Protein 5HHA (pdb70)

Radius of gyration: 26.22 Å; Cα contacts (8 Å, |Δi|>4): 1297; chains: 2; bounding box: 70×68×80 Å

Structure (mmCIF, N/CA/C/O backbone):
data_5HHA
#
_entry.id   5HHA
#
_cell.length_a   56.978
_cell.length_b   78.924
_cell.length_c   58.205
_cell.angle_alpha   90.00
_cell.angle_beta   93.89
_cell.angle_gamma   90.00
#
_symmetry.space_group_name_H-M   'P 1 21 1'
#
loop_
_entity.id
_entity.type
_entity.pdbx_description
1 polymer PvdO
2 non-polymer 'CALCIUM ION'
3 water water
#
loop_
_atom_site.group_PDB
_atom_site.id
_atom_site.type_symbol
_atom_site.label_atom_id
_atom_site.label_alt_id
_atom_site.label_comp_id
_atom_site.label_asym_id
_atom_site.label_entity_id
_atom_site.label_seq_id
_atom_site.pdbx_PDB_ins_code
_atom_site.Cartn_x
_atom_site.Cartn_y
_atom_site.Cartn_z
_atom_site.occupancy
_atom_site.B_iso_or_equiv
_atom_site.auth_seq_id
_atom_site.auth_comp_id
_atom_site.auth_asym_id
_atom_site.auth_atom_id
_atom_site.pdbx_PDB_model_num
ATOM 1 N N . ALA A 1 26 ? -18.202 1.351 13.060 1.00 54.17 24 ALA A N 1
ATOM 2 C CA . ALA A 1 26 ? -16.908 1.630 12.445 1.00 52.19 24 ALA A CA 1
ATOM 3 C C . ALA A 1 26 ? -17.009 2.809 11.475 1.00 50.95 24 ALA A C 1
ATOM 4 O O . ALA A 1 26 ? -18.066 3.058 10.887 1.00 51.09 24 ALA A O 1
ATOM 10 N N . LYS A 1 27 ? -15.902 3.529 11.311 1.00 41.58 25 LYS A N 1
ATOM 11 C CA . LYS A 1 27 ? -15.869 4.706 10.447 1.00 39.14 25 LYS A CA 1
ATOM 12 C C . LYS A 1 27 ? -15.777 4.282 8.994 1.00 34.56 25 LYS A C 1
ATOM 13 O O . LYS A 1 27 ? -14.984 3.408 8.648 1.00 37.73 25 LYS A O 1
ATOM 32 N N . LYS A 1 28 ? -16.567 4.920 8.140 1.00 25.03 26 LYS A N 1
ATOM 33 C CA . LYS A 1 28 ? -16.587 4.559 6.724 1.00 23.39 26 LYS A CA 1
ATOM 34 C C . LYS A 1 28 ? -15.374 5.104 5.989 1.00 19.80 26 LYS A C 1
ATOM 35 O O . LYS A 1 28 ? -14.837 6.132 6.356 1.00 18.30 26 LYS A O 1
ATOM 54 N N . PRO A 1 29 ? -14.937 4.405 4.939 1.00 16.88 27 PRO A N 1
ATOM 55 C CA . PRO A 1 29 ? -13.793 4.939 4.180 1.00 16.28 27 PRO A CA 1
ATOM 56 C C . PRO A 1 29 ? -14.038 6.379 3.704 1.00 19.24 27 PRO A C 1
ATOM 57 O O . PRO A 1 29 ? -15.148 6.734 3.292 1.00 18.31 27 PRO A O 1
ATOM 68 N N . GLY A 1 30 ? -13.004 7.213 3.766 1.00 14.80 28 GLY A N 1
ATOM 69 C CA . GLY A 1 30 ? -13.118 8.609 3.412 1.00 14.25 28 GLY A CA 1
ATOM 70 C C . GLY A 1 30 ? -13.439 9.494 4.610 1.00 13.14 28 GLY A C 1
ATOM 71 O O . GLY A 1 30 ? -13.257 10.702 4.543 1.00 14.97 28 GLY A O 1
ATOM 75 N N . THR A 1 31 ? -13.855 8.885 5.718 1.00 13.92 29 THR A N 1
ATOM 76 C CA . THR A 1 31 ? -14.124 9.678 6.923 1.00 14.79 29 THR A CA 1
ATOM 77 C C . THR A 1 31 ? -12.846 10.345 7.416 1.00 13.79 29 THR A C 1
ATOM 78 O O . THR A 1 31 ? -11.815 9.682 7.535 1.00 14.21 29 THR A O 1
ATOM 89 N N . VAL A 1 32 ? -12.942 11.629 7.743 1.00 13.68 30 VAL A N 1
ATOM 90 C CA . VAL A 1 32 ? -11.831 12.393 8.271 1.00 13.63 30 VAL A CA 1
ATOM 91 C C . VAL A 1 32 ? -12.110 12.670 9.737 1.00 15.62 30 VAL A C 1
ATOM 92 O O . VAL A 1 32 ? -13.227 13.059 10.105 1.00 16.67 30 VAL A O 1
ATOM 105 N N . PHE A 1 33 ? -11.130 12.427 10.585 1.00 14.09 31 PHE A N 1
ATOM 106 C CA . PHE A 1 33 ? -11.299 12.647 12.016 1.00 16.30 31 PHE A CA 1
ATOM 107 C C . PHE A 1 33 ? -9.986 13.043 12.659 1.00 16.61 31 PHE A C 1
ATOM 108 O O . PHE A 1 33 ? -8.909 12.816 12.093 1.00 14.52 31 PHE A O 1
ATOM 125 N N . LYS A 1 34 ? -10.057 13.630 13.851 1.00 15.66 32 LYS A N 1
ATOM 126 C CA . LYS A 1 34 ? -8.869 13.931 14.645 1.00 16.91 32 LYS A CA 1
ATOM 127 C C . LYS A 1 34 ? -9.113 13.408 16.049 1.00 15.74 32 LYS A C 1
ATOM 128 O O . LYS A 1 34 ? -10.216 13.561 16.580 1.00 19.49 32 LYS A O 1
ATOM 147 N N . ASP A 1 35 ? -8.099 12.839 16.679 1.00 14.07 33 ASP A N 1
ATOM 148 C CA . ASP A 1 35 ? -8.235 12.381 18.055 1.00 15.83 33 ASP A CA 1
ATOM 149 C C . ASP A 1 35 ? -7.975 13.468 19.089 1.00 20.62 33 ASP A C 1
ATOM 150 O O . ASP A 1 35 ? -8.242 13.263 20.276 1.00 22.78 33 ASP A O 1
ATOM 159 N N . CYS A 1 36 ? -7.480 14.620 18.659 1.00 17.25 34 CYS A N 1
ATOM 160 C CA . CYS A 1 36 ? -7.248 15.721 19.580 1.00 17.60 34 CYS A CA 1
ATOM 161 C C . CYS A 1 36 ? -6.976 16.969 18.760 1.00 19.29 34 CYS A C 1
ATOM 162 O O . CYS A 1 36 ? -6.757 16.888 17.544 1.00 18.61 34 CYS A O 1
ATOM 169 N N . LYS A 1 37 ? -6.984 18.141 19.391 1.00 18.60 35 LYS A N 1
ATOM 170 C CA . LYS A 1 37 ? -6.921 19.390 18.634 1.00 17.66 35 LYS A CA 1
ATOM 171 C C . LYS A 1 37 ? -5.594 19.533 17.878 1.00 17.08 35 LYS A C 1
ATOM 172 O O . LYS A 1 37 ? -5.566 20.062 16.774 1.00 22.09 35 LYS A O 1
ATOM 191 N N . ASP A 1 38 ? -4.526 19.073 18.515 1.00 20.37 36 ASP A N 1
ATOM 192 C CA . ASP A 1 38 ? -3.151 19.160 18.020 1.00 23.16 36 ASP A CA 1
ATOM 193 C C . ASP A 1 38 ? -2.772 17.962 17.183 1.00 18.78 36 ASP A C 1
ATOM 194 O O . ASP A 1 38 ? -1.659 17.898 16.672 1.00 18.04 36 ASP A O 1
ATOM 203 N N . CYS A 1 39 ? -3.674 16.989 17.084 1.00 15.71 37 CYS A N 1
ATOM 204 C CA . CYS A 1 39 ? -3.381 15.719 16.429 1.00 13.90 37 CYS A CA 1
ATOM 205 C C . CYS A 1 39 ? -3.591 15.824 14.928 1.00 12.66 37 CYS A C 1
ATOM 206 O O . CYS A 1 39 ? -4.425 16.626 14.475 1.00 13.18 37 CYS A O 1
ATOM 213 N N . PRO A 1 40 ? -2.855 15.002 14.154 1.00 11.63 38 PRO A N 1
ATOM 214 C CA . PRO A 1 40 ? -3.033 15.076 12.699 1.00 12.34 38 PRO A CA 1
ATOM 215 C C . PRO A 1 40 ? -4.425 14.663 12.248 1.00 10.68 38 PRO A C 1
ATOM 216 O O . PRO A 1 40 ? -5.021 13.778 12.846 1.00 12.44 38 PRO A O 1
ATOM 227 N N . GLU A 1 41 ? -4.926 15.292 11.204 1.00 10.63 39 GLU A N 1
ATOM 228 C CA . GLU A 1 41 ? -6.185 14.872 10.599 1.00 11.30 39 GLU A CA 1
ATOM 229 C C . GLU A 1 41 ? -6.007 13.541 9.882 1.00 11.74 39 GLU A C 1
ATOM 230 O O . GLU A 1 41 ? -5.141 13.411 9.000 1.00 10.97 39 GLU A O 1
ATOM 242 N N . MET A 1 42 ? -6.803 12.559 10.276 1.00 11.36 40 MET A N 1
ATOM 243 C CA . MET A 1 42 ? -6.707 11.206 9.760 1.00 10.83 40 MET A CA 1
ATOM 244 C C . MET A 1 42 ? -7.849 10.931 8.792 1.00 11.60 40 MET A C 1
ATOM 245 O O . MET A 1 42 ? -8.972 11.451 8.955 1.00 13.63 40 MET A O 1
ATOM 259 N N . VAL A 1 43 ? -7.585 10.115 7.775 1.00 11.06 41 VAL A N 1
ATOM 260 C CA . VAL A 1 43 ? -8.621 9.685 6.846 1.00 11.51 41 VAL A CA 1
ATOM 261 C C . VAL A 1 43 ? -8.617 8.160 6.796 1.00 11.96 41 VAL A C 1
ATOM 262 O O . VAL A 1 43 ? -7.568 7.513 6.773 1.00 10.58 41 VAL A O 1
ATOM 275 N N . VAL A 1 44 ? -9.815 7.584 6.816 1.00 11.43 42 VAL A N 1
ATOM 276 C CA . VAL A 1 44 ? -9.959 6.142 6.746 1.00 12.17 42 VAL A CA 1
ATOM 277 C C . VAL A 1 44 ? -9.777 5.652 5.316 1.00 10.21 42 VAL A C 1
ATOM 278 O O . VAL A 1 44 ? -10.459 6.112 4.409 1.00 11.85 42 VAL A O 1
ATOM 291 N N . LEU A 1 45 ? -8.839 4.732 5.144 1.00 11.22 43 LEU A N 1
ATOM 292 C CA . LEU A 1 45 ? -8.648 4.026 3.877 1.00 13.90 43 LEU A CA 1
ATOM 293 C C . LEU A 1 45 ? -9.393 2.699 3.910 1.00 11.80 43 LEU A C 1
ATOM 294 O O . LEU A 1 45 ? -9.422 2.021 4.913 1.00 12.50 43 LEU A O 1
ATOM 310 N N . PRO A 1 46 ? -9.964 2.297 2.772 1.00 12.12 44 PRO A N 1
ATOM 311 C CA . PRO A 1 46 ? -10.736 1.059 2.711 1.00 12.15 44 PRO A CA 1
ATOM 312 C C . PRO A 1 46 ? -9.856 -0.164 2.736 1.00 11.99 44 PRO A C 1
ATOM 313 O O . PRO A 1 46 ? -8.685 -0.141 2.341 1.00 12.55 44 PRO A O 1
ATOM 324 N N . ALA A 1 47 ? -10.398 -1.2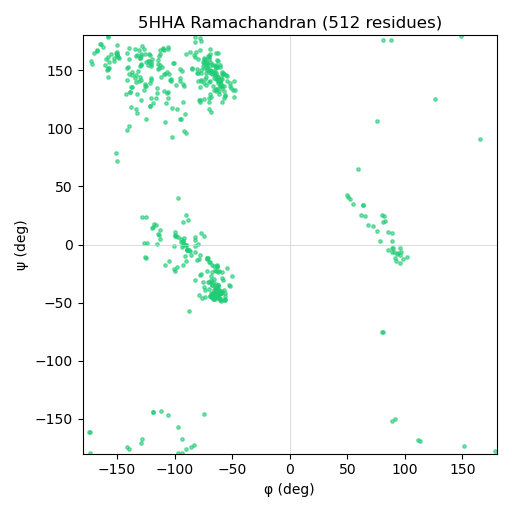56 3.252 1.00 13.25 45 ALA A N 1
ATOM 325 C CA . ALA A 1 47 ? -9.829 -2.564 3.016 1.00 13.20 45 ALA A CA 1
ATOM 326 C C . ALA A 1 47 ? -9.887 -2.860 1.526 1.00 13.11 45 ALA A C 1
ATOM 327 O O . ALA A 1 47 ? -10.689 -2.283 0.811 1.00 15.80 45 ALA A O 1
ATOM 334 N N . GLY A 1 48 ? -9.034 -3.762 1.058 1.00 12.43 46 GLY A N 1
ATOM 335 C CA . GLY A 1 48 ? -8.996 -4.138 -0.344 1.00 13.74 46 GLY A CA 1
ATOM 336 C C . GLY A 1 48 ? -7.601 -4.520 -0.758 1.00 11.84 46 GLY A C 1
ATOM 337 O O . GLY A 1 48 ? -6.678 -4.473 0.046 1.00 12.87 46 GLY A O 1
ATOM 341 N N . SER A 1 49 ? -7.455 -4.894 -2.022 1.00 13.07 47 SER A N 1
ATOM 342 C CA . SER A 1 49 ? -6.166 -5.227 -2.603 1.00 11.59 47 SER A CA 1
ATOM 343 C C . SER A 1 49 ? -5.817 -4.226 -3.672 1.00 11.84 47 SER A C 1
ATOM 344 O O . SER A 1 49 ? -6.675 -3.548 -4.237 1.00 13.20 47 SER A O 1
ATOM 352 N N . PHE A 1 50 ? -4.532 -4.143 -3.958 1.00 10.62 48 PHE A N 1
ATOM 353 C CA . PHE A 1 50 ? -4.077 -3.337 -5.083 1.00 11.16 48 PHE A CA 1
ATOM 354 C C . PHE A 1 50 ? -2.814 -3.925 -5.668 1.00 10.59 48 PHE A C 1
ATOM 355 O O . PHE A 1 50 ? -2.152 -4.711 -5.036 1.00 10.92 48 PHE A O 1
ATOM 372 N N . THR A 1 51 ? -2.470 -3.511 -6.877 1.00 11.12 49 THR A N 1
ATOM 373 C CA . THR A 1 51 ? -1.232 -3.931 -7.485 1.00 11.35 49 THR A CA 1
ATOM 374 C C . THR A 1 51 ? -0.144 -2.901 -7.183 1.00 9.27 49 THR A C 1
ATOM 375 O O . THR A 1 51 ? -0.282 -1.711 -7.508 1.00 10.21 49 THR A O 1
ATOM 386 N N . MET A 1 52 ? 0.924 -3.372 -6.570 1.00 9.44 50 MET A N 1
ATOM 387 C CA . MET A 1 52 ? 2.044 -2.537 -6.172 1.00 9.14 50 MET A CA 1
ATOM 388 C C . MET A 1 52 ? 3.198 -2.721 -7.131 1.00 8.37 50 MET A C 1
ATOM 389 O O . MET A 1 52 ? 3.483 -3.851 -7.580 1.00 9.13 50 MET A O 1
ATOM 403 N N . GLY A 1 53 ? 3.868 -1.617 -7.447 1.00 8.65 51 GLY A N 1
ATOM 404 C CA . GLY A 1 53 ? 4.969 -1.607 -8.386 1.00 8.81 51 GLY A CA 1
ATOM 405 C C . GLY A 1 53 ? 4.580 -0.871 -9.644 1.00 9.77 51 GLY A C 1
ATOM 406 O O . GLY A 1 53 ? 3.523 -0.213 -9.704 1.00 10.62 51 GLY A O 1
ATOM 410 N N . THR A 1 54 ? 5.405 -0.998 -10.673 1.00 8.96 52 THR A N 1
ATOM 411 C CA A THR A 1 54 ? 5.268 -0.207 -11.886 0.60 9.11 52 THR A CA 1
ATOM 412 C CA B THR A 1 54 ? 5.134 -0.275 -11.905 0.40 9.21 52 THR A CA 1
ATOM 413 C C . THR A 1 54 ? 5.407 -1.087 -13.138 1.00 9.56 52 THR A C 1
ATOM 414 O O . THR A 1 54 ? 6.347 -1.859 -13.215 1.00 9.98 52 THR A O 1
ATOM 435 N N . PRO A 1 55 ? 4.533 -0.932 -14.118 1.00 9.88 53 PRO A N 1
ATOM 436 C CA . PRO A 1 55 ? 4.708 -1.654 -15.383 1.00 11.81 53 PRO A CA 1
ATOM 437 C C . PRO A 1 55 ? 6.034 -1.323 -16.069 1.00 11.45 53 PRO A C 1
ATOM 438 O O . PRO A 1 55 ? 6.486 -0.191 -15.996 1.00 10.41 53 PRO A O 1
ATOM 449 N N . ASP A 1 56 ? 6.628 -2.295 -16.768 1.00 11.29 54 ASP A N 1
ATOM 450 C CA . ASP A 1 56 ? 7.937 -2.141 -17.403 1.00 10.95 54 ASP A CA 1
ATOM 451 C C . ASP A 1 56 ? 8.073 -0.918 -18.284 1.00 9.11 54 ASP A C 1
ATOM 452 O O . ASP A 1 56 ? 9.135 -0.334 -18.348 1.00 10.41 54 ASP A O 1
ATOM 461 N N . ASP A 1 57 ? 6.993 -0.563 -18.964 1.00 8.90 55 ASP A N 1
ATOM 462 C CA . ASP A 1 57 ? 7.057 0.497 -19.965 1.00 10.49 55 ASP A CA 1
ATOM 463 C C . ASP A 1 57 ? 6.581 1.862 -19.489 1.00 10.33 55 ASP A C 1
ATOM 464 O O . ASP A 1 57 ? 6.476 2.799 -20.278 1.00 9.91 55 ASP A O 1
ATOM 473 N N . GLU A 1 58 ? 6.305 2.019 -18.199 1.00 8.60 56 GLU A N 1
ATOM 474 C CA . GLU A 1 58 ? 5.913 3.322 -17.666 1.00 9.85 56 GLU A CA 1
ATOM 475 C C . GLU A 1 58 ? 7.072 4.287 -17.781 1.00 7.15 56 GLU A C 1
ATOM 476 O O . GLU A 1 58 ? 8.185 3.985 -17.417 1.00 8.21 56 GLU A O 1
ATOM 488 N N . VAL A 1 59 ? 6.781 5.476 -18.284 1.00 8.52 57 VAL A N 1
ATOM 489 C CA . VAL A 1 59 ? 7.808 6.511 -18.416 1.00 9.11 57 VAL A CA 1
ATOM 490 C C . VAL A 1 59 ? 8.455 6.795 -17.054 1.00 8.29 57 VAL A C 1
ATOM 491 O O . VAL A 1 59 ? 7.770 7.056 -16.085 1.00 8.14 57 VAL A O 1
ATOM 504 N N . GLY A 1 60 ? 9.773 6.744 -16.988 1.00 9.25 58 GLY A N 1
ATOM 505 C CA . GLY A 1 60 ? 10.472 7.019 -15.749 1.00 9.81 58 GLY A CA 1
ATOM 506 C C . GLY A 1 60 ? 10.696 5.846 -14.829 1.00 8.73 58 GLY A C 1
ATOM 507 O O . GLY A 1 60 ? 11.386 6.017 -13.831 1.00 10.06 58 GLY A O 1
ATOM 511 N N . ARG A 1 61 ? 10.147 4.665 -15.124 1.00 8.25 59 ARG A N 1
ATOM 512 C CA . ARG A 1 61 ? 10.220 3.572 -14.184 1.00 9.58 59 ARG A CA 1
ATOM 513 C C . ARG A 1 61 ? 11.650 3.172 -13.881 1.00 9.38 59 ARG A C 1
ATOM 514 O O . ARG A 1 61 ? 12.465 2.988 -14.798 1.00 9.50 59 ARG A O 1
ATOM 535 N N . GLN A 1 62 ? 11.940 2.943 -12.606 1.00 9.21 60 GLN A N 1
ATOM 536 C CA A GLN A 1 62 ? 13.254 2.502 -12.178 0.68 9.71 60 GLN A CA 1
ATOM 537 C CA B GLN A 1 62 ? 13.260 2.522 -12.148 0.32 9.78 60 GLN A CA 1
ATOM 538 C C . GLN A 1 62 ? 13.253 1.014 -11.872 1.00 9.76 60 GLN A C 1
ATOM 539 O O . GLN A 1 62 ? 12.217 0.424 -11.600 1.00 9.80 60 GLN A O 1
ATOM 566 N N . PRO A 1 63 ? 14.431 0.378 -11.929 1.00 10.97 61 PRO A N 1
ATOM 567 C CA . PRO A 1 63 ? 14.476 -1.090 -11.885 1.00 11.85 61 PRO A CA 1
ATOM 568 C C . PRO A 1 63 ? 13.997 -1.750 -10.605 1.00 11.20 61 PRO A C 1
ATOM 569 O O . PRO A 1 63 ? 13.611 -2.922 -10.659 1.00 12.85 61 PRO A O 1
ATOM 580 N N . ASP A 1 64 ? 14.000 -1.033 -9.485 1.00 9.52 62 ASP A N 1
ATOM 581 C CA . ASP A 1 64 ? 13.548 -1.627 -8.238 1.00 9.08 62 ASP A CA 1
ATOM 582 C C . ASP A 1 64 ? 12.039 -1.630 -8.057 1.00 9.57 62 ASP A C 1
ATOM 583 O O . ASP A 1 64 ? 11.558 -2.046 -6.992 1.00 9.59 62 ASP A O 1
ATOM 592 N N . GLU A 1 65 ? 11.278 -1.219 -9.074 1.00 8.88 63 GLU A N 1
ATOM 593 C CA . GLU A 1 65 ? 9.823 -1.096 -8.966 1.00 9.22 63 GLU A CA 1
ATOM 594 C C . GLU A 1 65 ? 9.086 -2.354 -9.420 1.00 9.40 63 GLU A C 1
ATOM 595 O O . GLU A 1 65 ? 7.900 -2.327 -9.692 1.00 10.71 63 GLU A O 1
ATOM 607 N N . GLY A 1 66 ? 9.787 -3.473 -9.462 1.00 9.92 64 GLY A N 1
ATOM 608 C CA . GLY A 1 66 ? 9.169 -4.738 -9.808 1.00 10.72 64 GLY A CA 1
ATOM 609 C C . GLY A 1 66 ? 9.697 -5.852 -8.951 1.00 10.82 64 GLY A C 1
ATOM 610 O O . GLY A 1 66 ? 10.720 -5.714 -8.281 1.00 10.98 64 GLY A O 1
ATOM 614 N N . PRO A 1 67 ? 9.026 -7.004 -9.033 1.00 11.34 65 PRO A N 1
ATOM 615 C CA . PRO A 1 67 ? 7.859 -7.237 -9.898 1.00 11.06 65 PRO A CA 1
ATOM 616 C C . PRO A 1 67 ? 6.581 -6.594 -9.388 1.00 10.41 65 PRO A C 1
ATOM 617 O O . PRO A 1 67 ? 6.384 -6.404 -8.172 1.00 10.92 65 PRO A O 1
ATOM 628 N N . LEU A 1 68 ? 5.691 -6.292 -10.304 1.00 9.35 66 LEU A N 1
ATOM 629 C CA . LEU A 1 68 ? 4.322 -5.981 -9.963 1.00 10.31 66 LEU A CA 1
ATOM 630 C C . LEU A 1 68 ? 3.810 -7.108 -9.101 1.00 10.86 66 LEU A C 1
ATOM 631 O O . LEU A 1 68 ? 4.040 -8.293 -9.411 1.00 11.71 66 LEU A O 1
ATOM 647 N N . HIS A 1 69 ? 3.105 -6.788 -8.028 1.00 9.79 67 HIS A N 1
ATOM 648 C CA . HIS A 1 69 ? 2.622 -7.843 -7.125 1.00 9.65 67 HIS A CA 1
ATOM 649 C C . HIS A 1 69 ? 1.448 -7.272 -6.363 1.00 11.14 67 HIS A C 1
ATOM 650 O O . HIS A 1 69 ? 1.423 -6.078 -6.008 1.00 10.23 67 HIS A O 1
ATOM 665 N N . ASP A 1 70 ? 0.439 -8.096 -6.085 1.00 10.59 68 ASP A N 1
ATOM 666 C CA . ASP A 1 70 ? -0.771 -7.605 -5.464 1.00 10.71 68 ASP A CA 1
ATOM 667 C C . ASP A 1 70 ? -0.656 -7.728 -3.946 1.00 10.48 68 ASP A C 1
ATOM 668 O O . ASP A 1 70 ? -0.145 -8.705 -3.418 1.00 11.67 68 ASP A O 1
ATOM 677 N N . VAL A 1 71 ? -1.081 -6.679 -3.266 1.00 10.23 69 VAL A N 1
ATOM 678 C CA . VAL A 1 71 ? -1.011 -6.578 -1.812 1.00 10.88 69 VAL A CA 1
ATOM 679 C C . VAL A 1 71 ? -2.417 -6.377 -1.278 1.00 11.04 69 VAL A C 1
ATOM 680 O O . VAL A 1 71 ? -3.214 -5.638 -1.845 1.00 10.99 69 VAL A O 1
ATOM 693 N N . THR A 1 72 ? -2.694 -7.064 -0.172 1.00 9.93 70 THR A N 1
ATOM 694 C CA . THR A 1 72 ? -4.018 -7.079 0.438 1.00 11.12 70 THR A CA 1
ATOM 695 C C . THR A 1 72 ? -4.041 -6.454 1.816 1.00 9.40 70 THR A C 1
ATOM 696 O O . THR A 1 72 ? -3.203 -6.765 2.649 1.00 12.07 70 THR A O 1
ATOM 707 N N . PHE A 1 73 ? -4.986 -5.546 2.023 1.00 10.85 71 PHE A N 1
ATOM 708 C CA . PHE A 1 73 ? -5.270 -4.943 3.324 1.00 10.70 71 PHE A CA 1
ATOM 709 C C . PHE A 1 73 ? -6.596 -5.523 3.786 1.00 11.56 71 PHE A C 1
ATOM 710 O O . PHE A 1 73 ? -7.644 -5.199 3.253 1.00 13.32 71 PHE A O 1
ATOM 727 N N . ALA A 1 74 ? -6.534 -6.430 4.755 1.00 11.04 72 ALA A N 1
ATOM 728 C CA . ALA A 1 74 ? -7.746 -7.138 5.211 1.00 12.93 72 ALA A CA 1
ATOM 729 C C . ALA A 1 74 ? -8.716 -6.202 5.946 1.00 13.09 72 ALA A C 1
ATOM 730 O O . ALA A 1 74 ? -9.937 -6.408 5.937 1.00 13.39 72 ALA A O 1
ATOM 737 N N . LYS A 1 75 ? -8.187 -5.146 6.558 1.00 13.18 73 LYS A N 1
ATOM 738 C CA . LYS A 1 75 ? -8.978 -4.267 7.402 1.00 14.79 73 LYS A CA 1
ATOM 739 C C . LYS A 1 75 ? -8.764 -2.813 7.009 1.00 14.09 73 LYS A C 1
ATOM 740 O O . LYS A 1 75 ? -7.642 -2.412 6.639 1.00 12.80 73 LYS A O 1
ATOM 759 N N . PRO A 1 76 ? -9.814 -2.007 7.090 1.00 12.68 74 PRO A N 1
ATOM 760 C CA . PRO A 1 76 ? -9.589 -0.570 6.925 1.00 13.49 74 PRO A CA 1
ATOM 761 C C . PRO A 1 76 ? -8.642 -0.027 8.003 1.00 13.27 74 PRO A C 1
ATOM 762 O O . PRO A 1 76 ? -8.510 -0.589 9.085 1.00 13.85 74 PRO A O 1
ATOM 773 N N . PHE A 1 77 ? -7.938 1.053 7.673 1.00 13.24 75 PHE A N 1
ATOM 774 C CA . PHE A 1 77 ? -6.978 1.665 8.586 1.00 12.08 75 PHE A CA 1
ATOM 775 C C . PHE A 1 77 ? -6.903 3.129 8.206 1.00 12.10 75 PHE A C 1
ATOM 776 O O . PHE A 1 77 ? -7.319 3.522 7.116 1.00 11.50 75 PHE A O 1
ATOM 793 N N . ALA A 1 78 ? -6.418 3.970 9.112 1.00 11.10 76 ALA A N 1
ATOM 794 C CA . ALA A 1 78 ? -6.332 5.402 8.842 1.00 11.04 76 ALA A CA 1
ATOM 795 C C . ALA A 1 78 ? -4.887 5.829 8.601 1.00 7.83 76 ALA A C 1
ATOM 796 O O . ALA A 1 78 ? -3.963 5.284 9.196 1.00 9.15 76 ALA A O 1
ATOM 803 N N . ILE A 1 79 ? -4.731 6.841 7.760 1.00 9.53 77 ILE A N 1
ATOM 804 C CA . ILE A 1 79 ? -3.448 7.537 7.618 1.00 8.77 77 ILE A CA 1
ATOM 805 C C . ILE A 1 79 ? -3.700 9.013 7.734 1.00 9.21 77 ILE A C 1
ATOM 806 O O . ILE A 1 79 ? -4.811 9.473 7.540 1.00 9.48 77 ILE A O 1
ATOM 822 N N . SER A 1 80 ? -2.656 9.770 8.023 1.00 8.13 78 SER A N 1
ATOM 823 C CA . SER A 1 80 ? -2.809 11.216 8.041 1.00 9.22 78 SER A CA 1
ATOM 824 C C . SER A 1 80 ? -3.040 11.701 6.608 1.00 8.68 78 SER A C 1
ATOM 825 O O . SER A 1 80 ? -2.311 11.317 5.676 1.00 8.88 78 SER A O 1
ATOM 833 N N . ARG A 1 81 ? -4.109 12.465 6.410 1.00 8.90 79 ARG A N 1
ATOM 834 C CA . ARG A 1 81 ? -4.439 12.882 5.051 1.00 9.83 79 ARG A CA 1
ATOM 835 C C . ARG A 1 81 ? -3.409 13.842 4.483 1.00 10.20 79 ARG A C 1
ATOM 836 O O . ARG A 1 81 ? -3.272 13.982 3.250 1.00 9.03 79 ARG A O 1
ATOM 857 N N . TYR A 1 82 ? -2.712 14.520 5.386 1.00 9.29 80 TYR A N 1
ATOM 858 C CA . TYR A 1 82 ? -1.562 15.351 5.059 1.00 8.87 80 TYR A CA 1
ATOM 859 C C . TYR A 1 82 ? -0.307 14.729 5.663 1.00 8.66 80 TYR A C 1
ATOM 860 O O . TYR A 1 82 ? -0.391 13.900 6.577 1.00 9.18 80 TYR A O 1
ATOM 878 N N . GLN A 1 83 ? 0.849 15.133 5.173 1.00 8.48 81 GLN A N 1
ATOM 879 C CA . GLN A 1 83 ? 2.064 14.997 5.929 1.00 8.33 81 GLN A CA 1
ATOM 880 C C . GLN A 1 83 ? 1.871 15.688 7.290 1.00 8.52 81 GLN A C 1
ATOM 881 O O . GLN A 1 83 ? 1.146 16.690 7.401 1.00 8.91 81 GLN A O 1
ATOM 895 N N . VAL A 1 84 ? 2.491 15.132 8.322 1.00 7.90 82 VAL A N 1
ATOM 896 C CA . VAL A 1 84 ? 2.416 15.763 9.634 1.00 9.06 82 VAL A CA 1
ATOM 897 C C . VAL A 1 84 ? 3.031 17.146 9.526 1.00 8.42 82 VAL A C 1
ATOM 898 O O . VAL A 1 84 ? 4.056 17.327 8.881 1.00 8.84 82 VAL A O 1
ATOM 911 N N . THR A 1 85 ? 2.386 18.145 10.121 1.00 8.50 83 THR A N 1
ATOM 912 C CA . THR A 1 85 ? 2.814 19.521 9.901 1.00 8.42 83 THR A CA 1
ATOM 913 C C . THR A 1 85 ? 3.839 19.990 10.909 1.00 8.76 83 THR A C 1
ATOM 914 O O . THR A 1 85 ? 4.021 19.386 11.965 1.00 9.37 83 THR A O 1
ATOM 925 N N . ALA A 1 86 ? 4.498 21.081 10.569 1.00 9.32 84 ALA A N 1
ATOM 926 C CA . ALA A 1 86 ? 5.442 21.714 11.483 1.00 9.86 84 ALA A CA 1
ATOM 927 C C . ALA A 1 86 ? 4.779 22.072 12.810 1.00 11.30 84 ALA A C 1
ATOM 928 O O . ALA A 1 86 ? 5.381 21.887 13.869 1.00 12.25 84 ALA A O 1
ATOM 935 N N . GLY A 1 87 ? 3.556 22.589 12.774 1.00 10.67 85 GLY A N 1
ATOM 936 C CA . GLY A 1 87 ? 2.869 22.939 14.002 1.00 11.04 85 GLY A CA 1
ATOM 937 C C . GLY A 1 87 ? 2.522 21.718 14.810 1.00 11.38 85 GLY A C 1
ATOM 938 O O . GLY A 1 87 ? 2.549 21.738 16.047 1.00 12.63 85 GLY A O 1
ATOM 942 N N . GLU A 1 88 ? 2.189 20.630 14.131 1.00 10.52 86 GLU A N 1
ATOM 943 C CA . GLU A 1 88 ? 1.870 19.395 14.837 1.00 11.14 86 GLU A CA 1
ATOM 944 C C . GLU A 1 88 ? 3.112 18.840 15.516 1.00 11.57 86 GLU A C 1
ATOM 945 O O . GLU A 1 88 ? 3.060 18.385 16.671 1.00 12.74 86 GLU A O 1
ATOM 957 N N . LEU A 1 89 ? 4.235 18.879 14.816 1.00 11.30 87 LEU A N 1
ATOM 958 C CA . LEU A 1 89 ? 5.481 18.442 15.433 1.00 11.94 87 LEU A CA 1
ATOM 959 C C . LEU A 1 89 ? 5.857 19.357 16.601 1.00 12.31 87 LEU A C 1
ATOM 960 O O . LEU A 1 89 ? 6.320 18.873 17.648 1.00 13.65 87 LEU A O 1
ATOM 976 N N . ASP A 1 90 ? 5.642 20.651 16.437 1.00 12.24 88 ASP A N 1
ATOM 977 C CA . ASP A 1 90 ? 5.987 21.595 17.494 1.00 12.67 88 ASP A CA 1
ATOM 978 C C . ASP A 1 90 ? 5.179 21.308 18.750 1.00 15.22 88 ASP A C 1
ATOM 979 O O . ASP A 1 90 ? 5.676 21.464 19.860 1.00 15.54 88 ASP A O 1
ATOM 988 N N . ALA A 1 91 ? 3.936 20.873 18.605 1.00 13.93 89 ALA A N 1
ATOM 989 C CA . ALA A 1 91 ? 3.124 20.534 19.767 1.00 14.89 89 ALA A CA 1
ATOM 990 C C . ALA A 1 91 ? 3.736 19.369 20.559 1.00 16.83 89 ALA A C 1
ATOM 991 O O . ALA A 1 91 ? 3.754 19.346 21.805 1.00 17.51 89 ALA A O 1
ATOM 998 N N . TYR A 1 92 ? 4.239 18.377 19.847 1.00 14.30 90 TYR A N 1
ATOM 999 C CA . TYR A 1 92 ? 4.954 17.285 20.478 1.00 15.41 90 TYR A CA 1
ATOM 1000 C C . TYR A 1 92 ? 6.241 17.759 21.174 1.00 14.44 90 TYR A C 1
ATOM 1001 O O . TYR A 1 92 ? 6.524 17.336 22.297 1.00 14.64 90 TYR A O 1
ATOM 1019 N N . LEU A 1 93 ? 7.004 18.622 20.516 1.00 12.57 91 LEU A N 1
ATOM 1020 C CA . LEU A 1 93 ? 8.248 19.094 21.102 1.00 12.52 91 LEU A CA 1
ATOM 1021 C C . LEU A 1 93 ? 7.961 19.848 22.393 1.00 15.00 91 LEU A C 1
ATOM 1022 O O . LEU A 1 93 ? 8.675 19.695 23.376 1.00 14.38 91 LEU A O 1
ATOM 1038 N N . LYS A 1 94 ? 6.899 20.631 22.402 1.00 13.64 92 LYS A N 1
ATOM 1039 C CA A LYS A 1 94 ? 6.567 21.414 23.578 0.41 13.86 92 LYS A CA 1
ATOM 1040 C CA B LYS A 1 94 ? 6.545 21.411 23.577 0.59 13.79 92 LYS A CA 1
ATOM 1041 C C . LYS A 1 94 ? 6.070 20.508 24.703 1.00 15.90 92 LYS A C 1
ATOM 1042 O O . LYS A 1 94 ? 6.433 20.688 25.870 1.00 18.89 92 LYS A O 1
ATOM 1079 N N . ALA A 1 95 ? 5.251 19.523 24.376 1.00 15.01 93 ALA A N 1
ATOM 1080 C CA . ALA A 1 95 ? 4.689 18.674 25.414 1.00 15.68 93 ALA A CA 1
ATOM 1081 C C . ALA A 1 95 ? 5.738 17.810 26.090 1.00 20.76 93 ALA A C 1
ATOM 1082 O O . ALA A 1 95 ? 5.655 17.533 27.283 1.00 19.90 93 ALA A O 1
ATOM 1089 N N . THR A 1 96 ? 6.722 17.371 25.322 1.00 16.14 94 THR A N 1
ATOM 1090 C CA . THR A 1 96 ? 7.697 16.405 25.820 1.00 17.48 94 THR A CA 1
ATOM 1091 C C . THR A 1 96 ? 9.019 17.035 26.225 1.00 16.13 94 THR A C 1
ATOM 1092 O O . THR A 1 96 ? 9.782 16.452 26.996 1.00 16.99 94 THR A O 1
ATOM 1103 N N . GLY A 1 97 ? 9.300 18.215 25.701 1.00 14.40 95 GLY A N 1
ATOM 1104 C CA . GLY A 1 97 ? 10.608 18.829 25.911 1.00 12.95 95 GLY A CA 1
ATOM 1105 C C . GLY A 1 97 ? 11.742 18.292 25.051 1.00 13.77 95 GLY A C 1
ATOM 1106 O O . GLY A 1 97 ? 12.890 18.694 25.196 1.00 14.06 95 GLY A O 1
ATOM 1110 N N . VAL A 1 98 ? 11.439 17.377 24.154 1.00 14.72 96 VAL A N 1
ATOM 1111 C CA . VAL A 1 98 ? 12.439 16.812 23.272 1.00 16.54 96 VAL A CA 1
ATOM 1112 C C . VAL A 1 98 ? 13.103 17.849 22.377 1.00 18.62 96 VAL A C 1
ATOM 1113 O O . VAL A 1 98 ? 12.469 18.794 21.916 1.00 18.47 96 VAL A O 1
ATOM 1126 N N . LYS A 1 99 ? 14.413 17.678 22.169 1.00 17.63 97 LYS A N 1
ATOM 1127 C CA . LYS A 1 99 ? 15.147 18.458 21.182 1.00 17.46 97 LYS A CA 1
ATOM 1128 C C . LYS A 1 99 ? 15.653 17.493 20.112 1.00 17.30 97 LYS A C 1
ATOM 1129 O O . LYS A 1 99 ? 16.284 16.461 20.409 1.00 20.52 97 LYS A O 1
ATOM 1148 N N . LEU A 1 100 ? 15.311 17.823 18.869 1.00 15.24 98 LEU A N 1
ATOM 1149 C CA . LEU A 1 100 ? 15.722 17.046 17.719 1.00 14.99 98 LEU A CA 1
ATOM 1150 C C . LEU A 1 100 ? 17.169 17.354 17.407 1.00 12.39 98 LEU A C 1
ATOM 1151 O O . LEU A 1 100 ? 17.596 18.512 17.479 1.00 14.13 98 LEU A O 1
ATOM 1167 N N . ALA A 1 101 ? 17.907 16.323 17.038 1.00 13.48 99 ALA A N 1
ATOM 1168 C CA . ALA A 1 101 ? 19.302 16.473 16.657 1.00 13.56 99 ALA A CA 1
ATOM 1169 C C . ALA A 1 101 ? 19.437 17.276 15.374 1.00 13.27 99 ALA A C 1
ATOM 1170 O O . ALA A 1 101 ? 18.548 17.256 14.516 1.00 12.63 99 ALA A O 1
ATOM 1177 N N . ASP A 1 102 ? 20.545 18.011 15.243 1.00 13.23 100 ASP A N 1
ATOM 1178 C CA . ASP A 1 102 ? 20.853 18.718 14.012 1.00 12.41 100 ASP A CA 1
ATOM 1179 C C . ASP A 1 102 ? 21.300 17.745 12.951 1.00 14.12 100 ASP A C 1
ATOM 1180 O O . ASP A 1 102 ? 21.790 16.655 13.260 1.00 16.58 100 ASP A O 1
ATOM 1189 N N . GLY A 1 103 ? 21.168 18.134 11.689 1.00 15.38 101 GLY A N 1
ATOM 1190 C CA . GLY A 1 103 ? 21.437 17.228 10.598 1.00 18.20 101 GLY A CA 1
ATOM 1191 C C . GLY A 1 103 ? 22.783 17.277 9.923 1.00 42.18 101 GLY A C 1
ATOM 1192 O O . GLY A 1 103 ? 23.778 17.741 10.483 1.00 45.90 101 GLY A O 1
ATOM 1196 N N . ASP A 1 104 ? 22.774 16.788 8.686 1.00 57.39 102 ASP A N 1
ATOM 1197 C CA . ASP A 1 104 ? 23.975 16.501 7.916 1.00 61.63 102 ASP A CA 1
ATOM 1198 C C . ASP A 1 104 ? 24.562 17.744 7.269 1.00 64.42 102 ASP A C 1
ATOM 1199 O O . ASP A 1 104 ? 23.848 18.696 6.938 1.00 65.52 102 ASP A O 1
ATOM 1208 N N . THR A 1 105 ? 25.877 17.718 7.091 1.00 66.59 103 THR A N 1
ATOM 1209 C CA . THR A 1 105 ? 26.592 18.804 6.441 1.00 64.26 103 THR A CA 1
ATOM 1210 C C . THR A 1 105 ? 26.198 18.906 4.966 1.00 60.73 103 THR A C 1
ATOM 1211 O O . THR A 1 105 ? 26.110 17.901 4.259 1.00 60.55 103 THR A O 1
ATOM 1222 N N . ARG A 1 106 ? 25.979 20.136 4.517 1.00 63.25 104 ARG A N 1
ATOM 1223 C CA . ARG A 1 106 ? 25.499 20.421 3.168 1.00 52.21 104 ARG A CA 1
ATOM 1224 C C . ARG A 1 106 ? 25.038 21.864 3.216 1.00 49.74 104 ARG A C 1
ATOM 1225 O O . ARG A 1 106 ? 23.898 22.132 3.582 1.00 47.84 104 ARG A O 1
ATOM 1246 N N . PRO A 1 107 ? 25.945 22.800 2.898 1.00 40.57 105 PRO A N 1
ATOM 1247 C CA . PRO A 1 107 ? 25.718 24.241 3.033 1.00 33.10 105 PRO A CA 1
ATOM 1248 C C . PRO A 1 107 ? 24.398 24.699 2.440 1.00 27.94 105 PRO A C 1
ATOM 1249 O O . PRO A 1 107 ? 24.116 24.418 1.277 1.00 33.64 105 PRO A O 1
ATOM 1260 N N . GLY A 1 108 ? 23.604 25.400 3.241 1.00 27.43 106 GLY A N 1
ATOM 1261 C CA . GLY A 1 108 ? 22.348 25.945 2.776 1.00 25.08 106 GLY A CA 1
ATOM 1262 C C . GLY A 1 108 ? 21.174 25.003 2.982 1.00 20.52 106 GLY A C 1
ATOM 1263 O O . GLY A 1 108 ? 20.035 25.395 2.772 1.00 26.57 106 GLY A O 1
ATOM 1267 N N . ARG A 1 109 ? 21.441 23.774 3.425 1.00 19.30 107 ARG A N 1
ATOM 1268 C CA A ARG A 1 109 ? 20.391 22.763 3.579 0.46 18.69 107 ARG A CA 1
ATOM 1269 C CA B ARG A 1 109 ? 20.381 22.772 3.579 0.54 18.69 107 ARG A CA 1
ATOM 1270 C C . ARG A 1 109 ? 20.330 22.226 5.004 1.00 19.17 107 ARG A C 1
ATOM 1271 O O . ARG A 1 109 ? 19.740 21.182 5.261 1.00 18.19 107 ARG A O 1
ATOM 1312 N N . GLU A 1 110 ? 20.923 22.946 5.943 1.00 18.18 108 GLU A N 1
ATOM 1313 C CA . GLU A 1 110 ? 21.039 22.456 7.321 1.00 16.44 108 GLU A CA 1
ATOM 1314 C C . GLU A 1 110 ? 19.683 22.305 8.024 1.00 14.45 108 GLU A C 1
ATOM 1315 O O . GLU A 1 110 ? 18.758 23.067 7.800 1.00 16.26 108 GLU A O 1
ATOM 1327 N N . CYS A 1 111 ? 19.611 21.287 8.886 1.00 13.60 109 CYS A N 1
ATOM 1328 C CA . CYS A 1 111 ? 18.512 21.052 9.804 1.00 12.22 109 CYS A CA 1
ATOM 1329 C C . CYS A 1 111 ? 19.005 21.378 11.192 1.00 13.96 109 CYS A C 1
ATOM 1330 O O . CYS A 1 111 ? 19.978 20.781 11.645 1.00 15.02 109 CYS A O 1
ATOM 1337 N N . ILE A 1 112 ? 18.336 22.309 11.857 1.00 13.62 110 ILE A N 1
ATOM 1338 C CA . ILE A 1 112 ? 18.750 22.723 13.200 1.00 14.01 110 ILE A CA 1
ATOM 1339 C C . ILE A 1 112 ? 17.551 22.557 14.122 1.00 14.39 110 ILE A C 1
ATOM 1340 O O . ILE A 1 112 ? 16.548 23.280 14.020 1.00 13.85 110 ILE A O 1
ATOM 1356 N N . ALA A 1 113 ? 17.637 21.544 14.975 1.00 15.22 111 ALA A N 1
ATOM 1357 C CA . ALA A 1 113 ? 16.628 21.256 15.974 1.00 16.12 111 ALA A CA 1
ATOM 1358 C C . ALA A 1 113 ? 15.235 21.154 15.354 1.00 15.51 111 ALA A C 1
ATOM 1359 O O . ALA A 1 113 ? 14.253 21.584 15.938 1.00 17.28 111 ALA A O 1
ATOM 1366 N N . GLY A 1 114 ? 15.155 20.546 14.175 1.00 14.73 112 GLY A N 1
ATOM 1367 C CA . GLY A 1 114 ? 13.889 20.328 13.510 1.00 13.54 112 GLY A CA 1
ATOM 1368 C C . GLY A 1 114 ? 13.524 21.373 12.482 1.00 12.27 112 GLY A C 1
ATOM 1369 O O . GLY A 1 114 ? 12.546 21.194 11.748 1.00 13.27 112 GLY A O 1
ATOM 1373 N N . LYS A 1 115 ? 14.272 22.467 12.417 1.00 12.51 113 LYS A N 1
ATOM 1374 C CA A LYS A 1 115 ? 13.922 23.549 11.513 0.49 13.29 113 LYS A CA 1
ATOM 1375 C CA B LYS A 1 115 ? 13.925 23.551 11.512 0.51 13.29 113 LYS A CA 1
ATOM 1376 C C . LYS A 1 115 ? 14.817 23.575 10.289 1.00 12.18 113 LYS A C 1
ATOM 1377 O O . LYS A 1 115 ? 16.032 23.531 10.413 1.00 11.95 113 LYS A O 1
ATOM 1412 N N . PRO A 1 116 ? 14.198 23.677 9.106 1.00 10.34 114 PRO A N 1
ATOM 1413 C CA . PRO A 1 116 ? 14.973 23.848 7.879 1.00 10.32 114 PRO A CA 1
ATOM 1414 C C . PRO A 1 116 ? 15.441 25.298 7.740 1.00 11.81 114 PRO A C 1
ATOM 1415 O O . PRO A 1 116 ? 15.056 26.147 8.554 1.00 13.60 114 PRO A O 1
ATOM 1426 N N . ARG A 1 117 ? 16.198 25.606 6.701 1.00 9.97 115 ARG A N 1
ATOM 1427 C CA A ARG A 1 117 ? 16.684 26.969 6.504 0.36 11.56 115 ARG A CA 1
ATOM 1428 C CA B ARG A 1 117 ? 16.699 26.970 6.497 0.64 11.49 115 ARG A CA 1
ATOM 1429 C C . ARG A 1 117 ? 15.667 27.844 5.795 1.00 13.06 115 ARG A C 1
ATOM 1430 O O . ARG A 1 117 ? 15.699 29.069 5.926 1.00 13.85 115 ARG A O 1
ATOM 1469 N N . TYR A 1 118 ? 14.767 27.247 5.025 1.00 12.50 116 TYR A N 1
ATOM 1470 C CA . TYR A 1 118 ? 13.747 27.989 4.311 1.00 12.47 116 TYR A CA 1
ATOM 1471 C C . TYR A 1 118 ? 12.604 28.363 5.225 1.00 11.15 116 TYR A C 1
ATOM 1472 O O . TYR A 1 118 ? 12.393 27.782 6.280 1.00 11.91 116 TYR A O 1
ATOM 1490 N N . GLN A 1 119 ? 11.845 29.372 4.808 1.00 11.63 117 GLN A N 1
ATOM 1491 C CA . GLN A 1 119 ? 10.700 29.789 5.584 1.00 11.78 117 GLN A CA 1
ATOM 1492 C C . GLN A 1 119 ? 9.693 28.647 5.693 1.00 11.71 117 GLN A C 1
ATOM 1493 O O . GLN A 1 119 ? 9.308 28.046 4.691 1.00 11.34 117 GLN A O 1
ATOM 1507 N N . GLN A 1 120 ? 9.231 28.402 6.906 1.00 10.56 118 GLN A N 1
ATOM 1508 C CA . GLN A 1 120 ? 8.395 27.242 7.210 1.00 11.10 118 GLN A CA 1
ATOM 1509 C C . GLN A 1 120 ? 7.318 27.624 8.211 1.00 12.66 118 GLN A C 1
ATOM 1510 O O . GLN A 1 120 ? 7.558 27.670 9.436 1.00 16.94 118 GLN A O 1
ATOM 1524 N N . GLY A 1 121 ? 6.126 27.887 7.711 1.00 10.73 119 GLY A N 1
ATOM 1525 C CA . GLY A 1 121 ? 4.992 28.152 8.566 1.00 12.28 119 GLY A CA 1
ATOM 1526 C C . GLY A 1 121 ? 4.418 26.876 9.167 1.00 10.95 119 GLY A C 1
ATOM 1527 O O . GLY A 1 121 ? 4.836 25.758 8.834 1.00 10.87 119 GLY A O 1
ATOM 1531 N N . PRO A 1 122 ? 3.440 27.002 10.050 1.00 10.72 120 PRO A N 1
ATOM 1532 C CA A PRO A 1 122 ? 2.884 25.914 10.861 0.23 11.13 120 PRO A CA 1
ATOM 1533 C CA B PRO A 1 122 ? 2.979 25.864 10.841 0.77 11.09 120 PRO A CA 1
ATOM 1534 C C . PRO A 1 122 ? 2.191 24.818 10.057 1.00 10.90 120 PRO A C 1
ATOM 1535 O O . PRO A 1 122 ? 2.076 23.709 10.559 1.00 11.23 120 PRO A O 1
ATOM 1556 N N . ARG A 1 123 ? 1.710 25.148 8.861 1.00 10.70 121 ARG A N 1
ATOM 1557 C CA . ARG A 1 123 ? 1.033 24.155 8.042 1.00 10.89 121 ARG A CA 1
ATOM 1558 C C . ARG A 1 123 ? 1.920 23.585 6.950 1.00 10.02 121 ARG A C 1
ATOM 1559 O O . ARG A 1 123 ? 1.473 22.707 6.225 1.00 10.05 121 ARG A O 1
ATOM 1580 N N . GLN A 1 124 ? 3.159 24.030 6.833 1.00 9.68 122 GLN A N 1
ATOM 1581 C CA . GLN A 1 124 ? 4.073 23.318 5.944 1.00 8.88 122 GLN A CA 1
ATOM 1582 C C . GLN A 1 124 ? 4.454 22.001 6.627 1.00 8.84 122 GLN A C 1
ATOM 1583 O O . GLN A 1 124 ? 4.329 21.843 7.834 1.00 9.05 122 GLN A O 1
ATOM 1597 N N . PRO A 1 125 ? 4.929 21.009 5.850 1.00 8.36 123 PRO A N 1
ATOM 1598 C CA . PRO A 1 125 ? 5.274 19.722 6.466 1.00 8.45 123 PRO A CA 1
ATOM 1599 C C . PRO A 1 125 ? 6.410 19.829 7.472 1.00 8.11 123 PRO A C 1
ATOM 1600 O O . PRO A 1 125 ? 7.399 20.544 7.264 1.00 8.68 123 PRO A O 1
ATOM 1611 N N . ALA A 1 126 ? 6.293 19.063 8.547 1.00 8.38 124 ALA A N 1
ATOM 1612 C CA . ALA A 1 126 ? 7.426 18.814 9.429 1.00 9.00 124 ALA A CA 1
ATOM 1613 C C . ALA A 1 126 ? 8.538 18.140 8.635 1.00 8.22 124 ALA A C 1
ATOM 1614 O O . ALA A 1 126 ? 8.293 17.226 7.818 1.00 8.25 124 ALA A O 1
ATOM 1621 N N . VAL A 1 127 ? 9.766 18.559 8.868 1.00 8.75 125 VAL A N 1
ATOM 1622 C CA . VAL A 1 127 ? 10.937 17.968 8.243 1.00 7.83 125 VAL A CA 1
ATOM 1623 C C . VAL A 1 127 ? 12.060 17.916 9.295 1.00 9.22 125 VAL A C 1
ATOM 1624 O O . VAL A 1 127 ? 11.833 18.226 10.477 1.00 10.35 125 VAL A O 1
ATOM 1637 N N . CYS A 1 128 ? 13.258 17.520 8.876 1.00 8.40 126 CYS A N 1
ATOM 1638 C CA . CYS A 1 128 ? 14.429 17.567 9.749 1.00 8.41 126 CYS A CA 1
ATOM 1639 C C . CYS A 1 128 ? 14.266 16.638 10.928 1.00 10.13 126 CYS A C 1
ATOM 1640 O O . CYS A 1 128 ? 14.791 16.906 12.022 1.00 10.50 126 CYS A O 1
ATOM 1647 N N . VAL A 1 129 ? 13.583 15.521 10.665 1.00 9.04 127 VAL A N 1
ATOM 1648 C CA . VAL A 1 129 ? 13.371 14.421 11.597 1.00 9.40 127 VAL A CA 1
ATOM 1649 C C . VAL A 1 129 ? 13.952 13.124 11.024 1.00 9.82 127 VAL A C 1
ATOM 1650 O O . VAL A 1 129 ? 13.881 12.869 9.807 1.00 9.07 127 VAL A O 1
ATOM 1663 N N . ASP A 1 130 ? 14.549 12.303 11.882 1.00 9.42 128 ASP A N 1
ATOM 1664 C CA . ASP A 1 130 ? 15.011 10.996 11.433 1.00 10.17 128 ASP A CA 1
ATOM 1665 C C . ASP A 1 130 ? 13.941 9.938 11.693 1.00 8.89 128 ASP A C 1
ATOM 1666 O O . ASP A 1 130 ? 12.853 10.193 12.160 1.00 10.04 128 ASP A O 1
ATOM 1675 N N . TYR A 1 131 ? 14.280 8.715 11.333 1.00 8.84 129 TYR A N 1
ATOM 1676 C CA . TYR A 1 131 ? 13.332 7.603 11.410 1.00 9.47 129 TYR A CA 1
ATOM 1677 C C . TYR A 1 131 ? 12.850 7.372 12.846 1.00 9.35 129 TYR A C 1
ATOM 1678 O O . TYR A 1 131 ? 11.667 7.232 13.103 1.00 10.62 129 TYR A O 1
ATOM 1696 N N . ASN A 1 132 ? 13.794 7.343 13.780 1.00 10.47 130 ASN A N 1
ATOM 1697 C CA A ASN A 1 132 ? 13.448 7.164 15.186 0.61 12.63 130 ASN A CA 1
ATOM 1698 C CA B ASN A 1 132 ? 13.443 7.161 15.187 0.39 12.64 130 ASN A CA 1
ATOM 1699 C C . ASN A 1 132 ? 12.613 8.308 15.750 1.00 11.62 130 ASN A C 1
ATOM 1700 O O . ASN A 1 132 ? 11.735 8.093 16.583 1.00 12.63 130 ASN A O 1
ATOM 1719 N N . ASP A 1 133 ? 12.873 9.524 15.277 1.00 12.10 131 ASP A N 1
ATOM 1720 C CA . ASP A 1 133 ? 12.081 10.654 15.717 1.00 12.34 131 ASP A CA 1
ATOM 1721 C C . ASP A 1 133 ? 10.609 10.431 15.376 1.00 10.68 131 ASP A C 1
ATOM 1722 O O . ASP A 1 133 ? 9.720 10.779 16.151 1.00 12.26 131 ASP A O 1
ATOM 1731 N N . VAL A 1 134 ? 10.351 9.899 14.179 1.00 11.54 132 VAL A N 1
ATOM 1732 C CA . VAL A 1 134 ? 8.989 9.593 13.758 1.00 11.18 132 VAL A CA 1
ATOM 1733 C C . VAL A 1 134 ? 8.380 8.537 14.669 1.00 10.57 132 VAL A C 1
ATOM 1734 O O . VAL A 1 134 ? 7.236 8.666 15.102 1.00 11.55 132 VAL A O 1
ATOM 1747 N N . LYS A 1 135 ? 9.137 7.494 14.968 1.00 11.07 133 LYS A N 1
ATOM 1748 C CA . LYS A 1 135 ? 8.637 6.479 15.886 1.00 11.25 133 LYS A CA 1
ATOM 1749 C C . LYS A 1 135 ? 8.316 7.101 17.241 1.00 12.24 133 LYS A C 1
ATOM 1750 O O . LYS A 1 135 ? 7.289 6.764 17.855 1.00 12.99 133 LYS A O 1
ATOM 1769 N N . ASN A 1 136 ? 9.175 7.996 17.724 1.00 12.03 134 ASN A N 1
ATOM 1770 C CA . ASN A 1 136 ? 8.924 8.656 19.010 1.00 11.55 134 ASN A CA 1
ATOM 1771 C C . ASN A 1 136 ? 7.679 9.510 18.995 1.00 12.60 134 ASN A C 1
ATOM 1772 O O . ASN A 1 136 ? 6.907 9.496 19.966 1.00 13.48 134 ASN A O 1
ATOM 1783 N N . TYR A 1 137 ? 7.451 10.243 17.909 1.00 12.83 135 TYR A N 1
ATOM 1784 C CA . TYR A 1 137 ? 6.258 11.053 17.763 1.00 13.29 135 TYR A CA 1
ATOM 1785 C C . TYR A 1 137 ? 5.028 10.145 17.813 1.00 12.90 135 TYR A C 1
ATOM 1786 O O . TYR A 1 137 ? 4.053 10.447 18.484 1.00 13.89 135 TYR A O 1
ATOM 1804 N N . ALA A 1 138 ? 5.065 9.033 17.082 1.00 12.77 136 ALA A N 1
ATOM 1805 C CA . ALA A 1 138 ? 3.916 8.119 17.050 1.00 12.90 136 ALA A CA 1
ATOM 1806 C C . ALA A 1 138 ? 3.672 7.491 18.434 1.00 12.91 136 ALA A C 1
ATOM 1807 O O . ALA A 1 138 ? 2.509 7.291 18.809 1.00 14.15 136 ALA A O 1
ATOM 1814 N N . ALA A 1 139 ? 4.726 7.212 19.183 1.00 11.97 137 ALA A N 1
ATOM 1815 C CA . ALA A 1 139 ? 4.575 6.701 20.554 1.00 13.68 137 ALA A CA 1
ATOM 1816 C C . ALA A 1 139 ? 3.931 7.736 21.466 1.00 14.41 137 ALA A C 1
ATOM 1817 O O . ALA A 1 139 ? 3.030 7.414 22.262 1.00 15.16 137 ALA A O 1
ATOM 1824 N N . TRP A 1 140 ? 4.348 8.987 21.341 1.00 14.59 138 TRP A N 1
ATOM 1825 C CA . TRP A 1 140 ? 3.742 10.049 22.109 1.00 15.40 138 TRP A CA 1
ATOM 1826 C C . TRP A 1 140 ? 2.253 10.205 21.758 1.00 15.52 138 TRP A C 1
ATOM 1827 O O . TRP A 1 140 ? 1.402 10.328 22.642 1.00 16.08 138 TRP A O 1
ATOM 1848 N N . LEU A 1 141 ? 1.917 10.217 20.467 1.00 15.01 139 LEU A N 1
ATOM 1849 C CA . LEU A 1 141 ? 0.522 10.306 20.039 1.00 15.37 139 LEU A CA 1
ATOM 1850 C C . LEU A 1 141 ? -0.304 9.154 20.574 1.00 15.54 139 LEU A C 1
ATOM 1851 O O . LEU A 1 141 ? -1.453 9.333 20.983 1.00 15.28 139 LEU A O 1
ATOM 1867 N N . SER A 1 142 ? 0.280 7.980 20.549 1.00 11.97 140 SER A N 1
ATOM 1868 C CA . SER A 1 142 ? -0.426 6.794 21.019 1.00 13.05 140 SER A CA 1
ATOM 1869 C C . SER A 1 142 ? -0.734 6.932 22.507 1.00 14.00 140 SER A C 1
ATOM 1870 O O . SER A 1 142 ? -1.848 6.652 22.957 1.00 16.19 140 SER A O 1
ATOM 1878 N N . LYS A 1 143 ? 0.248 7.369 23.285 1.00 13.26 141 LYS A N 1
ATOM 1879 C CA . LYS A 1 143 ? 0.052 7.456 24.733 1.00 15.03 141 LYS A CA 1
ATOM 1880 C C . LYS A 1 143 ? -0.983 8.521 25.058 1.00 16.55 141 LYS A C 1
ATOM 1881 O O . LYS A 1 143 ? -1.855 8.322 25.905 1.00 16.12 141 LYS A O 1
ATOM 1900 N N . LYS A 1 144 ? -0.923 9.652 24.372 1.00 14.43 142 LYS A N 1
ATOM 1901 C CA A LYS A 1 144 ? -1.821 10.757 24.639 0.60 18.34 142 LYS A CA 1
ATOM 1902 C CA B LYS A 1 144 ? -1.826 10.749 24.680 0.40 18.34 142 LYS A CA 1
ATOM 1903 C C . LYS A 1 144 ? -3.268 10.396 24.330 1.00 17.99 142 LYS A C 1
ATOM 1904 O O . LYS A 1 144 ? -4.181 10.722 25.083 1.00 19.31 142 LYS A O 1
ATOM 1941 N N . THR A 1 145 ? -3.470 9.733 23.193 1.00 17.41 143 THR A N 1
ATOM 1942 C CA . THR A 1 145 ? -4.816 9.443 22.696 1.00 18.20 143 THR A CA 1
ATOM 1943 C C . THR A 1 145 ? -5.394 8.077 23.116 1.00 18.80 143 THR A C 1
ATOM 1944 O O . THR A 1 145 ? -6.609 7.847 23.002 1.00 19.13 143 THR A O 1
ATOM 1955 N N . GLY A 1 146 ? -4.541 7.162 23.551 1.00 15.94 144 GLY A N 1
ATOM 1956 C CA . GLY A 1 146 ? -4.960 5.806 23.843 1.00 16.49 144 GLY A CA 1
ATOM 1957 C C . GLY A 1 146 ? -5.264 5.009 22.595 1.00 19.38 144 GLY A C 1
ATOM 1958 O O . GLY A 1 146 ? -5.897 3.957 22.663 1.00 20.25 144 GLY A O 1
ATOM 1962 N N . LYS A 1 147 ? -4.807 5.517 21.450 1.00 16.99 145 LYS A N 1
ATOM 1963 C CA . LYS A 1 147 ? -4.979 4.827 20.181 1.00 17.74 145 LYS A CA 1
ATOM 1964 C C . LYS A 1 147 ? -3.630 4.316 19.707 1.00 15.33 145 LYS A C 1
ATOM 1965 O O . LYS A 1 147 ? -2.584 4.648 20.267 1.00 16.28 145 LYS A O 1
ATOM 1984 N N . ARG A 1 148 ? -3.646 3.481 18.678 1.00 14.76 146 ARG A N 1
ATOM 1985 C CA A ARG A 1 148 ? -2.425 2.862 18.173 0.43 14.61 146 ARG A CA 1
ATOM 1986 C CA B ARG A 1 148 ? -2.426 2.860 18.175 0.57 14.58 146 ARG A CA 1
ATOM 1987 C C . ARG A 1 148 ? -1.922 3.569 16.919 1.00 14.53 146 ARG A C 1
ATOM 1988 O O . ARG A 1 148 ? -2.346 3.257 15.814 1.00 15.99 146 ARG A O 1
ATOM 2029 N N . TYR A 1 149 ? -1.028 4.537 17.116 1.00 12.25 147 TYR A N 1
ATOM 2030 C CA . TYR A 1 149 ? -0.374 5.238 16.013 1.00 12.87 147 TYR A CA 1
ATOM 2031 C C . TYR A 1 149 ? 0.977 4.603 15.715 1.00 11.07 147 TYR A C 1
ATOM 2032 O O . TYR A 1 149 ? 1.638 4.039 16.577 1.00 12.25 147 TYR A O 1
ATOM 2050 N N . ARG A 1 150 ? 1.407 4.698 14.456 1.00 11.36 148 ARG A N 1
ATOM 2051 C CA . ARG A 1 150 ? 2.627 4.060 14.005 1.00 10.29 148 ARG A CA 1
ATOM 2052 C C . ARG A 1 150 ? 3.046 4.654 12.659 1.00 9.62 148 ARG A C 1
ATOM 2053 O O . ARG A 1 150 ? 2.286 5.378 12.048 1.00 9.54 148 ARG A O 1
ATOM 2074 N N . MET A 1 151 ? 4.231 4.276 12.191 1.00 10.74 149 MET A N 1
ATOM 2075 C CA . MET A 1 151 ? 4.629 4.572 10.810 1.00 9.50 149 MET A CA 1
ATOM 2076 C C . MET A 1 151 ? 3.741 3.841 9.814 1.00 8.89 149 MET A C 1
ATOM 2077 O O . MET A 1 151 ? 3.262 2.730 10.108 1.00 9.94 149 MET A O 1
ATOM 2091 N N . LEU A 1 152 ? 3.610 4.398 8.608 1.00 8.71 150 LEU A N 1
ATOM 2092 C CA . LEU A 1 152 ? 3.082 3.656 7.472 1.00 8.41 150 LEU A CA 1
ATOM 2093 C C . LEU A 1 152 ? 4.094 2.619 7.009 1.00 7.92 150 LEU A C 1
ATOM 2094 O O . LEU A 1 152 ? 5.297 2.807 7.107 1.00 8.81 150 LEU A O 1
ATOM 2110 N N . SER A 1 153 ? 3.587 1.518 6.460 1.00 9.03 151 SER A N 1
ATOM 2111 C CA . SER A 1 153 ? 4.402 0.636 5.661 1.00 7.86 151 SER A CA 1
ATOM 2112 C C . SER A 1 153 ? 4.499 1.188 4.234 1.00 7.20 151 SER A C 1
ATOM 2113 O O . SER A 1 153 ? 3.679 1.999 3.797 1.00 7.78 151 SER A O 1
ATOM 2121 N N . GLU A 1 154 ? 5.494 0.713 3.504 1.00 7.86 152 GLU A N 1
ATOM 2122 C CA . GLU A 1 154 ? 5.679 1.142 2.117 1.00 8.38 152 GLU A CA 1
ATOM 2123 C C . GLU A 1 154 ? 4.445 0.805 1.292 1.00 7.76 152 GLU A C 1
ATOM 2124 O O . GLU A 1 154 ? 3.995 1.588 0.455 1.00 8.15 152 GLU A O 1
ATOM 2136 N N . ALA A 1 155 ? 3.898 -0.386 1.517 1.00 7.89 153 ALA A N 1
ATOM 2137 C CA . ALA A 1 155 ? 2.701 -0.793 0.788 1.00 7.91 153 ALA A CA 1
ATOM 2138 C C . ALA A 1 155 ? 1.511 0.115 1.089 1.00 7.88 153 ALA A C 1
ATOM 2139 O O . ALA A 1 155 ? 0.751 0.507 0.196 1.00 7.84 153 ALA A O 1
ATOM 2146 N N . GLU A 1 156 ? 1.316 0.466 2.364 1.00 7.51 154 GLU A N 1
ATOM 2147 C CA . GLU A 1 156 ? 0.238 1.386 2.737 1.00 8.07 154 GLU A CA 1
ATOM 2148 C C . GLU A 1 156 ? 0.409 2.729 2.047 1.00 7.79 154 GLU A C 1
ATOM 2149 O O . GLU A 1 156 ? -0.546 3.342 1.602 1.00 7.75 154 GLU A O 1
ATOM 2161 N N . ARG A 1 157 ? 1.656 3.184 1.965 1.00 7.63 155 ARG A N 1
ATOM 2162 C CA . ARG A 1 157 ? 1.930 4.475 1.363 1.00 7.61 155 ARG A CA 1
ATOM 2163 C C . ARG A 1 157 ? 1.593 4.448 -0.139 1.00 7.26 155 ARG A C 1
ATOM 2164 O O . ARG A 1 157 ? 0.917 5.354 -0.650 1.00 7.62 155 ARG A O 1
ATOM 2185 N N . GLU A 1 158 ? 2.039 3.423 -0.851 1.00 7.73 156 GLU A N 1
ATOM 2186 C CA . GLU A 1 158 ? 1.705 3.368 -2.284 1.00 8.21 156 GLU A CA 1
ATOM 2187 C C . GLU A 1 158 ? 0.195 3.206 -2.486 1.00 7.62 156 GLU A C 1
ATOM 2188 O O . GLU A 1 158 ? -0.378 3.805 -3.374 1.00 8.17 156 GLU A O 1
ATOM 2200 N N . TYR A 1 159 ? -0.447 2.406 -1.638 1.00 7.96 157 TYR A N 1
ATOM 2201 C CA . TYR A 1 159 ? -1.901 2.210 -1.709 1.00 8.42 157 TYR A CA 1
ATOM 2202 C C . TYR A 1 159 ? -2.611 3.550 -1.589 1.00 8.62 157 TYR A C 1
ATOM 2203 O O . TYR A 1 159 ? -3.522 3.879 -2.332 1.00 8.04 157 TYR A O 1
ATOM 2221 N N . GLY A 1 160 ? -2.192 4.326 -0.604 1.00 7.79 158 GLY A N 1
ATOM 2222 C CA . GLY A 1 160 ? -2.788 5.616 -0.307 1.00 8.56 158 GLY A CA 1
ATOM 2223 C C . GLY A 1 160 ? -2.502 6.666 -1.352 1.00 9.06 158 GLY A C 1
ATOM 2224 O O . GLY A 1 160 ? -3.331 7.550 -1.599 1.00 9.50 158 GLY A O 1
ATOM 2228 N N . ALA A 1 161 ? -1.336 6.587 -1.988 1.00 7.59 159 ALA A N 1
ATOM 2229 C CA . ALA A 1 161 ? -0.991 7.480 -3.076 1.00 7.63 159 ALA A CA 1
ATOM 2230 C C . ALA A 1 161 ? -1.843 7.186 -4.301 1.00 7.84 159 ALA A C 1
ATOM 2231 O O . ALA A 1 161 ? -2.307 8.108 -4.966 1.00 8.32 159 ALA A O 1
ATOM 2238 N N . ARG A 1 162 ? -2.014 5.909 -4.627 1.00 8.64 160 ARG A N 1
ATOM 2239 C CA . ARG A 1 162 ? -2.702 5.546 -5.857 1.00 8.12 160 ARG A CA 1
ATOM 2240 C C . ARG A 1 162 ? -4.204 5.766 -5.792 1.00 9.23 160 ARG A C 1
ATOM 2241 O O . ARG A 1 162 ? -4.829 6.159 -6.789 1.00 9.95 160 ARG A O 1
ATOM 2262 N N . ALA A 1 163 ? -4.810 5.469 -4.640 1.00 8.99 161 ALA A N 1
ATOM 2263 C CA . ALA A 1 163 ? -6.265 5.611 -4.484 1.00 10.62 161 ALA A CA 1
ATOM 2264 C C . ALA A 1 163 ? -7.026 4.929 -5.627 1.00 11.35 161 ALA A C 1
ATOM 2265 O O . ALA A 1 163 ? -8.002 5.479 -6.162 1.00 12.08 161 ALA A O 1
ATOM 2272 N N . GLY A 1 164 ? -6.580 3.734 -6.003 1.00 10.04 162 GLY A N 1
ATOM 2273 C CA . GLY A 1 164 ? -7.251 2.947 -7.025 1.00 12.18 162 GLY A CA 1
ATOM 2274 C C . GLY A 1 164 ? -6.660 3.084 -8.416 1.00 11.82 162 GLY A C 1
ATOM 2275 O O . GLY A 1 164 ? -7.020 2.306 -9.318 1.00 15.74 162 GLY A O 1
ATOM 2279 N N . SER A 1 165 ? -5.709 3.971 -8.619 1.00 10.58 163 SER A N 1
ATOM 2280 C CA A SER A 1 165 ? -5.180 4.233 -9.955 0.72 11.59 163 SER A CA 1
ATOM 2281 C CA B SER A 1 165 ? -5.185 4.235 -9.957 0.28 11.54 163 SER A CA 1
ATOM 2282 C C . SER A 1 165 ? -4.005 3.324 -10.274 1.00 13.34 163 SER A C 1
ATOM 2283 O O . SER A 1 165 ? -3.230 2.965 -9.396 1.00 17.21 163 SER A O 1
ATOM 2298 N N . ALA A 1 166 ? -3.887 2.924 -11.534 1.00 12.79 164 ALA A N 1
ATOM 2299 C CA . ALA A 1 166 ? -2.857 1.991 -11.982 1.00 12.24 164 ALA A CA 1
ATOM 2300 C C . ALA A 1 166 ? -1.659 2.650 -12.636 1.00 11.36 164 ALA A C 1
ATOM 2301 O O . ALA A 1 166 ? -0.603 2.041 -12.763 1.00 11.80 164 ALA A O 1
ATOM 2308 N N . GLY A 1 167 ? -1.863 3.848 -13.142 1.00 11.86 165 GLY A N 1
ATOM 2309 C CA . GLY A 1 167 ? -0.814 4.599 -13.818 1.00 11.98 165 GLY A CA 1
ATOM 2310 C C . GLY A 1 167 ? 0.064 5.346 -12.848 1.00 10.71 165 GLY A C 1
ATOM 2311 O O . GLY A 1 167 ? -0.039 5.173 -11.626 1.00 10.14 165 GLY A O 1
ATOM 2315 N N . PRO A 1 168 ? 0.946 6.186 -13.379 1.00 9.34 166 PRO A N 1
ATOM 2316 C CA . PRO A 1 168 ? 1.874 6.911 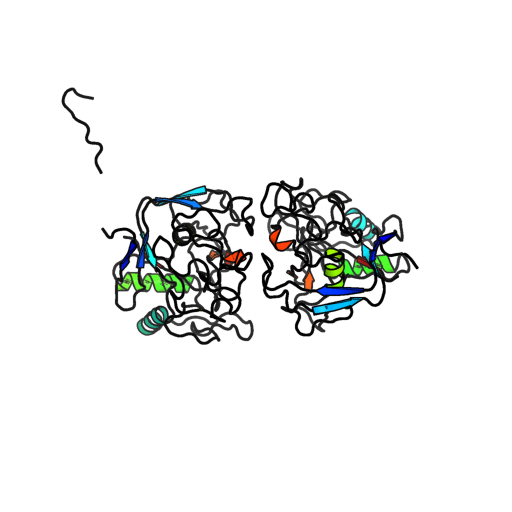-12.515 1.00 8.49 166 PRO A CA 1
ATOM 2317 C C . PRO A 1 168 ? 1.198 7.922 -11.581 1.00 8.62 166 PRO A C 1
ATOM 2318 O O . PRO A 1 168 ? 1.718 8.195 -10.484 1.00 9.27 166 PRO A O 1
ATOM 2329 N N . PHE A 1 169 ? 0.067 8.489 -11.999 1.00 7.79 167 PHE A N 1
ATOM 2330 C CA . PHE A 1 169 ? -0.603 9.509 -11.200 1.00 9.73 167 PHE A CA 1
ATOM 2331 C C . PHE A 1 169 ? -2.107 9.304 -11.158 1.00 10.06 167 PHE A C 1
ATOM 2332 O O . PHE A 1 169 ? -2.719 8.902 -12.148 1.00 10.60 167 PHE A O 1
ATOM 2349 N N . PRO A 1 170 ? -2.736 9.630 -10.024 1.00 9.32 168 PRO A N 1
ATOM 2350 C CA . PRO A 1 170 ? -4.199 9.521 -9.934 1.00 10.58 168 PRO A CA 1
ATOM 2351 C C . PRO A 1 170 ? -4.936 10.731 -10.513 1.00 13.54 168 PRO A C 1
ATOM 2352 O O . PRO A 1 170 ? -6.181 10.740 -10.483 1.00 19.60 168 PRO A O 1
ATOM 2363 N N . PHE A 1 171 ? -4.223 11.685 -11.084 1.00 10.66 169 PHE A N 1
ATOM 2364 C CA . PHE A 1 171 ? -4.768 12.913 -11.629 1.00 11.35 169 PHE A CA 1
ATOM 2365 C C . PHE A 1 171 ? -4.210 13.057 -13.027 1.00 11.31 169 PHE A C 1
ATOM 2366 O O . PHE A 1 171 ? -3.185 12.450 -13.358 1.00 11.01 169 PHE A O 1
ATOM 2383 N N . PRO A 1 172 ? -4.866 13.869 -13.857 1.00 11.77 170 PRO A N 1
ATOM 2384 C CA . PRO A 1 172 ? -4.360 14.117 -15.204 1.00 12.01 170 PRO A CA 1
ATOM 2385 C C . PRO A 1 172 ? -3.165 15.070 -15.199 1.00 11.43 170 PRO A C 1
ATOM 2386 O O . PRO A 1 172 ? -2.980 15.853 -14.276 1.00 10.72 170 PRO A O 1
ATOM 2397 N N . PHE A 1 173 ? -2.357 15.007 -16.247 1.00 12.38 171 PHE A N 1
ATOM 2398 C CA . PHE A 1 173 ? -1.324 16.004 -16.484 1.00 11.80 171 PHE A CA 1
ATOM 2399 C C . PHE A 1 173 ? -1.927 17.382 -16.707 1.00 11.53 171 PHE A C 1
ATOM 2400 O O . PHE A 1 173 ? -3.070 17.513 -17.185 1.00 12.78 171 PHE A O 1
ATOM 2417 N N . ASP A 1 174 ? -1.174 18.410 -16.380 1.00 10.34 172 ASP A N 1
ATOM 2418 C CA . ASP A 1 174 ? -1.622 19.763 -16.653 1.00 12.85 172 ASP A CA 1
ATOM 2419 C C . ASP A 1 174 ? -1.827 19.924 -18.145 1.00 12.54 172 ASP A C 1
ATOM 2420 O O . ASP A 1 174 ? -1.021 19.466 -18.958 1.00 12.71 172 ASP A O 1
ATOM 2429 N N . GLU A 1 175 ? -2.872 20.636 -18.535 1.00 14.31 173 GLU A N 1
ATOM 2430 C CA A GLU A 1 175 ? -3.042 20.966 -19.940 0.32 16.19 173 GLU A CA 1
ATOM 2431 C CA B GLU A 1 175 ? -3.060 21.003 -19.933 0.68 16.10 173 GLU A CA 1
ATOM 2432 C C . GLU A 1 175 ? -1.920 21.909 -20.377 1.00 14.87 173 GLU A C 1
ATOM 2433 O O . GLU A 1 175 ? -1.466 22.745 -19.611 1.00 17.85 173 GLU A O 1
ATOM 2456 N N . GLY A 1 176 ? -1.465 21.746 -21.614 1.00 16.48 174 GLY A N 1
ATOM 2457 C CA . GLY A 1 176 ? -0.568 22.720 -22.211 1.00 17.06 174 GLY A CA 1
ATOM 2458 C C . GLY A 1 176 ? 0.917 22.416 -22.118 1.00 16.18 174 GLY A C 1
ATOM 2459 O O . GLY A 1 176 ? 1.726 23.185 -22.641 1.00 18.03 174 GLY A O 1
ATOM 2463 N N . LYS A 1 177 ? 1.269 21.317 -21.445 1.00 13.88 175 LYS A N 1
ATOM 2464 C CA . LYS A 1 177 ? 2.660 20.851 -21.392 1.00 13.08 175 LYS A CA 1
ATOM 2465 C C . LYS A 1 177 ? 2.646 19.342 -21.480 1.00 12.82 175 LYS A C 1
ATOM 2466 O O . LYS A 1 177 ? 1.623 18.690 -21.273 1.00 13.27 175 LYS A O 1
ATOM 2485 N N . GLU A 1 178 ? 3.804 18.764 -21.764 1.00 13.46 176 GLU A N 1
ATOM 2486 C CA . GLU A 1 178 ? 3.888 17.333 -21.948 1.00 12.77 176 GLU A CA 1
ATOM 2487 C C . GLU A 1 178 ? 3.778 16.555 -20.629 1.00 10.27 176 GLU A C 1
ATOM 2488 O O . GLU A 1 178 ? 3.089 15.548 -20.570 1.00 11.57 176 GLU A O 1
ATOM 2500 N N . TYR A 1 179 ? 4.492 16.988 -19.593 1.00 10.35 177 TYR A N 1
ATOM 2501 C CA . TYR A 1 179 ? 4.597 16.208 -18.350 1.00 9.56 177 TYR A CA 1
ATOM 2502 C C . TYR A 1 179 ? 4.774 17.175 -17.189 1.00 9.85 177 TYR A C 1
ATOM 2503 O O . TYR A 1 179 ? 5.849 17.357 -16.662 1.00 10.74 177 TYR A O 1
ATOM 2521 N N . SER A 1 180 ? 3.694 17.882 -16.860 1.00 10.94 178 SER A N 1
ATOM 2522 C CA . SER A 1 180 ? 3.664 18.838 -15.766 1.00 10.23 178 SER A CA 1
ATOM 2523 C C . SER A 1 180 ? 2.537 18.444 -14.849 1.00 11.41 178 SER A C 1
ATOM 2524 O O . SER A 1 180 ? 1.440 18.089 -15.303 1.00 10.98 178 SER A O 1
ATOM 2532 N N . ILE A 1 181 ? 2.811 18.485 -13.549 1.00 9.84 179 ILE A N 1
ATOM 2533 C CA . ILE A 1 181 ? 1.813 18.130 -12.545 1.00 10.44 179 ILE A CA 1
ATOM 2534 C C . ILE A 1 181 ? 1.642 19.277 -11.548 1.00 10.07 179 ILE A C 1
ATOM 2535 O O . ILE A 1 181 ? 1.225 19.053 -10.411 1.00 10.35 179 ILE A O 1
ATOM 2551 N N . ALA A 1 182 ? 1.986 20.480 -11.983 1.00 10.33 180 ALA A N 1
ATOM 2552 C CA . ALA A 1 182 ? 1.949 21.659 -11.118 1.00 11.49 180 ALA A CA 1
ATOM 2553 C C . ALA A 1 182 ? 0.564 22.042 -10.605 1.00 11.68 180 ALA A C 1
ATOM 2554 O O . ALA A 1 182 ? 0.478 22.796 -9.624 1.00 13.28 180 ALA A O 1
ATOM 2561 N N . LYS A 1 183 ? -0.505 21.549 -11.219 1.00 10.48 181 LYS A N 1
ATOM 2562 C CA . LYS A 1 183 ? -1.853 21.730 -10.663 1.00 11.33 181 LYS A CA 1
ATOM 2563 C C . LYS A 1 183 ? -2.183 20.751 -9.545 1.00 12.08 181 LYS A C 1
ATOM 2564 O O . LYS A 1 183 ? -3.174 20.926 -8.837 1.00 13.10 181 LYS A O 1
ATOM 2583 N N . HIS A 1 184 ? -1.371 19.699 -9.384 1.00 11.45 182 HIS A N 1
ATOM 2584 C CA . HIS A 1 184 ? -1.628 18.664 -8.400 1.00 10.35 182 HIS A CA 1
ATOM 2585 C C . HIS A 1 184 ? -0.525 18.381 -7.401 1.00 8.93 182 HIS A C 1
ATOM 2586 O O . HIS A 1 184 ? -0.768 17.663 -6.456 1.00 10.44 182 HIS A O 1
ATOM 2601 N N . ALA A 1 185 ? 0.674 18.908 -7.602 1.00 9.54 183 ALA A N 1
ATOM 2602 C CA . ALA A 1 185 ? 1.761 18.583 -6.696 1.00 8.90 183 ALA A CA 1
ATOM 2603 C C . ALA A 1 185 ? 2.846 19.609 -6.723 1.00 8.85 183 ALA A C 1
ATOM 2604 O O . ALA A 1 185 ? 3.099 20.244 -7.725 1.00 8.91 183 ALA A O 1
ATOM 2611 N N . ASN A 1 186 ? 3.541 19.724 -5.600 1.00 8.83 184 ASN A N 1
ATOM 2612 C CA . ASN A 1 186 ? 4.671 20.623 -5.452 1.00 8.42 184 ASN A CA 1
ATOM 2613 C C . ASN A 1 186 ? 6.001 19.926 -5.699 1.00 7.96 184 ASN A C 1
ATOM 2614 O O . ASN A 1 186 ? 6.408 19.071 -4.911 1.00 8.37 184 ASN A O 1
ATOM 2625 N N . THR A 1 187 ? 6.623 20.235 -6.829 1.00 7.83 185 THR A N 1
ATOM 2626 C CA . THR A 1 187 ? 7.896 19.639 -7.212 1.00 7.55 185 THR A CA 1
ATOM 2627 C C . THR A 1 187 ? 8.840 20.760 -7.588 1.00 8.46 185 THR A C 1
ATOM 2628 O O . THR A 1 187 ? 8.536 21.924 -7.310 1.00 9.00 185 THR A O 1
ATOM 2639 N N . TYR A 1 188 ? 10.000 20.459 -8.153 1.00 7.84 186 TYR A N 1
ATOM 2640 C CA . TYR A 1 188 ? 11.032 21.465 -8.401 1.00 9.29 186 TYR A CA 1
ATOM 2641 C C . TYR A 1 188 ? 10.497 22.709 -9.088 1.00 7.70 186 TYR A C 1
ATOM 2642 O O . TYR A 1 188 ? 9.790 22.648 -10.075 1.00 8.65 186 TYR A O 1
ATOM 2660 N N . GLY A 1 189 ? 10.878 23.853 -8.556 1.00 8.51 187 GLY A N 1
ATOM 2661 C CA . GLY A 1 189 ? 10.629 25.119 -9.224 1.00 10.29 187 GLY A CA 1
ATOM 2662 C C . GLY A 1 189 ? 9.296 25.739 -8.892 1.00 9.20 187 GLY A C 1
ATOM 2663 O O . GLY A 1 189 ? 8.471 25.171 -8.235 1.00 10.22 187 GLY A O 1
ATOM 2667 N N . ALA A 1 190 ? 9.106 26.928 -9.435 1.00 9.94 188 ALA A N 1
ATOM 2668 C CA . ALA A 1 190 ? 8.025 27.814 -9.037 1.00 10.41 188 ALA A CA 1
ATOM 2669 C C . ALA A 1 190 ? 6.750 27.670 -9.849 1.00 10.52 188 ALA A C 1
ATOM 2670 O O . ALA A 1 190 ? 5.767 28.384 -9.552 1.00 11.97 188 ALA A O 1
ATOM 2677 N N . SER A 1 191 ? 6.688 26.771 -10.838 1.00 10.81 189 SER A N 1
ATOM 2678 C CA . SER A 1 191 ? 5.504 26.703 -11.675 1.00 11.47 189 SER A CA 1
ATOM 2679 C C . SER A 1 191 ? 4.258 26.296 -10.900 1.00 11.66 189 SER A C 1
ATOM 2680 O O . SER A 1 191 ? 3.147 26.555 -11.356 1.00 13.88 189 SER A O 1
ATOM 2688 N N . ASP A 1 192 ? 4.445 25.627 -9.759 1.00 10.23 190 ASP A N 1
ATOM 2689 C CA . ASP A 1 192 ? 3.364 25.230 -8.860 1.00 10.25 190 ASP A CA 1
ATOM 2690 C C . ASP A 1 192 ? 3.064 26.232 -7.737 1.00 9.17 190 ASP A C 1
ATOM 2691 O O . ASP A 1 192 ? 2.181 25.949 -6.932 1.00 10.08 190 ASP A O 1
ATOM 2700 N N . GLY A 1 193 ? 3.770 27.362 -7.732 1.00 9.75 191 GLY A N 1
ATOM 2701 C CA . GLY A 1 193 ? 3.574 28.384 -6.731 1.00 10.08 191 GLY A CA 1
ATOM 2702 C C . GLY A 1 193 ? 4.587 28.441 -5.609 1.00 9.66 191 GLY A C 1
ATOM 2703 O O . GLY A 1 193 ? 4.568 29.424 -4.830 1.00 10.19 191 GLY A O 1
ATOM 2707 N N . TYR A 1 194 ? 5.461 27.438 -5.474 1.00 9.48 192 TYR A N 1
ATOM 2708 C CA . TYR A 1 194 ? 6.306 27.328 -4.272 1.00 9.48 192 TYR A CA 1
ATOM 2709 C C . TYR A 1 194 ? 7.718 26.928 -4.633 1.00 9.62 192 TYR A C 1
ATOM 2710 O O . TYR A 1 194 ? 7.917 25.954 -5.365 1.00 9.49 192 TYR A O 1
ATOM 2728 N N . ASN A 1 195 ? 8.713 27.619 -4.112 1.00 8.64 193 ASN A N 1
ATOM 2729 C CA . ASN A 1 195 ? 10.091 27.200 -4.277 1.00 10.59 193 ASN A CA 1
ATOM 2730 C C . ASN A 1 195 ? 10.466 26.078 -3.335 1.00 10.18 193 ASN A C 1
ATOM 2731 O O . ASN A 1 195 ? 11.177 25.172 -3.737 1.00 11.60 193 ASN A O 1
ATOM 2742 N N . PHE A 1 196 ? 10.054 26.187 -2.081 1.00 9.70 194 PHE A N 1
ATOM 2743 C CA . PHE A 1 196 ? 10.276 25.150 -1.088 1.00 10.01 194 PHE A CA 1
ATOM 2744 C C . PHE A 1 196 ? 8.955 24.434 -0.837 1.00 9.56 194 PHE A C 1
ATOM 2745 O O . PHE A 1 196 ? 8.179 24.261 -1.767 1.00 9.62 194 PHE A O 1
ATOM 2762 N N . THR A 1 197 ? 8.694 23.962 0.383 1.00 9.10 195 THR A N 1
ATOM 2763 C CA . THR A 1 197 ? 7.433 23.252 0.636 1.00 8.76 195 THR A CA 1
ATOM 2764 C C . THR A 1 197 ? 6.246 24.217 0.621 1.00 8.57 195 THR A C 1
ATOM 2765 O O . THR A 1 197 ? 6.412 25.452 0.760 1.00 9.87 195 THR A O 1
ATOM 2776 N N . SER A 1 198 ? 5.062 23.657 0.468 1.00 8.34 196 SER A N 1
ATOM 2777 C CA . SER A 1 198 ? 3.803 24.362 0.470 1.00 8.49 196 SER A CA 1
ATOM 2778 C C . SER A 1 198 ? 3.007 23.923 1.687 1.00 9.32 196 SER A C 1
ATOM 2779 O O . SER A 1 198 ? 3.190 22.838 2.222 1.00 8.71 196 SER A O 1
ATOM 2787 N N . PRO A 1 199 ? 2.078 24.772 2.151 1.00 9.27 197 PRO A N 1
ATOM 2788 C CA . PRO A 1 199 ? 1.198 24.312 3.220 1.00 9.44 197 PRO A CA 1
ATOM 2789 C C . PRO A 1 199 ? 0.534 23.027 2.793 1.00 8.53 197 PRO A C 1
ATOM 2790 O O . PRO A 1 199 ? 0.181 22.856 1.631 1.00 8.82 197 PRO A O 1
ATOM 2801 N N . VAL A 1 200 ? 0.316 22.120 3.725 1.00 9.10 198 VAL A N 1
ATOM 2802 C CA . VAL A 1 200 ? -0.302 20.854 3.367 1.00 9.79 198 VAL A CA 1
ATOM 2803 C C . VAL A 1 200 ? -1.686 21.119 2.777 1.00 10.34 198 VAL A C 1
ATOM 2804 O O . VAL A 1 200 ? -2.417 22.018 3.238 1.00 10.41 198 VAL A O 1
ATOM 2817 N N . GLY A 1 201 ? -2.044 20.368 1.737 1.00 9.47 199 GLY A N 1
ATOM 2818 C CA . GLY A 1 201 ? -3.355 20.504 1.130 1.00 10.08 199 GLY A CA 1
ATOM 2819 C C . GLY A 1 201 ? -3.498 21.675 0.170 1.00 10.42 199 GLY A C 1
ATOM 2820 O O . GLY A 1 201 ? -4.619 22.174 -0.016 1.00 12.18 199 GLY A O 1
ATOM 2824 N N . SER A 1 202 ? -2.417 22.145 -0.444 1.00 9.90 200 SER A N 1
ATOM 2825 C CA . SER A 1 202 ? -2.470 23.269 -1.372 1.00 10.34 200 SER A CA 1
ATOM 2826 C C . SER A 1 202 ? -2.887 22.837 -2.779 1.00 10.84 200 SER A C 1
ATOM 2827 O O . SER A 1 202 ? -3.019 23.700 -3.670 1.00 11.25 200 SER A O 1
ATOM 2835 N N . PHE A 1 203 ? -3.105 21.539 -2.975 1.00 10.56 201 PHE A N 1
ATOM 2836 C CA . PHE A 1 203 ? -3.506 20.986 -4.275 1.00 9.88 201 PHE A CA 1
ATOM 2837 C C . PHE A 1 203 ? -4.655 20.015 -4.003 1.00 10.38 201 PHE A C 1
ATOM 2838 O O . PHE A 1 203 ? -4.904 19.647 -2.851 1.00 10.49 201 PHE A O 1
ATOM 2855 N N . PRO A 1 204 ? -5.356 19.553 -5.042 1.00 9.94 202 PRO A N 1
ATOM 2856 C CA . PRO A 1 204 ? -6.517 18.700 -4.792 1.00 11.18 202 PRO A CA 1
ATOM 2857 C C . PRO A 1 204 ? -6.149 17.354 -4.219 1.00 10.73 202 PRO A C 1
ATOM 2858 O O . PRO A 1 204 ? -5.014 16.869 -4.431 1.00 11.54 202 PRO A O 1
ATOM 2869 N N . PRO A 1 205 ? -7.074 16.728 -3.502 1.00 10.75 203 PRO A N 1
ATOM 2870 C CA . PRO A 1 205 ? -6.820 15.403 -2.959 1.00 11.49 203 PRO A CA 1
ATOM 2871 C C . PRO A 1 205 ? -7.048 14.337 -4.012 1.00 11.48 203 PRO A C 1
ATOM 2872 O O . PRO A 1 205 ? -7.660 14.620 -5.061 1.00 12.35 203 PRO A O 1
ATOM 2883 N N . ASN A 1 206 ? -6.575 13.128 -3.750 1.00 10.31 204 ASN A N 1
ATOM 2884 C CA . ASN A 1 206 ? -6.930 12.003 -4.593 1.00 10.48 204 ASN A CA 1
ATOM 2885 C C . ASN A 1 206 ? -8.258 11.394 -4.135 1.00 10.16 204 ASN A C 1
ATOM 2886 O O . ASN A 1 206 ? -8.929 11.933 -3.243 1.00 11.68 204 ASN A O 1
ATOM 2897 N N . ALA A 1 207 ? -8.651 10.285 -4.751 1.00 9.81 205 ALA A N 1
ATOM 2898 C CA . ALA A 1 207 ? -9.986 9.704 -4.536 1.00 10.70 205 ALA A CA 1
ATOM 2899 C C . ALA A 1 207 ? -10.162 9.118 -3.153 1.00 11.48 205 ALA A C 1
ATOM 2900 O O . ALA A 1 207 ? -11.287 8.817 -2.743 1.00 14.26 205 ALA A O 1
ATOM 2907 N N . PHE A 1 208 ? -9.068 8.913 -2.435 1.00 10.80 206 PHE A N 1
ATOM 2908 C CA . PHE A 1 208 ? -9.122 8.425 -1.056 1.00 9.74 206 PHE A CA 1
ATOM 2909 C C . PHE A 1 208 ? -9.196 9.597 -0.077 1.00 10.33 206 PHE A C 1
ATOM 2910 O O . PHE A 1 208 ? -9.254 9.377 1.128 1.00 11.99 206 PHE A O 1
ATOM 2927 N N . GLY A 1 209 ? -9.190 10.824 -0.562 1.00 10.22 207 GLY A N 1
ATOM 2928 C CA . GLY A 1 209 ? -9.181 11.955 0.342 1.00 10.38 207 GLY A CA 1
ATOM 2929 C C . GLY A 1 209 ? -7.802 12.298 0.887 1.00 10.13 207 GLY A C 1
ATOM 2930 O O . GLY A 1 209 ? -7.675 13.005 1.890 1.00 11.14 207 GLY A O 1
ATOM 2934 N N . VAL A 1 210 ? -6.751 11.841 0.211 1.00 10.11 208 VAL A N 1
ATOM 2935 C CA . VAL A 1 210 ? -5.381 12.051 0.690 1.00 8.61 208 VAL A CA 1
ATOM 2936 C C . VAL A 1 210 ? -4.718 13.146 -0.141 1.00 9.23 208 VAL A C 1
ATOM 2937 O O . VAL A 1 210 ? -4.900 13.209 -1.359 1.00 9.40 208 VAL A O 1
ATOM 2950 N N . TYR A 1 211 ? -3.915 14.001 0.502 1.00 8.77 209 TYR A N 1
ATOM 2951 C CA . TYR A 1 211 ? -3.247 15.136 -0.141 1.00 9.36 209 TYR A CA 1
ATOM 2952 C C . TYR A 1 211 ? -1.728 14.959 -0.141 1.00 8.08 209 TYR A C 1
ATOM 2953 O O . TYR A 1 211 ? -1.158 14.325 0.757 1.00 8.85 209 TYR A O 1
ATOM 2971 N N . ASP A 1 212 ? -1.090 15.545 -1.143 1.00 8.40 210 ASP A N 1
ATOM 2972 C CA . ASP A 1 212 ? 0.371 15.670 -1.239 1.00 7.61 210 ASP A CA 1
ATOM 2973 C C . ASP A 1 212 ? 1.107 14.341 -1.379 1.00 7.97 210 ASP A C 1
ATOM 2974 O O . ASP A 1 212 ? 2.295 14.278 -1.061 1.00 8.15 210 ASP A O 1
ATOM 2983 N N . MET A 1 213 ? 0.446 13.308 -1.883 1.00 8.18 211 MET A N 1
ATOM 2984 C CA . MET A 1 213 ? 1.139 12.047 -2.074 1.00 8.03 211 MET A CA 1
ATOM 2985 C C . MET A 1 213 ? 2.144 12.096 -3.228 1.00 7.18 211 MET A C 1
ATOM 2986 O O . MET A 1 213 ? 2.950 11.179 -3.377 1.00 8.13 211 MET A O 1
ATOM 3000 N N . HIS A 1 214 ? 2.113 13.137 -4.050 1.00 7.64 212 HIS A N 1
ATOM 3001 C CA . HIS A 1 214 ? 2.964 13.224 -5.241 1.00 8.07 212 HIS A CA 1
ATOM 3002 C C . HIS A 1 214 ? 3.912 14.387 -5.247 1.00 8.07 212 HIS A C 1
ATOM 3003 O O . HIS A 1 214 ? 4.510 14.705 -6.267 1.00 7.95 212 HIS A O 1
ATOM 3018 N N . GLY A 1 215 ? 4.103 15.015 -4.091 1.00 7.38 213 GLY A N 1
ATOM 3019 C CA . GLY A 1 215 ? 5.106 16.060 -3.986 1.00 9.23 213 GLY A CA 1
ATOM 3020 C C . GLY A 1 215 ? 5.265 16.550 -2.556 1.00 6.88 213 GLY A C 1
ATOM 3021 O O . GLY A 1 215 ? 4.866 15.887 -1.581 1.00 7.51 213 GLY A O 1
ATOM 3025 N N . ASN A 1 216 ? 5.853 17.731 -2.452 1.00 7.45 214 ASN A N 1
ATOM 3026 C CA . ASN A 1 216 ? 6.063 18.447 -1.198 1.00 8.17 214 ASN A CA 1
ATOM 3027 C C . ASN A 1 216 ? 7.298 17.919 -0.466 1.00 7.11 214 ASN A C 1
ATOM 3028 O O . ASN A 1 216 ? 8.342 18.569 -0.483 1.00 7.69 214 ASN A O 1
ATOM 3039 N N . VAL A 1 217 ? 7.204 16.743 0.168 1.00 7.13 215 VAL A N 1
ATOM 3040 C CA . VAL A 1 217 ? 8.345 16.109 0.803 1.00 7.33 215 VAL A CA 1
ATOM 3041 C C . VAL A 1 217 ? 8.304 14.610 0.589 1.00 6.90 215 VAL A C 1
ATOM 3042 O O . VAL A 1 217 ? 7.233 14.015 0.452 1.00 7.26 215 VAL A O 1
ATOM 3055 N N . TYR A 1 218 ? 9.484 14.005 0.583 1.00 7.47 216 TYR A N 1
ATOM 3056 C CA . TYR A 1 218 ? 9.556 12.554 0.830 1.00 7.56 216 TYR A CA 1
ATOM 3057 C C . TYR A 1 218 ? 9.036 12.252 2.228 1.00 7.58 216 TYR A C 1
ATOM 3058 O O . TYR A 1 218 ? 8.939 13.156 3.072 1.00 8.20 216 TYR A O 1
ATOM 3076 N N . GLU A 1 219 ? 8.754 10.985 2.485 1.00 7.29 217 GLU A N 1
ATOM 3077 C CA . GLU A 1 219 ? 8.203 10.545 3.752 1.00 7.34 217 GLU A CA 1
ATOM 3078 C C . GLU A 1 219 ? 8.881 9.280 4.212 1.00 7.18 217 GLU A C 1
ATOM 3079 O O . GLU A 1 219 ? 9.020 8.321 3.440 1.00 7.84 217 GLU A O 1
ATOM 3091 N N . TRP A 1 220 ? 9.231 9.222 5.494 1.00 6.53 218 TRP A N 1
ATOM 3092 C CA . TRP A 1 220 ? 9.642 7.967 6.080 1.00 8.56 218 TRP A CA 1
ATOM 3093 C C . TRP A 1 220 ? 8.503 6.943 6.044 1.00 7.42 218 TRP A C 1
ATOM 3094 O O . TRP A 1 220 ? 7.344 7.288 6.288 1.00 7.59 218 TRP A O 1
ATOM 3115 N N . VAL A 1 221 ? 8.863 5.691 5.761 1.00 7.48 219 VAL A N 1
ATOM 3116 C CA . VAL A 1 221 ? 7.996 4.539 6.026 1.00 8.26 219 VAL A CA 1
ATOM 3117 C C . VAL A 1 221 ? 8.832 3.525 6.811 1.00 7.68 219 VAL A C 1
ATOM 3118 O O . VAL A 1 221 ? 10.036 3.660 6.933 1.00 8.71 219 VAL A O 1
ATOM 3131 N N . ALA A 1 222 ? 8.192 2.476 7.332 1.00 7.78 220 ALA A N 1
ATOM 3132 C CA . ALA A 1 222 ? 8.862 1.613 8.296 1.00 8.87 220 ALA A CA 1
ATOM 3133 C C . ALA A 1 222 ? 9.877 0.682 7.652 1.00 9.01 220 ALA A C 1
ATOM 3134 O O . ALA A 1 222 ? 10.856 0.297 8.287 1.00 9.34 220 ALA A O 1
ATOM 3141 N N . ASP A 1 223 ? 9.619 0.258 6.414 1.00 8.99 221 ASP A N 1
ATOM 3142 C CA . ASP A 1 223 ? 10.301 -0.866 5.798 1.00 9.30 221 ASP A CA 1
ATOM 3143 C C . ASP A 1 223 ? 11.796 -0.677 5.692 1.00 9.53 221 ASP A C 1
ATOM 3144 O O . ASP A 1 223 ? 12.289 0.410 5.386 1.00 9.39 221 ASP A O 1
ATOM 3153 N N . CYS A 1 224 ? 12.521 -1.773 5.880 1.00 9.80 222 CYS A N 1
ATOM 3154 C CA . CYS A 1 224 ? 13.919 -1.819 5.496 1.00 9.67 222 CYS A CA 1
ATOM 3155 C C . CYS A 1 224 ? 14.050 -1.851 3.987 1.00 9.15 222 CYS A C 1
ATOM 3156 O O . CYS A 1 224 ? 13.154 -2.266 3.297 1.00 10.03 222 CYS A O 1
ATOM 3163 N N . TRP A 1 225 ? 15.193 -1.407 3.495 1.00 9.96 223 TRP A N 1
ATOM 3164 C CA . TRP A 1 225 ? 15.405 -1.289 2.057 1.00 10.54 223 TRP A CA 1
ATOM 3165 C C . TRP A 1 225 ? 15.581 -2.643 1.372 1.00 11.22 223 TRP A C 1
ATOM 3166 O O . TRP A 1 225 ? 16.296 -3.540 1.868 1.00 12.23 223 TRP A O 1
ATOM 3187 N N . HIS A 1 226 ? 14.943 -2.784 0.208 1.00 10.45 224 HIS A N 1
ATOM 3188 C CA . HIS A 1 226 ? 15.186 -3.889 -0.713 1.00 10.70 224 HIS A CA 1
ATOM 3189 C C . HIS A 1 226 ? 15.177 -3.310 -2.099 1.00 10.62 224 HIS A C 1
ATOM 3190 O O . HIS A 1 226 ? 14.422 -2.391 -2.409 1.00 10.39 224 HIS A O 1
ATOM 3205 N N . ASP A 1 227 ? 16.006 -3.899 -2.947 1.00 12.57 225 ASP A N 1
ATOM 3206 C CA . ASP A 1 227 ? 16.266 -3.404 -4.289 1.00 12.73 225 ASP A CA 1
ATOM 3207 C C . ASP A 1 227 ? 15.295 -3.951 -5.359 1.00 12.24 225 ASP A C 1
ATOM 3208 O O . ASP A 1 227 ? 15.592 -3.898 -6.567 1.00 13.31 225 ASP A O 1
ATOM 3217 N N . HIS A 1 228 ? 14.133 -4.421 -4.927 1.00 10.36 226 HIS A N 1
ATOM 3218 C CA . HIS A 1 228 ? 13.197 -5.150 -5.773 1.00 10.36 226 HIS A CA 1
ATOM 3219 C C . HIS A 1 228 ? 12.033 -5.537 -4.877 1.00 9.99 226 HIS A C 1
ATOM 3220 O O . HIS A 1 228 ? 12.017 -5.211 -3.681 1.00 11.59 226 HIS A O 1
ATOM 3235 N N . TYR A 1 229 ? 11.078 -6.265 -5.435 1.00 10.84 227 TYR A N 1
ATOM 3236 C CA . TYR A 1 229 ? 9.950 -6.789 -4.664 1.00 11.24 227 TYR A CA 1
ATOM 3237 C C . TYR A 1 229 ? 9.905 -8.339 -4.595 1.00 11.35 227 TYR A C 1
ATOM 3238 O O . TYR A 1 229 ? 8.863 -8.903 -4.301 1.00 11.79 227 TYR A O 1
ATOM 3256 N N . ASN A 1 230 ? 11.009 -8.996 -4.914 1.00 12.01 228 ASN A N 1
ATOM 3257 C CA . ASN A 1 230 ? 11.069 -10.454 -4.792 1.00 12.66 228 ASN A CA 1
ATOM 3258 C C . ASN A 1 230 ? 11.025 -10.859 -3.330 1.00 12.17 228 ASN A C 1
ATOM 3259 O O . ASN A 1 230 ? 11.914 -10.539 -2.570 1.00 14.60 228 ASN A O 1
ATOM 3270 N N . GLY A 1 231 ? 9.944 -11.525 -2.941 1.00 14.20 229 GLY A N 1
ATOM 3271 C CA . GLY A 1 231 ? 9.756 -11.919 -1.554 1.00 15.69 229 GLY A CA 1
ATOM 3272 C C . GLY A 1 231 ? 9.059 -10.872 -0.707 1.00 15.39 229 GLY A C 1
ATOM 3273 O O . GLY A 1 231 ? 8.987 -11.015 0.516 1.00 14.85 229 GLY A O 1
ATOM 3277 N N . ALA A 1 232 ? 8.522 -9.822 -1.342 1.00 12.49 230 ALA A N 1
ATOM 3278 C CA . ALA A 1 232 ? 7.871 -8.738 -0.606 1.00 11.09 230 ALA A CA 1
ATOM 3279 C C . ALA A 1 232 ? 6.633 -9.259 0.108 1.00 12.19 230 ALA A C 1
ATOM 3280 O O . ALA A 1 232 ? 5.926 -10.143 -0.412 1.00 12.72 230 ALA A O 1
ATOM 3287 N N . PRO A 1 233 ? 6.296 -8.672 1.257 1.00 10.92 231 PRO A N 1
ATOM 3288 C CA . PRO A 1 233 ? 5.070 -9.096 1.928 1.00 11.74 231 PRO A CA 1
ATOM 3289 C C . PRO A 1 233 ? 3.821 -8.693 1.162 1.00 10.67 231 PRO A C 1
ATOM 3290 O O . PRO A 1 233 ? 3.771 -7.641 0.512 1.00 12.49 231 PRO A O 1
ATOM 3301 N N . SER A 1 234 ? 2.772 -9.503 1.283 1.00 11.51 232 SER A N 1
ATOM 3302 C CA . SER A 1 234 ? 1.540 -9.350 0.520 1.00 11.21 232 SER A CA 1
ATOM 3303 C C . SER A 1 234 ? 0.333 -8.953 1.351 1.00 10.60 232 SER A C 1
ATOM 3304 O O . SER A 1 234 ? -0.773 -8.874 0.820 1.00 10.99 232 SER A O 1
ATOM 3312 N N . ASP A 1 235 ? 0.547 -8.687 2.647 1.00 10.93 233 ASP A N 1
ATOM 3313 C CA . ASP A 1 235 ? -0.541 -8.459 3.593 1.00 10.86 233 ASP A CA 1
ATOM 3314 C C . ASP A 1 235 ? -0.592 -7.025 4.125 1.00 10.68 233 ASP A C 1
ATOM 3315 O O . ASP A 1 235 ? -1.356 -6.722 5.053 1.00 11.42 233 ASP A O 1
ATOM 3324 N N . GLY A 1 236 ? 0.165 -6.116 3.494 1.00 10.67 234 GLY A N 1
ATOM 3325 C CA . GLY A 1 236 ? 0.225 -4.714 3.895 1.00 10.92 234 GLY A CA 1
ATOM 3326 C C . GLY A 1 236 ? 1.225 -4.416 4.995 1.00 10.82 234 GLY A C 1
ATOM 3327 O O . GLY A 1 236 ? 1.408 -3.246 5.370 1.00 10.80 234 GLY A O 1
ATOM 3331 N N . SER A 1 237 ? 1.861 -5.435 5.538 1.00 10.78 235 SER A N 1
ATOM 3332 C CA . SER A 1 237 ? 2.881 -5.244 6.556 1.00 10.83 235 SER A CA 1
ATOM 3333 C C . SER A 1 237 ? 4.122 -4.607 5.958 1.00 10.07 235 SER A C 1
ATOM 3334 O O . SER A 1 237 ? 4.365 -4.657 4.742 1.00 10.04 235 SER A O 1
ATOM 3342 N N . ALA A 1 238 ? 4.950 -4.097 6.851 1.00 9.93 236 ALA A N 1
ATOM 3343 C CA . ALA A 1 238 ? 6.277 -3.587 6.508 1.00 10.09 236 ALA A CA 1
ATOM 3344 C C . ALA A 1 238 ? 7.265 -4.718 6.300 1.00 9.88 236 ALA A C 1
ATOM 3345 O O . ALA A 1 238 ? 7.242 -5.724 7.044 1.00 12.46 236 ALA A O 1
ATOM 3352 N N . TRP A 1 239 ? 8.152 -4.576 5.326 1.00 10.11 237 TRP A N 1
ATOM 3353 C CA . TRP A 1 239 ? 9.161 -5.566 5.005 1.00 10.35 237 TRP A CA 1
ATOM 3354 C C . TRP A 1 239 ? 10.396 -5.259 5.801 1.00 11.71 237 TRP A C 1
ATOM 3355 O O . TRP A 1 239 ? 11.205 -4.409 5.417 1.00 11.47 237 TRP A O 1
ATOM 3376 N N . MET A 1 240 ? 10.517 -5.943 6.944 1.00 12.64 238 MET A N 1
ATOM 3377 C CA . MET A 1 240 ? 11.587 -5.687 7.880 1.00 13.37 238 MET A CA 1
ATOM 3378 C C . MET A 1 240 ? 12.717 -6.701 7.770 1.00 17.73 238 MET A C 1
ATOM 3379 O O . MET A 1 240 ? 12.542 -7.820 7.282 1.00 19.02 238 MET A O 1
ATOM 3393 N N . GLU A 1 241 ? 13.890 -6.278 8.202 1.00 18.01 239 GLU A N 1
ATOM 3394 C CA . GLU A 1 241 ? 15.030 -7.166 8.344 1.00 22.04 239 GLU A CA 1
ATOM 3395 C C . GLU A 1 241 ? 15.543 -6.924 9.754 1.00 25.84 239 GLU A C 1
ATOM 3396 O O . GLU A 1 241 ? 15.306 -5.861 10.344 1.00 26.14 239 GLU A O 1
ATOM 3408 N N . GLU A 1 242 ? 16.212 -7.929 10.308 1.00 33.98 240 GLU A N 1
ATOM 3409 C CA . GLU A 1 242 ? 16.693 -7.853 11.676 1.00 44.60 240 GLU A CA 1
ATOM 3410 C C . GLU A 1 242 ? 17.584 -6.627 11.817 1.00 38.87 240 GLU A C 1
ATOM 3411 O O . GLU A 1 242 ? 17.439 -5.845 12.757 1.00 46.01 240 GLU A O 1
ATOM 3423 N N . LYS A 1 243 ? 18.494 -6.460 10.862 1.00 25.89 241 LYS A N 1
ATOM 3424 C CA . LYS A 1 243 ? 19.418 -5.342 10.860 1.00 24.31 241 LYS A CA 1
ATOM 3425 C C . LYS A 1 243 ? 19.313 -4.642 9.514 1.00 31.47 241 LYS A C 1
ATOM 3426 O O . LYS A 1 243 ? 19.327 -5.306 8.473 1.00 28.34 241 LYS A O 1
ATOM 3445 N N . CYS A 1 244 ? 19.212 -3.313 9.542 1.00 29.90 242 CYS A N 1
ATOM 3446 C CA . CYS A 1 244 ? 19.035 -2.513 8.326 1.00 26.21 242 CYS A CA 1
ATOM 3447 C C . CYS A 1 244 ? 19.868 -1.247 8.310 1.00 21.96 242 CYS A C 1
ATOM 3448 O O . CYS A 1 244 ? 19.666 -0.342 9.118 1.00 29.29 242 CYS A O 1
ATOM 3455 N N . GLU A 1 245 ? 20.757 -1.154 7.333 1.00 19.12 243 GLU A N 1
ATOM 3456 C CA . GLU A 1 245 ? 21.552 0.042 7.148 1.00 18.83 243 GLU A CA 1
ATOM 3457 C C . GLU A 1 245 ? 20.727 1.129 6.461 1.00 15.67 243 GLU A C 1
ATOM 3458 O O . GLU A 1 245 ? 21.003 2.299 6.618 1.00 14.09 243 GLU A O 1
ATOM 3470 N N . LEU A 1 246 ? 19.723 0.711 5.693 1.00 13.73 244 LEU A N 1
ATOM 3471 C CA . LEU A 1 246 ? 18.899 1.623 4.904 1.00 12.29 244 LEU A CA 1
ATOM 3472 C C . LEU A 1 246 ? 17.443 1.252 5.077 1.00 10.59 244 LEU A C 1
ATOM 3473 O O . LEU A 1 246 ? 17.107 0.073 5.205 1.00 11.67 244 LEU A O 1
ATOM 3489 N N . VAL A 1 247 ? 16.593 2.278 5.122 1.00 10.12 245 VAL A N 1
ATOM 3490 C CA . VAL A 1 247 ? 15.159 2.092 5.135 1.00 9.43 245 VAL A CA 1
ATOM 3491 C C . VAL A 1 247 ? 14.540 2.823 3.947 1.00 8.53 245 VAL A C 1
ATOM 3492 O O . VAL A 1 247 ? 15.176 3.647 3.315 1.00 9.81 245 VAL A O 1
ATOM 3505 N N . GLN A 1 248 ? 13.301 2.492 3.634 1.00 9.25 246 GLN A N 1
ATOM 3506 C CA . GLN A 1 248 ? 12.598 3.110 2.513 1.00 9.44 246 GLN A CA 1
ATOM 3507 C C . GLN A 1 248 ? 12.035 4.472 2.882 1.00 7.89 246 GLN A C 1
ATOM 3508 O O . GLN A 1 248 ? 11.594 4.705 4.017 1.00 9.05 246 GLN A O 1
ATOM 3522 N N . ILE A 1 249 ? 11.995 5.357 1.891 1.00 8.11 247 ILE A N 1
ATOM 3523 C CA . ILE A 1 249 ? 11.240 6.603 1.946 1.00 7.88 247 ILE A CA 1
ATOM 3524 C C . ILE A 1 249 ? 10.385 6.667 0.679 1.00 7.69 247 ILE A C 1
ATOM 3525 O O . ILE A 1 249 ? 10.695 6.037 -0.346 1.00 9.10 247 ILE A O 1
ATOM 3541 N N . ARG A 1 250 ? 9.287 7.402 0.741 1.00 7.53 248 ARG A N 1
ATOM 3542 C CA . ARG A 1 250 ? 8.328 7.448 -0.356 1.00 7.96 248 ARG A CA 1
ATOM 3543 C C . ARG A 1 250 ? 7.923 8.874 -0.689 1.00 7.33 248 ARG A C 1
ATOM 3544 O O . ARG A 1 250 ? 8.071 9.799 0.115 1.00 7.56 248 ARG A O 1
ATOM 3565 N N . GLY A 1 251 ? 7.342 9.034 -1.867 1.00 7.67 249 GLY A N 1
ATOM 3566 C CA . GLY A 1 251 ? 6.899 10.321 -2.364 1.00 7.94 249 GLY A CA 1
ATOM 3567 C C . GLY A 1 251 ? 8.012 11.019 -3.110 1.00 7.18 249 GLY A C 1
ATOM 3568 O O . GLY A 1 251 ? 8.869 10.406 -3.732 1.00 8.38 249 GLY A O 1
ATOM 3572 N N . ASN A 1 252 ? 7.963 12.346 -3.093 1.00 7.41 250 ASN A N 1
ATOM 3573 C CA . ASN A 1 252 ? 8.960 13.150 -3.798 1.00 7.87 250 ASN A CA 1
ATOM 3574 C C . ASN A 1 252 ? 8.953 14.541 -3.179 1.00 7.30 250 ASN A C 1
ATOM 3575 O O . ASN A 1 252 ? 7.913 14.993 -2.709 1.00 8.32 250 ASN A O 1
ATOM 3586 N N . ASP A 1 253 ? 10.087 15.229 -3.200 1.00 7.48 251 ASP A N 1
ATOM 3587 C CA . ASP A 1 253 ? 10.174 16.524 -2.544 1.00 7.53 251 ASP A CA 1
ATOM 3588 C C . ASP A 1 253 ? 10.193 17.712 -3.492 1.00 8.13 251 ASP A C 1
ATOM 3589 O O . ASP A 1 253 ? 10.364 17.607 -4.710 1.00 8.62 251 ASP A O 1
ATOM 3598 N N . TRP A 1 254 ? 10.017 18.858 -2.853 1.00 7.90 252 TRP A N 1
ATOM 3599 C CA . TRP A 1 254 ? 10.004 20.171 -3.465 1.00 7.96 252 TRP A CA 1
ATOM 3600 C C . TRP A 1 254 ? 11.172 20.460 -4.384 1.00 7.55 252 TRP A C 1
ATOM 3601 O O . TRP A 1 254 ? 11.049 21.323 -5.261 1.00 9.01 252 TRP A O 1
ATOM 3622 N N . GLY A 1 255 ? 12.317 19.837 -4.185 1.00 7.77 253 GLY A N 1
ATOM 3623 C CA . GLY A 1 255 ? 13.476 20.117 -5.000 1.00 8.13 253 GLY A CA 1
ATOM 3624 C C . GLY A 1 255 ? 13.682 19.193 -6.185 1.00 8.64 253 GLY A C 1
ATOM 3625 O O . GLY A 1 255 ? 14.650 19.360 -6.924 1.00 9.35 253 GLY A O 1
ATOM 3629 N N . GLU A 1 256 ? 12.778 18.253 -6.395 1.00 7.85 254 GLU A N 1
ATOM 3630 C CA . GLU A 1 256 ? 12.981 17.174 -7.346 1.00 6.95 254 GLU A CA 1
ATOM 3631 C C . GLU A 1 256 ? 12.036 17.271 -8.524 1.00 7.80 254 GLU A C 1
ATOM 3632 O O . GLU A 1 256 ? 10.942 17.820 -8.433 1.00 8.39 254 GLU A O 1
ATOM 3644 N N . PRO A 1 257 ? 12.450 16.706 -9.665 1.00 8.55 255 PRO A N 1
ATOM 3645 C CA . PRO A 1 257 ? 11.593 16.745 -10.851 1.00 8.23 255 PRO A CA 1
ATOM 3646 C C . PRO A 1 257 ? 10.408 15.772 -10.749 1.00 8.97 255 PRO A C 1
ATOM 3647 O O . PRO A 1 257 ? 10.501 14.775 -10.011 1.00 7.80 255 PRO A O 1
ATOM 3658 N N . PRO A 1 258 ? 9.321 16.018 -11.476 1.00 7.73 256 PRO A N 1
ATOM 3659 C CA . PRO A 1 258 ? 8.091 15.226 -11.317 1.00 8.24 256 PRO A CA 1
ATOM 3660 C C . PRO A 1 258 ? 8.183 13.796 -11.847 1.00 7.77 256 PRO A C 1
ATOM 3661 O O . PRO A 1 258 ? 7.337 12.988 -11.517 1.00 8.39 256 PRO A O 1
ATOM 3672 N N . ILE A 1 259 ? 9.230 13.458 -12.590 1.00 7.78 257 ILE A N 1
ATOM 3673 C CA . ILE A 1 259 ? 9.427 12.085 -13.019 1.00 8.33 257 ILE A CA 1
ATOM 3674 C C . ILE A 1 259 ? 9.582 11.162 -11.804 1.00 8.84 257 ILE A C 1
ATOM 3675 O O . ILE A 1 259 ? 9.310 9.966 -11.893 1.00 9.89 257 ILE A O 1
ATOM 3691 N N . PHE A 1 260 ? 9.975 11.718 -10.652 1.00 7.66 258 PHE A N 1
ATOM 3692 C CA . PHE A 1 260 ? 10.081 10.924 -9.426 1.00 7.60 258 PHE A CA 1
ATOM 3693 C C . PHE A 1 260 ? 8.850 11.029 -8.533 1.00 8.70 258 PHE A C 1
ATOM 3694 O O . PHE A 1 260 ? 8.836 10.438 -7.453 1.00 8.67 258 PHE A O 1
ATOM 3711 N N . SER A 1 261 ? 7.797 11.701 -9.002 1.00 7.27 259 SER A N 1
ATOM 3712 C CA . SER A 1 261 ? 6.563 11.839 -8.252 1.00 8.18 259 SER A CA 1
ATOM 3713 C C . SER A 1 261 ? 5.574 10.716 -8.505 1.00 7.58 259 SER A C 1
ATOM 3714 O O . SER A 1 261 ? 4.530 10.644 -7.839 1.00 8.41 259 SER A O 1
ATOM 3722 N N . ARG A 1 262 ? 5.906 9.820 -9.429 1.00 7.29 260 ARG A N 1
ATOM 3723 C CA . ARG A 1 262 ? 5.016 8.726 -9.797 1.00 7.94 260 ARG A CA 1
ATOM 3724 C C . ARG A 1 262 ? 4.705 7.880 -8.565 1.00 6.89 260 ARG A C 1
ATOM 3725 O O . ARG A 1 262 ? 5.574 7.691 -7.701 1.00 7.97 260 ARG A O 1
ATOM 3746 N N . SER A 1 263 ? 3.506 7.307 -8.516 1.00 7.01 261 SER A N 1
ATOM 3747 C CA . SER A 1 263 ? 3.069 6.571 -7.338 1.00 7.50 261 SER A CA 1
ATOM 3748 C C . SER A 1 263 ? 3.984 5.420 -6.953 1.00 7.83 261 SER A C 1
ATOM 3749 O O . SER A 1 263 ? 4.039 5.041 -5.773 1.00 8.06 261 SER A O 1
ATOM 3757 N N . GLY A 1 264 ? 4.650 4.797 -7.924 1.00 7.74 262 GLY A N 1
ATOM 3758 C CA . GLY A 1 264 ? 5.513 3.667 -7.661 1.00 8.46 262 GLY A CA 1
ATOM 3759 C C . GLY A 1 264 ? 6.976 3.967 -7.421 1.00 7.56 262 GLY A C 1
ATOM 3760 O O . GLY A 1 264 ? 7.748 3.053 -7.170 1.00 7.91 262 GLY A O 1
ATOM 3764 N N . ASN A 1 265 ? 7.371 5.232 -7.477 1.00 8.08 263 ASN A N 1
ATOM 3765 C CA . ASN A 1 265 ? 8.769 5.593 -7.249 1.00 7.80 263 ASN A CA 1
ATOM 3766 C C . ASN A 1 265 ? 9.221 5.179 -5.860 1.00 7.25 263 ASN A C 1
ATOM 3767 O O . ASN A 1 265 ? 8.480 5.399 -4.891 1.00 7.64 263 ASN A O 1
ATOM 3778 N N . ARG A 1 266 ? 10.435 4.659 -5.747 1.00 7.62 264 ARG A N 1
ATOM 3779 C CA . ARG A 1 266 ? 10.982 4.213 -4.469 1.00 8.50 264 ARG A CA 1
ATOM 3780 C C . ARG A 1 266 ? 12.279 4.950 -4.200 1.00 7.65 264 ARG A C 1
ATOM 3781 O O . ARG A 1 266 ? 12.970 5.369 -5.129 1.00 8.47 264 ARG A O 1
ATOM 3802 N N . ASN A 1 267 ? 12.649 5.086 -2.933 1.00 8.45 265 ASN A N 1
ATOM 3803 C CA . ASN A 1 267 ? 13.952 5.624 -2.566 1.00 8.86 265 ASN A CA 1
ATOM 3804 C C . ASN A 1 267 ? 14.264 5.143 -1.158 1.00 8.39 265 ASN A C 1
ATOM 3805 O O . ASN A 1 267 ? 13.463 4.446 -0.544 1.00 8.84 265 ASN A O 1
ATOM 3816 N N . ASN A 1 268 ? 15.430 5.498 -0.653 1.00 8.86 266 ASN A N 1
ATOM 3817 C CA . ASN A 1 268 ? 15.889 4.995 0.639 1.00 9.29 266 ASN A CA 1
ATOM 3818 C C . ASN A 1 268 ? 16.795 6.024 1.300 1.00 9.85 266 ASN A C 1
ATOM 3819 O O . ASN A 1 268 ? 17.265 6.950 0.665 1.00 10.80 266 ASN A O 1
ATOM 3830 N N . ALA A 1 269 ? 16.989 5.870 2.592 1.00 9.96 267 ALA A N 1
ATOM 3831 C CA . ALA A 1 269 ? 17.886 6.725 3.361 1.00 10.65 267 ALA A CA 1
ATOM 3832 C C . ALA A 1 269 ? 18.378 5.880 4.537 1.00 11.00 267 ALA A C 1
ATOM 3833 O O . ALA A 1 269 ? 17.721 4.935 4.942 1.00 11.22 267 ALA A O 1
ATOM 3840 N N . ALA A 1 270 ? 19.509 6.251 5.121 1.00 10.73 268 ALA A N 1
ATOM 3841 C CA . ALA A 1 270 ? 19.879 5.653 6.399 1.00 10.64 268 ALA A CA 1
ATOM 3842 C C . ALA A 1 270 ? 18.911 6.173 7.446 1.00 10.97 268 ALA A C 1
ATOM 3843 O O . ALA A 1 270 ? 18.528 7.362 7.400 1.00 10.92 268 ALA A O 1
ATOM 3850 N N . PRO A 1 271 ? 18.479 5.331 8.379 1.00 10.83 269 PRO A N 1
ATOM 3851 C CA . PRO A 1 271 ? 17.473 5.806 9.339 1.00 11.78 269 PRO A CA 1
ATOM 3852 C C . PRO A 1 271 ? 17.928 6.950 10.241 1.00 12.74 269 PRO A C 1
ATOM 3853 O O . PRO A 1 271 ? 17.084 7.671 10.787 1.00 11.99 269 PRO A O 1
ATOM 3864 N N . SER A 1 272 ? 19.238 7.157 10.374 1.00 11.05 270 SER A N 1
ATOM 3865 C CA . SER A 1 272 ? 19.757 8.267 11.158 1.00 11.78 270 SER A CA 1
ATOM 3866 C C . SER A 1 272 ? 19.870 9.540 10.322 1.00 11.12 270 SER A C 1
ATOM 3867 O O . SER A 1 272 ? 20.223 10.578 10.869 1.00 12.82 270 SER A O 1
ATOM 3875 N N . ASP A 1 273 ? 19.609 9.482 9.013 1.00 10.79 271 ASP A N 1
ATOM 3876 C CA . ASP A 1 273 ? 19.599 10.673 8.165 1.00 11.55 271 ASP A CA 1
ATOM 3877 C C . ASP A 1 273 ? 18.402 11.564 8.528 1.00 10.74 271 ASP A C 1
ATOM 3878 O O . ASP A 1 273 ? 17.399 11.096 9.070 1.00 10.62 271 ASP A O 1
ATOM 3887 N N . ARG A 1 274 ? 18.513 12.840 8.198 1.00 10.45 272 ARG A N 1
ATOM 3888 C CA . ARG A 1 274 ? 17.371 13.736 8.230 1.00 9.65 272 ARG A CA 1
ATOM 3889 C C . ARG A 1 274 ? 17.617 14.785 7.166 1.00 10.15 272 ARG A C 1
ATOM 3890 O O . ARG A 1 274 ? 18.746 14.982 6.692 1.00 11.55 272 ARG A O 1
ATOM 3911 N N . GLY A 1 275 ? 16.571 15.488 6.785 1.00 9.26 273 GLY A N 1
ATOM 3912 C CA . GLY A 1 275 ? 16.736 16.557 5.821 1.00 10.92 273 GLY A CA 1
ATOM 3913 C C . GLY A 1 275 ? 15.519 17.430 5.750 1.00 8.05 273 GLY A C 1
ATOM 3914 O O . GLY A 1 275 ? 14.448 17.073 6.201 1.00 9.32 273 GLY A O 1
ATOM 3918 N N . ASP A 1 276 ? 15.694 18.573 5.103 1.00 9.13 274 ASP A N 1
ATOM 3919 C CA . ASP A 1 276 ? 14.625 19.540 4.907 1.00 8.94 274 ASP A CA 1
ATOM 3920 C C . ASP A 1 276 ? 13.647 19.130 3.787 1.00 8.19 274 ASP A C 1
ATOM 3921 O O . ASP A 1 276 ? 12.750 19.881 3.383 1.00 8.75 274 ASP A O 1
ATOM 3930 N N . TRP A 1 277 ? 13.827 17.881 3.334 1.00 8.94 275 TRP A N 1
ATOM 3931 C CA . TRP A 1 277 ? 13.086 17.298 2.227 1.00 9.26 275 TRP A CA 1
ATOM 3932 C C . TRP A 1 277 ? 12.442 15.964 2.617 1.00 9.07 275 TRP A C 1
ATOM 3933 O O . TRP A 1 277 ? 11.796 15.352 1.775 1.00 8.80 275 TRP A O 1
ATOM 3954 N N . ILE A 1 278 ? 12.601 15.522 3.873 1.00 7.96 276 ILE A N 1
ATOM 3955 C CA . ILE A 1 278 ? 11.954 14.303 4.359 1.00 7.47 276 ILE A CA 1
ATOM 3956 C C . ILE A 1 278 ? 11.079 14.630 5.550 1.00 8.24 276 ILE A C 1
ATOM 3957 O O . ILE A 1 278 ? 11.572 15.123 6.577 1.00 8.65 276 ILE A O 1
ATOM 3973 N N . GLY A 1 279 ? 9.792 14.359 5.401 1.00 7.82 277 GLY A N 1
ATOM 3974 C CA . GLY A 1 279 ? 8.815 14.455 6.477 1.00 7.95 277 GLY A CA 1
ATOM 3975 C C . GLY A 1 279 ? 8.201 13.073 6.706 1.00 8.09 277 GLY A C 1
ATOM 3976 O O . GLY A 1 279 ? 8.887 12.055 6.568 1.00 7.65 277 GLY A O 1
ATOM 3980 N N . PHE A 1 280 ? 6.907 13.029 7.040 1.00 7.05 278 PHE A N 1
ATOM 3981 C CA . PHE A 1 280 ? 6.299 11.744 7.386 1.00 6.69 278 PHE A CA 1
ATOM 3982 C C . PHE A 1 280 ? 4.819 11.859 7.542 1.00 7.39 278 PHE A C 1
ATOM 3983 O O . PHE A 1 280 ? 4.296 12.941 7.815 1.00 8.12 278 PHE A O 1
ATOM 4000 N N . ARG A 1 281 ? 4.138 10.736 7.352 1.00 8.15 279 ARG A N 1
ATOM 4001 C CA . ARG A 1 281 ? 2.760 10.565 7.785 1.00 8.48 279 ARG A CA 1
ATOM 4002 C C . ARG A 1 281 ? 2.762 9.590 8.969 1.00 8.15 279 ARG A C 1
ATOM 4003 O O . ARG A 1 281 ? 3.746 8.912 9.244 1.00 8.73 279 ARG A O 1
ATOM 4024 N N . VAL A 1 282 ? 1.613 9.524 9.650 1.00 8.39 280 VAL A N 1
ATOM 4025 C CA . VAL A 1 282 ? 1.362 8.476 10.609 1.00 8.89 280 VAL A CA 1
ATOM 4026 C C . VAL A 1 282 ? 0.112 7.719 10.204 1.00 8.84 280 VAL A C 1
ATOM 4027 O O . VAL A 1 282 ? -0.770 8.222 9.501 1.00 9.14 280 VAL A O 1
ATOM 4040 N N . ALA A 1 283 ? 0.047 6.495 10.714 1.00 8.99 281 ALA A N 1
ATOM 4041 C CA . ALA A 1 283 ? -1.107 5.623 10.518 1.00 9.75 281 ALA A CA 1
ATOM 4042 C C . ALA A 1 283 ? -1.708 5.289 11.874 1.00 10.86 281 ALA A C 1
ATOM 4043 O O . ALA A 1 283 ? -1.011 5.338 12.885 1.00 11.45 281 ALA A O 1
ATOM 4050 N N . ARG A 1 284 ? -2.972 4.881 11.853 1.00 12.68 282 ARG A N 1
ATOM 4051 C CA . ARG A 1 284 ? -3.706 4.583 13.078 1.00 15.19 282 ARG A CA 1
ATOM 4052 C C . ARG A 1 284 ? -4.603 3.382 12.830 1.00 14.44 282 ARG A C 1
ATOM 4053 O O . ARG A 1 284 ? -5.363 3.366 11.862 1.00 13.33 282 ARG A O 1
ATOM 4074 N N . GLU A 1 285 ? -4.535 2.387 13.703 1.00 18.44 283 GLU A N 1
ATOM 4075 C CA . GLU A 1 285 ? -5.439 1.248 13.587 1.00 15.32 283 GLU A CA 1
ATOM 4076 C C . GLU A 1 285 ? -6.826 1.698 14.018 1.00 16.94 283 GLU A C 1
ATOM 4077 O O . GLU A 1 285 ? -6.978 2.579 14.858 1.00 17.15 283 GLU A O 1
ATOM 4089 N N . LEU A 1 286 ? -7.849 1.108 13.408 1.00 18.18 284 LEU A N 1
ATOM 4090 C CA . LEU A 1 286 ? -9.218 1.494 13.718 1.00 19.45 284 LEU A CA 1
ATOM 4091 C C . LEU A 1 286 ? -9.842 0.564 14.752 1.00 31.93 284 LEU A C 1
ATOM 4092 O O . LEU A 1 286 ? -9.385 -0.561 14.945 1.00 27.13 284 LEU A O 1
ATOM 4109 N N . GLY B 1 2 ? 38.523 54.355 -46.154 1.00 21.21 0 GLY B N 1
ATOM 4110 C CA . GLY B 1 2 ? 39.944 54.114 -46.351 1.00 25.13 0 GLY B CA 1
ATOM 4111 C C . GLY B 1 2 ? 40.444 54.839 -47.581 1.00 21.34 0 GLY B C 1
ATOM 4112 O O . GLY B 1 2 ? 39.755 55.714 -48.083 1.00 24.91 0 GLY B O 1
ATOM 4115 N N . SER B 1 3 ? 41.627 54.484 -48.071 1.00 24.47 1 SER B N 1
ATOM 4116 C CA . SER B 1 3 ? 42.237 55.173 -49.186 1.00 23.75 1 SER B CA 1
ATOM 4117 C C . SER B 1 3 ? 41.492 54.925 -50.477 1.00 25.17 1 SER B C 1
ATOM 4118 O O . SER B 1 3 ? 40.641 54.035 -50.575 1.00 26.08 1 SER B O 1
ATOM 4126 N N . SER B 1 4 ? 41.820 55.700 -51.497 1.00 25.05 2 SER B N 1
ATOM 4127 C CA . SER B 1 4 ? 41.150 55.564 -52.783 1.00 26.10 2 SER B CA 1
ATOM 4128 C C . SER B 1 4 ? 41.349 54.222 -53.458 1.00 24.93 2 SER B C 1
ATOM 4129 O O . SER B 1 4 ? 40.436 53.701 -54.105 1.00 27.62 2 SER B O 1
ATOM 4137 N N . HIS B 1 5 ? 42.542 53.653 -53.333 1.00 23.87 3 HIS B N 1
ATOM 4138 C CA . HIS B 1 5 ? 42.864 52.489 -54.140 1.00 22.86 3 HIS B CA 1
ATOM 4139 C C . HIS B 1 5 ? 43.097 51.212 -53.379 1.00 22.68 3 HIS B C 1
ATOM 4140 O O . HIS B 1 5 ? 43.358 50.182 -53.989 1.00 23.40 3 HIS B O 1
ATOM 4155 N N . HIS B 1 6 ? 42.973 51.252 -52.060 1.00 23.72 4 HIS B N 1
ATOM 4156 C CA . HIS B 1 6 ? 43.005 50.012 -51.308 1.00 25.00 4 HIS B CA 1
ATOM 4157 C C . HIS B 1 6 ? 41.663 49.259 -51.376 1.00 27.26 4 HIS B C 1
ATOM 4158 O O . HIS B 1 6 ? 40.608 49.805 -51.046 1.00 29.23 4 HIS B O 1
ATOM 4173 N N . HIS B 1 7 ? 41.722 48.004 -51.816 1.00 26.92 5 HIS B N 1
ATOM 4174 C CA . HIS B 1 7 ? 40.571 47.101 -51.790 1.00 32.15 5 HIS B CA 1
ATOM 4175 C C . HIS B 1 7 ? 40.766 46.163 -50.624 1.00 28.78 5 HIS B C 1
ATOM 4176 O O . HIS B 1 7 ? 41.750 45.405 -50.565 1.00 30.83 5 HIS B O 1
ATOM 4191 N N . HIS B 1 8 ? 39.841 46.233 -49.680 1.00 27.89 6 HIS B N 1
ATOM 4192 C CA . HIS B 1 8 ? 39.899 45.391 -48.503 1.00 27.57 6 HIS B CA 1
ATOM 4193 C C . HIS B 1 8 ? 39.544 43.951 -48.850 1.00 30.31 6 HIS B C 1
ATOM 4194 O O . HIS B 1 8 ? 38.672 43.671 -49.682 1.00 38.95 6 HIS B O 1
ATOM 4209 N N . HIS B 1 9 ? 40.225 43.046 -48.164 1.00 28.26 7 HIS B N 1
ATOM 4210 C CA . HIS B 1 9 ? 40.235 41.631 -48.505 1.00 19.35 7 HIS B CA 1
ATOM 4211 C C . HIS B 1 9 ? 39.089 40.788 -47.881 1.00 22.44 7 HIS B C 1
ATOM 4212 O O . HIS B 1 9 ? 38.314 40.178 -48.615 1.00 25.06 7 HIS B O 1
ATOM 4227 N N . HIS B 1 10 ? 38.977 40.788 -46.550 1.00 22.36 8 HIS B N 1
ATOM 4228 C CA . HIS B 1 10 ? 37.965 40.016 -45.824 1.00 18.47 8 HIS B CA 1
ATOM 4229 C C . HIS B 1 10 ? 38.178 38.545 -46.190 1.00 20.43 8 HIS B C 1
ATOM 4230 O O . HIS B 1 10 ? 37.316 37.909 -46.804 1.00 23.67 8 HIS B O 1
ATOM 4245 N N . SER B 1 11 ? 39.329 38.019 -45.781 1.00 21.23 9 SER B N 1
ATOM 4246 C CA . SER B 1 11 ? 39.841 36.726 -46.232 1.00 22.45 9 SER B CA 1
ATOM 4247 C C . SER B 1 11 ? 39.862 35.658 -45.144 1.00 20.01 9 SER B C 1
ATOM 4248 O O . SER B 1 11 ? 40.173 35.952 -43.987 1.00 21.94 9 SER B O 1
ATOM 4256 N N . GLN B 1 12 ? 39.595 34.411 -45.537 1.00 23.47 10 GLN B N 1
ATOM 4257 C CA . GLN B 1 12 ? 39.773 33.257 -44.650 1.00 24.35 10 GLN B CA 1
ATOM 4258 C C . GLN B 1 12 ? 41.261 32.952 -44.512 1.00 27.65 10 GLN B C 1
ATOM 4259 O O . GLN B 1 12 ? 42.017 33.104 -45.476 1.00 29.41 10 GLN B O 1
ATOM 4273 N N . ALA B 1 26 ? 44.204 19.105 -43.194 1.00 52.87 24 ALA B N 1
ATOM 4274 C CA . ALA B 1 26 ? 43.139 19.170 -42.198 1.00 49.91 24 ALA B CA 1
ATOM 4275 C C . ALA B 1 26 ? 42.056 18.126 -42.478 1.00 50.70 24 ALA B C 1
ATOM 4276 O O . ALA B 1 26 ? 41.480 18.082 -43.570 1.00 48.92 24 ALA B O 1
ATOM 4282 N N . LYS B 1 27 ? 41.782 17.295 -41.476 1.00 50.49 25 LYS B N 1
ATOM 4283 C CA . LYS B 1 27 ? 40.800 16.226 -41.600 1.00 43.54 25 LYS B CA 1
ATOM 4284 C C . LYS B 1 27 ? 39.387 16.791 -41.562 1.00 35.41 25 LYS B C 1
ATOM 4285 O O . LYS B 1 27 ? 39.012 17.473 -40.615 1.00 36.74 25 LYS B O 1
ATOM 4304 N N . LYS B 1 28 ? 38.593 16.478 -42.576 1.00 29.72 26 LYS B N 1
ATOM 4305 C CA . LYS B 1 28 ? 37.226 16.983 -42.643 1.00 27.53 26 LYS B CA 1
ATOM 4306 C C . LYS B 1 28 ? 36.345 16.378 -41.551 1.00 21.03 26 LYS B C 1
ATOM 4307 O O . LYS B 1 28 ? 36.553 15.231 -41.131 1.00 22.43 26 LYS B O 1
ATOM 4326 N N . PRO B 1 29 ? 35.344 17.143 -41.084 1.00 18.60 27 PRO B N 1
ATOM 4327 C CA . PRO B 1 29 ? 34.414 16.582 -40.097 1.00 19.11 27 PRO B CA 1
ATOM 4328 C C . PRO B 1 29 ? 33.820 15.250 -40.560 1.00 17.41 27 PRO B C 1
ATOM 4329 O O . PRO B 1 29 ? 33.456 15.066 -41.719 1.00 20.16 27 PRO B O 1
ATOM 4340 N N . GLY B 1 30 ? 33.718 14.312 -39.633 1.00 16.74 28 GLY B N 1
ATOM 4341 C CA . GLY B 1 30 ? 33.190 12.991 -39.914 1.00 15.71 28 GLY B CA 1
ATOM 4342 C C . GLY B 1 30 ? 34.275 11.985 -40.306 1.00 18.77 28 GLY B C 1
ATOM 4343 O O . GLY B 1 30 ? 34.019 10.789 -40.361 1.00 18.26 28 GLY B O 1
ATOM 4347 N N . THR B 1 31 ? 35.482 12.472 -40.580 1.00 17.79 29 THR B N 1
ATOM 4348 C CA . THR B 1 31 ? 36.591 11.596 -40.921 1.00 18.44 29 THR B CA 1
ATOM 4349 C C . THR B 1 31 ? 36.920 10.708 -39.731 1.00 17.45 29 THR B C 1
ATOM 4350 O O . THR B 1 31 ? 37.057 11.196 -38.606 1.00 16.90 29 THR B O 1
ATOM 4361 N N . VAL B 1 32 ? 37.095 9.421 -40.004 1.00 18.70 30 VAL B N 1
ATOM 4362 C CA . VAL B 1 32 ? 37.485 8.456 -38.990 1.00 15.57 30 VAL B CA 1
ATOM 4363 C C . VAL B 1 32 ? 38.949 8.088 -39.212 1.00 19.50 30 VAL B C 1
ATOM 4364 O O . VAL B 1 32 ? 39.362 7.799 -40.349 1.00 21.78 30 VAL B O 1
ATOM 4377 N N . PHE B 1 33 ? 39.746 8.121 -38.148 1.00 15.40 31 PHE B N 1
ATOM 4378 C CA . PHE B 1 33 ? 41.156 7.787 -38.244 1.00 16.98 31 PHE B CA 1
ATOM 4379 C C . PHE B 1 33 ? 41.666 7.143 -36.957 1.00 18.58 31 PHE B C 1
ATOM 4380 O O . PHE B 1 33 ? 41.050 7.253 -35.898 1.00 17.18 31 PHE B O 1
ATOM 4397 N N . LYS B 1 34 ? 42.792 6.445 -37.068 1.00 19.33 32 LYS B N 1
ATOM 4398 C CA . LYS B 1 34 ? 43.494 5.899 -35.917 1.00 17.13 32 LYS B CA 1
ATOM 4399 C C . LYS B 1 34 ? 44.932 6.325 -36.018 1.00 21.70 32 LYS B C 1
ATOM 4400 O O . LYS B 1 34 ? 45.508 6.331 -37.109 1.00 24.13 32 LYS B O 1
ATOM 4419 N N . ASP B 1 35 ? 45.532 6.658 -34.892 1.00 17.09 33 ASP B N 1
ATOM 4420 C CA . ASP B 1 35 ? 46.922 7.102 -34.893 1.00 18.38 33 ASP B CA 1
ATOM 4421 C C . ASP B 1 35 ? 47.868 5.910 -34.727 1.00 21.12 33 ASP B C 1
ATOM 4422 O O . ASP B 1 35 ? 49.078 6.039 -34.939 1.00 25.53 33 ASP B O 1
ATOM 4431 N N . CYS B 1 36 ? 47.341 4.765 -34.326 1.00 18.83 34 CYS B N 1
ATOM 4432 C CA . CYS B 1 36 ? 48.174 3.576 -34.185 1.00 21.27 34 CYS B CA 1
ATOM 4433 C C . CYS B 1 36 ? 47.272 2.365 -34.144 1.00 23.45 34 CYS B C 1
ATOM 4434 O O . CYS B 1 36 ? 46.042 2.489 -34.027 1.00 19.71 34 CYS B O 1
ATOM 4441 N N . LYS B 1 37 ? 47.869 1.179 -34.231 1.00 27.16 35 LYS B N 1
ATOM 4442 C CA . LYS B 1 37 ? 47.096 -0.039 -34.387 1.00 24.96 35 LYS B CA 1
ATOM 4443 C C . LYS B 1 37 ? 46.188 -0.283 -33.187 1.00 22.17 35 LYS B C 1
ATOM 4444 O O . LYS B 1 37 ? 45.046 -0.693 -33.352 1.00 25.00 35 LYS B O 1
ATOM 4463 N N . ASP B 1 38 ? 46.715 -0.036 -31.997 1.00 22.72 36 ASP B N 1
ATOM 4464 C CA . ASP B 1 38 ? 45.986 -0.305 -30.763 1.00 24.61 36 ASP B CA 1
ATOM 4465 C C . ASP B 1 38 ? 45.256 0.930 -30.256 1.00 22.11 36 ASP B C 1
ATOM 4466 O O . ASP B 1 38 ? 44.701 0.916 -29.173 1.00 22.59 36 ASP B O 1
ATOM 4475 N N . CYS B 1 39 ? 45.297 2.006 -31.030 1.00 19.65 37 CYS B N 1
ATOM 4476 C CA . CYS B 1 39 ? 44.713 3.279 -30.621 1.00 17.40 37 CYS B CA 1
ATOM 4477 C C . CYS B 1 39 ? 43.219 3.313 -30.959 1.00 13.69 37 CYS B C 1
ATOM 4478 O O . CYS B 1 39 ? 42.782 2.712 -31.933 1.00 16.15 37 CYS B O 1
ATOM 4485 N N . PRO B 1 40 ? 42.435 4.066 -30.171 1.00 14.84 38 PRO B N 1
ATOM 4486 C CA . PRO B 1 40 ? 40.993 4.141 -30.473 1.00 14.20 38 PRO B CA 1
ATOM 4487 C C . PRO B 1 40 ? 40.691 4.802 -31.815 1.00 12.71 38 PRO B C 1
ATOM 4488 O O . PRO B 1 40 ? 41.409 5.707 -32.260 1.00 13.88 38 PRO B O 1
ATOM 4499 N N . GLU B 1 41 ? 39.631 4.359 -32.461 1.00 12.56 39 GLU B N 1
ATOM 4500 C CA . GLU B 1 41 ? 39.165 5.019 -33.666 1.00 14.43 39 GLU B CA 1
ATOM 4501 C C . GLU B 1 41 ? 38.578 6.371 -33.297 1.00 12.56 39 GLU B C 1
ATOM 4502 O O . GLU B 1 41 ? 37.673 6.460 -32.445 1.00 12.72 39 GLU B O 1
ATOM 4514 N N . MET B 1 42 ? 39.088 7.410 -33.948 1.00 12.86 40 MET B N 1
ATOM 4515 C CA . MET B 1 42 ? 38.712 8.791 -33.663 1.00 11.84 40 MET B CA 1
ATOM 4516 C C . MET B 1 42 ? 37.871 9.324 -34.793 1.00 14.51 40 MET B C 1
ATOM 4517 O O . MET B 1 42 ? 38.058 8.940 -35.964 1.00 15.89 40 MET B O 1
ATOM 4531 N N . VAL B 1 43 ? 36.925 10.201 -34.457 1.00 13.63 41 VAL B N 1
ATOM 4532 C CA . VAL B 1 43 ? 36.131 10.869 -35.474 1.00 13.43 41 VAL B CA 1
ATOM 4533 C C . VAL B 1 43 ? 36.237 12.353 -35.261 1.00 13.41 41 VAL B C 1
ATOM 4534 O O . VAL B 1 43 ? 36.214 12.858 -34.133 1.00 13.40 41 VAL B O 1
ATOM 4547 N N . VAL B 1 44 ? 36.387 13.075 -36.363 1.00 12.90 42 VAL B N 1
ATOM 4548 C CA . VAL B 1 44 ? 36.479 14.529 -36.305 1.00 13.51 42 VAL B CA 1
ATOM 4549 C C . VAL B 1 44 ? 35.093 15.147 -36.125 1.00 11.26 42 VAL B C 1
ATOM 4550 O O . VAL B 1 44 ? 34.188 14.873 -36.915 1.00 13.89 42 VAL B O 1
ATOM 4563 N N . LEU B 1 45 ? 34.942 15.929 -35.060 1.00 12.35 43 LEU B N 1
ATOM 4564 C CA . LEU B 1 45 ? 33.735 16.735 -34.837 1.00 12.73 43 LEU B CA 1
ATOM 4565 C C . LEU B 1 45 ? 33.977 18.141 -35.363 1.00 13.36 43 LEU B C 1
ATOM 4566 O O . LEU B 1 45 ? 35.056 18.676 -35.224 1.00 14.57 43 LEU B O 1
ATOM 4582 N N . PRO B 1 46 ? 32.956 18.728 -35.984 1.00 14.60 44 PRO B N 1
ATOM 4583 C CA . PRO B 1 46 ? 33.112 20.054 -36.591 1.00 13.02 44 PRO B CA 1
ATOM 4584 C C . PRO B 1 46 ? 33.217 21.153 -35.545 1.00 15.14 44 PRO B C 1
ATOM 4585 O O . PRO B 1 46 ? 32.693 21.057 -34.431 1.00 13.72 44 PRO B O 1
ATOM 4596 N N . ALA B 1 47 ? 33.889 22.236 -35.912 1.00 14.94 45 ALA B N 1
ATOM 4597 C CA . ALA B 1 47 ? 33.740 23.481 -35.190 1.00 13.64 45 ALA B CA 1
ATOM 4598 C C . ALA B 1 47 ? 32.290 23.874 -35.296 1.00 12.47 45 ALA B C 1
ATOM 4599 O O . ALA B 1 47 ? 31.604 23.463 -36.207 1.00 15.29 45 ALA B O 1
ATOM 4606 N N . GLY B 1 48 ? 31.815 24.649 -34.327 1.00 13.35 46 GLY B N 1
ATOM 4607 C CA . GLY B 1 48 ? 30.428 25.055 -34.321 1.00 14.07 46 GLY B CA 1
ATOM 4608 C C . GLY B 1 48 ? 29.918 25.301 -32.925 1.00 10.80 46 GLY B C 1
ATOM 4609 O O . GLY B 1 48 ? 30.680 25.336 -31.995 1.00 14.30 46 GLY B O 1
ATOM 4613 N N . SER B 1 49 ? 28.624 25.548 -32.817 1.00 11.83 47 SER B N 1
ATOM 4614 C CA . SER B 1 49 ? 28.003 25.892 -31.546 1.00 12.00 47 SER B CA 1
ATOM 4615 C C . SER B 1 49 ? 26.852 24.955 -31.232 1.00 11.84 47 SER B C 1
ATOM 4616 O O . SER B 1 49 ? 26.248 24.387 -32.125 1.00 12.18 47 SER B O 1
ATOM 4624 N N . PHE B 1 50 ? 26.531 24.856 -29.954 1.00 10.78 48 PHE B N 1
ATOM 4625 C CA . PHE B 1 50 ? 25.291 24.206 -29.560 1.00 10.51 48 PHE B CA 1
ATOM 4626 C C . PHE B 1 50 ? 24.811 24.814 -28.274 1.00 10.32 48 PHE B C 1
ATOM 4627 O O . PHE B 1 50 ? 25.550 25.501 -27.589 1.00 11.94 48 PHE B O 1
ATOM 4644 N N . THR B 1 51 ? 23.550 24.562 -27.953 1.00 10.65 49 THR B N 1
ATOM 4645 C CA . THR B 1 51 ? 22.994 24.970 -26.672 1.00 10.66 49 THR B CA 1
ATOM 4646 C C . THR B 1 51 ? 23.028 23.792 -25.715 1.00 10.05 49 THR B C 1
ATOM 4647 O O . THR B 1 51 ? 22.451 22.748 -25.990 1.00 10.65 49 THR B O 1
ATOM 4658 N N . MET B 1 52 ? 23.790 23.962 -24.646 1.00 10.55 50 MET B N 1
ATOM 4659 C CA . MET B 1 52 ? 23.990 22.923 -23.646 1.00 9.22 50 MET B CA 1
ATOM 4660 C C . MET B 1 52 ? 22.987 23.057 -22.524 1.00 9.12 50 MET B C 1
ATOM 4661 O O . MET B 1 52 ? 22.699 24.167 -22.072 1.00 9.67 50 MET B O 1
ATOM 4675 N N . GLY B 1 53 ? 22.453 21.922 -22.082 1.00 8.92 51 GLY B N 1
ATOM 4676 C CA . GLY B 1 53 ? 21.424 21.888 -21.071 1.00 8.68 51 GLY B CA 1
ATOM 4677 C C . GLY B 1 53 ? 20.127 21.395 -21.658 1.00 8.90 51 GLY B C 1
ATOM 4678 O O . GLY B 1 53 ? 20.104 20.874 -22.784 1.00 10.68 51 GLY B O 1
ATOM 4682 N N . THR B 1 54 ? 19.044 21.514 -20.912 1.00 8.76 52 THR B N 1
ATOM 4683 C CA A THR B 1 54 ? 17.787 20.891 -21.278 0.75 8.91 52 THR B CA 1
ATOM 4684 C CA B THR B 1 54 ? 17.782 20.961 -21.375 0.25 9.10 52 THR B CA 1
ATOM 4685 C C . THR B 1 54 ? 16.645 21.887 -21.072 1.00 9.30 52 THR B C 1
ATOM 4686 O O . THR B 1 54 ? 16.581 22.512 -20.014 1.00 10.06 52 THR B O 1
ATOM 4707 N N . PRO B 1 55 ? 15.734 22.004 -22.032 1.00 10.16 53 PRO B N 1
ATOM 4708 C CA . PRO B 1 55 ? 14.555 22.856 -21.842 1.00 10.71 53 PRO B CA 1
ATOM 4709 C C . PRO B 1 55 ? 13.733 22.424 -20.608 1.00 10.53 53 PRO B C 1
ATOM 4710 O O . PRO B 1 55 ? 13.627 21.221 -20.307 1.00 9.64 53 PRO B O 1
ATOM 4721 N N . ASP B 1 56 ? 13.117 23.399 -19.933 1.00 10.89 54 ASP B N 1
ATOM 4722 C CA . ASP B 1 56 ? 12.416 23.181 -18.672 1.00 10.55 54 ASP B CA 1
ATOM 4723 C C . ASP B 1 56 ? 11.391 22.064 -18.720 1.00 11.09 54 ASP B C 1
ATOM 4724 O O . ASP B 1 56 ? 11.204 21.374 -17.718 1.00 10.53 54 ASP B O 1
ATOM 4733 N N . ASP B 1 57 ? 10.722 21.900 -19.851 1.00 10.10 55 ASP B N 1
ATOM 4734 C CA . ASP B 1 57 ? 9.590 20.982 -19.950 1.00 10.66 55 ASP B CA 1
ATOM 4735 C C . ASP B 1 57 ? 9.942 19.631 -20.580 1.00 9.85 55 ASP B C 1
ATOM 4736 O O . ASP B 1 57 ? 9.066 18.807 -20.792 1.00 10.81 55 ASP B O 1
ATOM 4745 N N . GLU B 1 58 ? 11.226 19.379 -20.830 1.00 9.96 56 GLU B N 1
ATOM 4746 C CA . GLU B 1 58 ? 11.610 18.067 -21.372 1.00 8.70 56 GLU B CA 1
ATOM 4747 C C . GLU B 1 58 ? 11.300 16.981 -20.361 1.00 7.83 56 GLU B C 1
ATOM 4748 O O . GLU B 1 58 ? 11.650 17.083 -19.203 1.00 8.88 56 GLU B O 1
ATOM 4760 N N . VAL B 1 59 ? 10.662 15.918 -20.820 1.00 9.60 57 VAL B N 1
ATOM 4761 C CA . VAL B 1 59 ? 10.364 14.791 -19.950 1.00 9.75 57 VAL B CA 1
ATOM 4762 C C . VAL B 1 59 ? 11.643 14.238 -19.325 1.00 9.10 57 VAL B C 1
ATOM 4763 O O . VAL B 1 59 ? 12.605 13.948 -20.032 1.00 9.03 57 VAL B O 1
ATOM 4776 N N . GLY B 1 60 ? 11.673 14.144 -18.002 1.00 8.97 58 GLY B N 1
ATOM 4777 C CA . GLY B 1 60 ? 12.817 13.581 -17.316 1.00 10.64 58 GLY B CA 1
ATOM 4778 C C . GLY B 1 60 ? 13.870 14.566 -16.867 1.00 9.48 58 GLY B C 1
ATOM 4779 O O . GLY B 1 60 ? 14.795 14.202 -16.147 1.00 10.10 58 GLY B O 1
ATOM 4783 N N . ARG B 1 61 ? 13.743 15.822 -17.277 1.00 9.15 59 ARG B N 1
ATOM 4784 C CA . ARG B 1 61 ? 14.783 16.792 -16.970 1.00 8.94 59 ARG B CA 1
ATOM 4785 C C . ARG B 1 61 ? 15.078 16.938 -15.485 1.00 8.39 59 ARG B C 1
ATOM 4786 O O . ARG B 1 61 ? 14.159 17.178 -14.689 1.00 9.79 59 ARG B O 1
ATOM 4807 N N . GLN B 1 62 ? 16.338 16.918 -15.104 1.00 8.79 60 GLN B N 1
ATOM 4808 C CA A GLN B 1 62 ? 16.763 17.091 -13.725 0.61 9.90 60 GLN B CA 1
ATOM 4809 C CA B GLN B 1 62 ? 16.682 17.119 -13.712 0.39 9.84 60 GLN B CA 1
ATOM 4810 C C . GLN B 1 62 ? 17.173 18.542 -13.521 1.00 9.89 60 GLN B C 1
ATOM 4811 O O . GLN B 1 62 ? 17.579 19.200 -14.461 1.00 9.82 60 GLN B O 1
ATOM 4838 N N . PRO B 1 63 ? 17.102 19.046 -12.291 1.00 9.89 61 PRO B N 1
ATOM 4839 C CA . PRO B 1 63 ? 17.278 20.482 -12.058 1.00 10.85 61 PRO B CA 1
ATOM 4840 C C . PRO B 1 63 ? 18.668 21.031 -12.327 1.00 11.84 61 PRO B C 1
ATOM 4841 O O . PRO B 1 63 ? 18.824 22.244 -12.501 1.00 11.48 61 PRO B O 1
ATOM 4852 N N . ASP B 1 64 ? 19.676 20.176 -12.392 1.00 10.97 62 ASP B N 1
ATOM 4853 C CA . ASP B 1 64 ? 21.023 20.630 -12.701 1.00 11.27 62 ASP B CA 1
ATOM 4854 C C . ASP B 1 64 ? 21.274 20.866 -14.208 1.00 8.68 62 ASP B C 1
ATOM 4855 O O . ASP B 1 64 ? 22.369 21.243 -14.591 1.00 9.93 62 ASP B O 1
ATOM 4864 N N . GLU B 1 65 ? 20.262 20.650 -15.034 1.00 9.95 63 GLU B N 1
ATOM 4865 C CA . GLU B 1 65 ? 20.448 20.747 -16.494 1.00 10.15 63 GLU B CA 1
ATOM 4866 C C . GLU B 1 65 ? 20.192 22.145 -17.050 1.00 9.76 63 GLU B C 1
ATOM 4867 O O . GLU B 1 65 ? 19.853 22.315 -18.214 1.00 11.80 63 GLU B O 1
ATOM 4879 N N . GLY B 1 66 ? 20.358 23.160 -16.221 1.00 9.96 64 GLY B N 1
ATOM 4880 C CA . GLY B 1 66 ? 20.230 24.527 -16.688 1.00 11.36 64 GLY B CA 1
ATOM 4881 C C . GLY B 1 66 ? 21.116 25.457 -15.897 1.00 11.37 64 GLY B C 1
ATOM 4882 O O . GLY B 1 66 ? 21.715 25.073 -14.888 1.00 11.45 64 GLY B O 1
ATOM 4886 N N . PRO B 1 67 ? 21.205 26.711 -16.348 1.00 10.63 65 PRO B N 1
ATOM 4887 C CA . PRO B 1 67 ? 20.497 27.219 -17.519 1.00 10.67 65 PRO B CA 1
ATOM 4888 C C . PRO B 1 67 ? 21.029 26.706 -18.858 1.00 10.02 65 PRO B C 1
ATOM 4889 O O . PRO B 1 67 ? 22.213 26.423 -18.986 1.00 10.61 65 PRO B O 1
ATOM 4900 N N . LEU B 1 68 ? 20.128 26.623 -19.821 1.00 9.60 66 LEU B N 1
ATOM 4901 C CA . LEU B 1 68 ? 20.507 26.481 -21.225 1.00 10.32 66 LEU B CA 1
ATOM 4902 C C . LEU B 1 68 ? 21.520 27.566 -21.533 1.00 10.43 66 LEU B C 1
ATOM 4903 O O . LEU B 1 68 ? 21.324 28.738 -21.150 1.00 11.11 66 LEU B O 1
ATOM 4919 N N . HIS B 1 69 ? 22.594 27.217 -22.221 1.00 9.60 67 HIS B N 1
ATOM 4920 C CA . HIS B 1 69 ? 23.633 28.192 -22.503 1.00 10.22 67 HIS B CA 1
ATOM 4921 C C . HIS B 1 69 ? 24.422 27.763 -23.714 1.00 10.99 67 HIS B C 1
ATOM 4922 O O . HIS B 1 69 ? 24.595 26.568 -24.003 1.00 11.24 67 HIS B O 1
ATOM 4937 N N . ASP B 1 70 ? 24.968 28.752 -24.411 1.00 11.27 68 ASP B N 1
ATOM 4938 C CA . ASP B 1 70 ? 25.782 28.470 -25.583 1.00 12.44 68 ASP B CA 1
ATOM 4939 C C . ASP B 1 70 ? 27.138 27.923 -25.226 1.00 9.70 68 ASP B C 1
ATOM 4940 O O . ASP B 1 70 ? 27.767 28.319 -24.246 1.00 11.11 68 ASP B O 1
ATOM 4949 N N . VAL B 1 71 ? 27.571 26.986 -26.047 1.00 10.26 69 VAL B N 1
ATOM 4950 C CA . VAL B 1 71 ? 28.950 26.555 -26.082 1.00 11.08 69 VAL B CA 1
ATOM 4951 C C . VAL B 1 71 ? 29.375 26.617 -27.537 1.00 11.18 69 VAL B C 1
ATOM 4952 O O . VAL B 1 71 ? 28.740 26.045 -28.409 1.00 11.39 69 VAL B O 1
ATOM 4965 N N . THR B 1 72 ? 30.456 27.357 -27.781 1.00 11.75 70 THR B N 1
ATOM 4966 C CA . THR B 1 72 ? 30.988 27.493 -29.134 1.00 11.14 70 THR B CA 1
ATOM 4967 C C . THR B 1 72 ? 32.409 26.952 -29.223 1.00 11.65 70 THR B C 1
ATOM 4968 O O . THR B 1 72 ? 33.291 27.401 -28.498 1.00 12.80 70 THR B O 1
ATOM 4979 N N . PHE B 1 73 ? 32.584 25.975 -30.107 1.00 12.72 71 PHE B N 1
ATOM 4980 C CA . PHE B 1 73 ? 33.884 25.411 -30.431 1.00 12.08 71 PHE B CA 1
ATOM 4981 C C . PHE B 1 73 ? 34.457 26.199 -31.612 1.00 12.28 71 PHE B C 1
ATOM 4982 O O . PHE B 1 73 ? 33.924 26.160 -32.725 1.00 13.34 71 PHE B O 1
ATOM 4999 N N . ALA B 1 74 ? 35.534 26.941 -31.344 1.00 13.22 72 ALA B N 1
ATOM 5000 C CA . ALA B 1 74 ? 36.235 27.702 -32.382 1.00 15.28 72 ALA B CA 1
ATOM 5001 C C . ALA B 1 74 ? 36.821 26.786 -33.450 1.00 14.53 72 ALA B C 1
ATOM 5002 O O . ALA B 1 74 ? 36.844 27.126 -34.653 1.00 15.41 72 ALA B O 1
ATOM 5009 N N . LYS B 1 75 ? 37.266 25.598 -33.024 1.00 14.74 73 LYS B N 1
ATOM 5010 C CA . LYS B 1 75 ? 37.994 24.672 -33.890 1.00 13.83 73 LYS B CA 1
ATOM 5011 C C . LYS B 1 75 ? 37.447 23.258 -33.823 1.00 15.38 73 LYS B C 1
ATOM 5012 O O . LYS B 1 75 ? 36.910 22.843 -32.793 1.00 14.88 73 LYS B O 1
ATOM 5031 N N . PRO B 1 76 ? 37.554 22.533 -34.930 1.00 13.37 74 PRO B N 1
ATOM 5032 C CA . PRO B 1 76 ? 37.219 21.102 -34.900 1.00 16.11 74 PRO B CA 1
ATOM 5033 C C . PRO B 1 76 ? 38.163 20.354 -33.974 1.00 12.74 74 PRO B C 1
ATOM 5034 O O . PRO B 1 76 ? 39.259 20.823 -33.666 1.00 14.76 74 PRO B O 1
ATOM 5045 N N . PHE B 1 77 ? 37.716 19.178 -33.521 1.00 14.99 75 PHE B N 1
ATOM 5046 C CA . PHE B 1 77 ? 38.495 18.356 -32.617 1.00 12.75 75 PHE B CA 1
ATOM 5047 C C . PHE B 1 77 ? 37.983 16.926 -32.763 1.00 13.45 75 PHE B C 1
ATOM 5048 O O . PHE B 1 77 ? 36.921 16.704 -33.332 1.00 13.21 75 PHE B O 1
ATOM 5065 N N . ALA B 1 78 ? 38.773 15.950 -32.335 1.00 14.48 76 ALA B N 1
ATOM 5066 C CA . ALA B 1 78 ? 38.373 14.551 -32.487 1.00 12.67 76 ALA B CA 1
ATOM 5067 C C . ALA B 1 78 ? 38.032 13.926 -31.143 1.00 12.01 76 ALA B C 1
ATOM 5068 O O . ALA B 1 78 ? 38.608 14.256 -30.126 1.00 10.96 76 ALA B O 1
ATOM 5075 N N . ILE B 1 79 ? 37.072 13.003 -31.161 1.00 10.85 77 ILE B N 1
ATOM 5076 C CA . ILE B 1 79 ? 36.801 12.147 -30.007 1.00 9.93 77 ILE B CA 1
ATOM 5077 C C . ILE B 1 79 ? 36.769 10.706 -30.480 1.00 9.93 77 ILE B C 1
ATOM 5078 O O . ILE B 1 79 ? 36.571 10.419 -31.666 1.00 12.02 77 ILE B O 1
ATOM 5094 N N . SER B 1 80 ? 36.904 9.789 -29.552 1.00 10.81 78 SER B N 1
ATOM 5095 C CA . SER B 1 80 ? 36.779 8.389 -29.918 1.00 10.51 78 SER B CA 1
ATOM 5096 C C . SER B 1 80 ? 35.317 8.112 -30.285 1.00 10.54 78 SER B C 1
ATOM 5097 O O . SER B 1 80 ? 34.387 8.478 -29.548 1.00 10.80 78 SER B O 1
ATOM 5105 N N . ARG B 1 81 ? 35.087 7.497 -31.441 1.00 10.36 79 ARG B N 1
ATOM 5106 C CA . ARG B 1 81 ? 33.721 7.311 -31.913 1.00 11.72 79 ARG B CA 1
ATOM 5107 C C . ARG B 1 81 ? 33.002 6.266 -31.076 1.00 10.42 79 ARG B C 1
ATOM 5108 O O . ARG B 1 81 ? 31.759 6.252 -31.023 1.00 10.24 79 ARG B O 1
ATOM 5129 N N . TYR B 1 82 ? 33.784 5.398 -30.438 1.00 10.57 80 TYR B N 1
ATOM 5130 C CA . TYR B 1 82 ? 33.275 4.474 -29.436 1.00 10.07 80 TYR B CA 1
ATOM 5131 C C . TYR B 1 82 ? 33.826 4.847 -28.076 1.00 9.90 80 TYR B C 1
ATOM 5132 O O . TYR B 1 82 ? 34.806 5.590 -27.963 1.00 11.08 80 TYR B O 1
ATOM 5150 N N . GLN B 1 83 ? 33.220 4.323 -27.021 1.00 10.02 81 GLN B N 1
ATOM 5151 C CA . GLN B 1 83 ? 33.913 4.242 -25.753 1.00 10.23 81 GLN B CA 1
ATOM 5152 C C . GLN B 1 83 ? 35.210 3.437 -25.975 1.00 10.09 81 GLN B C 1
ATOM 5153 O O . GLN B 1 83 ? 35.260 2.555 -26.824 1.00 10.95 81 GLN B O 1
ATOM 5167 N N . VAL B 1 84 ? 36.268 3.783 -25.249 1.00 9.53 82 VAL B N 1
ATOM 5168 C CA . VAL B 1 84 ? 37.523 3.036 -25.355 1.00 10.70 82 VAL B CA 1
ATOM 5169 C C . VAL B 1 84 ? 37.212 1.589 -24.974 1.00 10.30 82 VAL B C 1
ATOM 5170 O O . VAL B 1 84 ? 36.490 1.323 -24.001 1.00 10.28 82 VAL B O 1
ATOM 5183 N N . THR B 1 85 ? 37.707 0.637 -25.758 1.00 10.72 83 THR B N 1
ATOM 5184 C CA . THR B 1 85 ? 37.308 -0.744 -25.565 1.00 11.27 83 THR B CA 1
ATOM 5185 C C . THR B 1 85 ? 38.155 -1.475 -24.532 1.00 12.15 83 THR B C 1
ATOM 5186 O O . THR B 1 85 ? 39.256 -1.067 -24.162 1.00 11.88 83 THR B O 1
ATOM 5197 N N . ALA B 1 86 ? 37.654 -2.630 -24.108 1.00 11.72 84 ALA B N 1
ATOM 5198 C CA . ALA B 1 86 ? 38.387 -3.463 -23.167 1.00 12.60 84 ALA B CA 1
ATOM 5199 C C . ALA B 1 86 ? 39.706 -3.927 -23.802 1.00 13.16 84 ALA B C 1
ATOM 5200 O O . ALA B 1 86 ? 40.732 -3.991 -23.108 1.00 14.61 84 ALA B O 1
ATOM 5207 N N . GLY B 1 87 ? 39.695 -4.200 -25.099 1.00 12.98 85 GLY B N 1
ATOM 5208 C CA . GLY B 1 87 ? 40.901 -4.633 -25.791 1.00 13.76 85 GLY B CA 1
ATOM 5209 C C . GLY B 1 87 ? 41.909 -3.509 -25.918 1.00 13.97 85 GLY B C 1
ATOM 5210 O O . GLY B 1 87 ? 43.127 -3.712 -25.794 1.00 15.64 85 GLY B O 1
ATOM 5214 N N . GLU B 1 88 ? 41.430 -2.297 -26.167 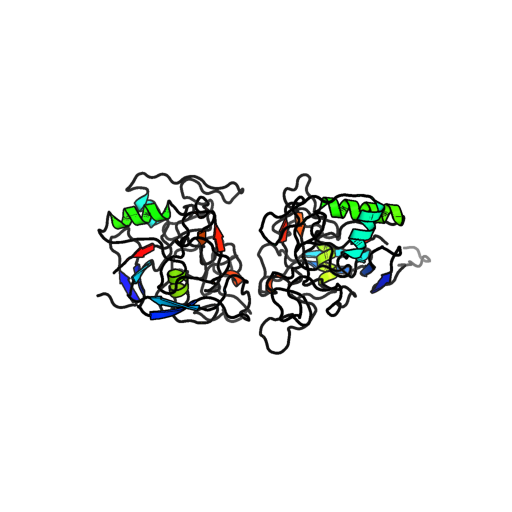1.00 13.70 86 GLU B N 1
ATOM 5215 C CA . GLU B 1 88 ? 42.317 -1.138 -26.219 1.00 14.22 86 GLU B CA 1
ATOM 5216 C C . GLU B 1 88 ? 42.939 -0.871 -24.852 1.00 13.70 86 GLU B C 1
ATOM 5217 O O . GLU B 1 88 ? 44.157 -0.598 -24.753 1.00 16.24 86 GLU B O 1
ATOM 5229 N N . LEU B 1 89 ? 42.168 -0.989 -23.786 1.00 13.74 87 LEU B N 1
ATOM 5230 C CA . LEU B 1 89 ? 42.700 -0.810 -22.448 1.00 14.97 87 LEU B CA 1
ATOM 5231 C C . LEU B 1 89 ? 43.712 -1.927 -22.145 1.00 15.42 87 LEU B C 1
ATOM 5232 O O . LEU B 1 89 ? 44.789 -1.665 -21.604 1.00 15.54 87 LEU B O 1
ATOM 5248 N N . ASP B 1 90 ? 43.395 -3.163 -22.510 1.00 14.28 88 ASP B N 1
ATOM 5249 C CA . ASP B 1 90 ? 44.300 -4.271 -22.223 1.00 16.77 88 ASP B CA 1
ATOM 5250 C C . ASP B 1 90 ? 45.623 -4.085 -22.950 1.00 18.11 88 ASP B C 1
ATOM 5251 O O . ASP B 1 90 ? 46.672 -4.469 -22.423 1.00 20.23 88 ASP B O 1
ATOM 5260 N N . ALA B 1 91 ? 45.596 -3.529 -24.159 1.00 17.09 89 ALA B N 1
ATOM 5261 C CA . ALA B 1 91 ? 46.827 -3.312 -24.917 1.00 19.80 89 ALA B CA 1
ATOM 5262 C C . ALA B 1 91 ? 47.737 -2.356 -24.175 1.00 19.48 89 ALA B C 1
ATOM 5263 O O . ALA B 1 91 ? 48.967 -2.561 -24.141 1.00 20.67 89 ALA B O 1
ATOM 5270 N N . TYR B 1 92 ? 47.152 -1.309 -23.607 1.00 19.14 90 TYR B N 1
ATOM 5271 C CA . TYR B 1 92 ? 47.847 -0.359 -22.753 1.00 18.19 90 TYR B CA 1
ATOM 5272 C C . TYR B 1 92 ? 48.388 -1.020 -21.489 1.00 20.96 90 TYR B C 1
ATOM 5273 O O . TYR B 1 92 ? 49.545 -0.806 -21.119 1.00 19.22 90 TYR B O 1
ATOM 5291 N N . LEU B 1 93 ? 47.583 -1.852 -20.840 1.00 17.07 91 LEU B N 1
ATOM 5292 C CA . LEU B 1 93 ? 48.020 -2.480 -19.604 1.00 15.45 91 LEU B CA 1
ATOM 5293 C C . LEU B 1 93 ? 49.206 -3.399 -19.885 1.00 18.20 91 LEU B C 1
ATOM 5294 O O . LEU B 1 93 ? 50.151 -3.450 -19.106 1.00 21.44 91 LEU B O 1
ATOM 5310 N N . LYS B 1 94 ? 49.163 -4.089 -21.010 1.00 17.99 92 LYS B N 1
ATOM 5311 C CA . LYS B 1 94 ? 50.231 -5.025 -21.365 1.00 19.71 92 LYS B CA 1
ATOM 5312 C C . LYS B 1 94 ? 51.519 -4.266 -21.670 1.00 25.22 92 LYS B C 1
ATOM 5313 O O . LYS B 1 94 ? 52.616 -4.691 -21.270 1.00 26.46 92 LYS B O 1
ATOM 5332 N N . ALA B 1 95 ? 51.398 -3.155 -22.392 1.00 19.25 93 ALA B N 1
ATOM 5333 C CA . ALA B 1 95 ? 52.563 -2.365 -22.803 1.00 21.83 93 ALA B CA 1
ATOM 5334 C C . ALA B 1 95 ? 53.254 -1.690 -21.630 1.00 26.64 93 ALA B C 1
ATOM 5335 O O . ALA B 1 95 ? 54.479 -1.496 -21.643 1.00 29.41 93 ALA B O 1
ATOM 5342 N N . THR B 1 96 ? 52.486 -1.319 -20.618 1.00 25.18 94 THR B N 1
ATOM 5343 C CA . THR B 1 96 ? 52.988 -0.442 -19.570 1.00 23.06 94 THR B CA 1
ATOM 5344 C C . THR B 1 96 ? 53.204 -1.162 -18.256 1.00 22.50 94 THR B C 1
ATOM 5345 O O . THR B 1 96 ? 53.916 -0.650 -17.390 1.00 23.76 94 THR B O 1
ATOM 5356 N N . GLY B 1 97 ? 52.602 -2.340 -18.105 1.00 20.72 95 GLY B N 1
ATOM 5357 C CA . GLY B 1 97 ? 52.620 -3.047 -16.834 1.00 19.73 95 GLY B CA 1
ATOM 5358 C C . GLY B 1 97 ? 51.835 -2.361 -15.741 1.00 20.93 95 GLY B C 1
ATOM 5359 O O . GLY B 1 97 ? 51.955 -2.672 -14.550 1.00 23.15 95 GLY B O 1
ATOM 5363 N N . VAL B 1 98 ? 50.977 -1.433 -16.130 1.00 19.57 96 VAL B N 1
ATOM 5364 C CA . VAL B 1 98 ? 50.172 -0.711 -15.164 1.00 21.88 96 VAL B CA 1
ATOM 5365 C C . VAL B 1 98 ? 49.178 -1.622 -14.456 1.00 27.33 96 VAL B C 1
ATOM 5366 O O . VAL B 1 98 ? 48.605 -2.521 -15.067 1.00 22.59 96 VAL B O 1
ATOM 5379 N N . LYS B 1 99 ? 48.960 -1.373 -13.170 1.00 19.94 97 LYS B N 1
ATOM 5380 C CA . LYS B 1 99 ? 47.963 -2.120 -12.424 1.00 24.85 97 LYS B CA 1
ATOM 5381 C C . LYS B 1 99 ? 46.824 -1.226 -11.961 1.00 22.00 97 LYS B C 1
ATOM 5382 O O . LYS B 1 99 ? 47.039 -0.104 -11.480 1.00 22.25 97 LYS B O 1
ATOM 5401 N N . LEU B 1 100 ? 45.606 -1.721 -12.159 1.00 22.35 98 LEU B N 1
ATOM 5402 C CA . LEU B 1 100 ? 44.417 -0.998 -11.759 1.00 20.13 98 LEU B CA 1
ATOM 5403 C C . LEU B 1 100 ? 43.922 -1.517 -10.424 1.00 18.26 98 LEU B C 1
ATOM 5404 O O . LEU B 1 100 ? 43.905 -2.744 -10.184 1.00 20.18 98 LEU B O 1
ATOM 5420 N N . ALA B 1 101 ? 43.534 -0.599 -9.557 1.00 19.59 99 ALA B N 1
ATOM 5421 C CA . ALA B 1 101 ? 43.034 -0.932 -8.239 1.00 15.95 99 ALA B CA 1
ATOM 5422 C C . ALA B 1 101 ? 41.667 -1.596 -8.300 1.00 19.46 99 ALA B C 1
ATOM 5423 O O . ALA B 1 101 ? 40.865 -1.340 -9.210 1.00 18.58 99 ALA B O 1
ATOM 5430 N N . ASP B 1 102 ? 41.384 -2.426 -7.308 1.00 16.61 100 ASP B N 1
ATOM 5431 C CA . ASP B 1 102 ? 40.065 -2.997 -7.147 1.00 18.13 100 ASP B CA 1
ATOM 5432 C C . ASP B 1 102 ? 39.052 -1.907 -6.777 1.00 18.66 100 ASP B C 1
ATOM 5433 O O . ASP B 1 102 ? 39.415 -0.907 -6.152 1.00 19.73 100 ASP B O 1
ATOM 5442 N N . GLY B 1 103 ? 37.781 -2.128 -7.091 1.00 18.40 101 GLY B N 1
ATOM 5443 C CA . GLY B 1 103 ? 36.721 -1.244 -6.633 1.00 18.59 101 GLY B CA 1
ATOM 5444 C C . GLY B 1 103 ? 35.324 -1.845 -6.633 1.00 27.83 101 GLY B C 1
ATOM 5445 O O . GLY B 1 103 ? 35.063 -2.826 -7.327 1.00 28.40 101 GLY B O 1
ATOM 5449 N N . ASP B 1 104 ? 34.437 -1.237 -5.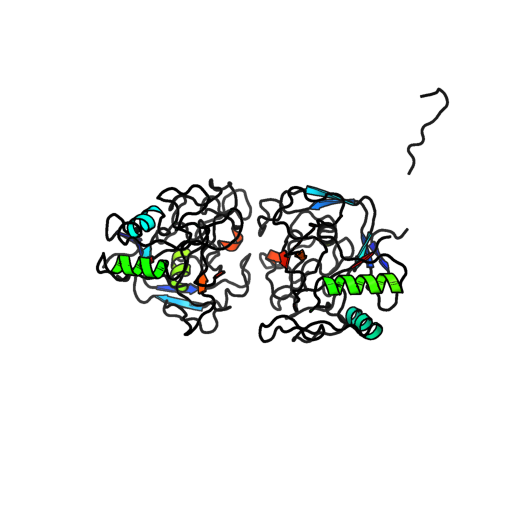843 1.00 29.29 102 ASP B N 1
ATOM 5450 C CA . ASP B 1 104 ? 33.010 -1.604 -5.757 1.00 40.50 102 ASP B CA 1
ATOM 5451 C C . ASP B 1 104 ? 32.795 -2.879 -4.950 1.00 41.03 102 ASP B C 1
ATOM 5452 O O . ASP B 1 104 ? 33.072 -3.987 -5.421 1.00 35.04 102 ASP B O 1
ATOM 5461 N N . THR B 1 105 ? 32.280 -2.715 -3.736 1.00 53.63 103 THR B N 1
ATOM 5462 C CA . THR B 1 105 ? 32.151 -3.831 -2.803 1.00 58.08 103 THR B CA 1
ATOM 5463 C C . THR B 1 105 ? 30.822 -4.572 -2.939 1.00 56.75 103 THR B C 1
ATOM 5464 O O . THR B 1 105 ? 30.606 -5.594 -2.282 1.00 60.81 103 THR B O 1
ATOM 5475 N N . ARG B 1 106 ? 29.935 -4.073 -3.793 1.00 54.99 104 ARG B N 1
ATOM 5476 C CA . ARG B 1 106 ? 28.681 -4.773 -4.042 1.00 51.59 104 ARG B CA 1
ATOM 5477 C C . ARG B 1 106 ? 28.961 -6.171 -4.577 1.00 44.24 104 ARG B C 1
ATOM 5478 O O . ARG B 1 106 ? 29.633 -6.328 -5.595 1.00 44.24 104 ARG B O 1
ATOM 5499 N N . PRO B 1 107 ? 28.451 -7.198 -3.888 1.00 43.08 105 PRO B N 1
ATOM 5500 C CA . PRO B 1 107 ? 28.631 -8.581 -4.340 1.00 44.51 105 PRO B CA 1
ATOM 5501 C C . PRO B 1 107 ? 28.123 -8.773 -5.762 1.00 34.97 105 PRO B C 1
ATOM 5502 O O . PRO B 1 107 ? 26.997 -8.382 -6.077 1.00 35.93 105 PRO B O 1
ATOM 5513 N N . GLY B 1 108 ? 28.956 -9.347 -6.620 1.00 29.69 106 GLY B N 1
ATOM 5514 C CA . GLY B 1 108 ? 28.566 -9.611 -7.993 1.00 27.58 106 GLY B CA 1
ATOM 5515 C C . GLY B 1 108 ? 28.833 -8.467 -8.961 1.00 25.21 106 GLY B C 1
ATOM 5516 O O . GLY B 1 108 ? 28.616 -8.614 -10.170 1.00 26.89 106 GLY B O 1
ATOM 5520 N N . ARG B 1 109 ? 29.329 -7.348 -8.442 1.00 25.08 107 ARG B N 1
ATOM 5521 C CA A ARG B 1 109 ? 29.601 -6.163 -9.261 0.26 20.60 107 ARG B CA 1
ATOM 5522 C CA B ARG B 1 109 ? 29.615 -6.188 -9.277 0.74 20.41 107 ARG B CA 1
ATOM 5523 C C . ARG B 1 109 ? 31.029 -5.663 -9.043 1.00 21.62 107 ARG B C 1
ATOM 5524 O O . ARG B 1 109 ? 31.356 -4.508 -9.339 1.00 20.25 107 ARG B O 1
ATOM 5565 N N . GLU B 1 110 ? 31.893 -6.524 -8.533 1.00 20.22 108 GLU B N 1
ATOM 5566 C CA . GLU B 1 110 ? 33.249 -6.115 -8.251 1.00 17.10 108 GLU B CA 1
ATOM 5567 C C . GLU B 1 110 ? 34.061 -5.812 -9.509 1.00 17.61 108 GLU B C 1
ATOM 5568 O O . GLU B 1 110 ? 33.868 -6.431 -10.557 1.00 17.30 108 GLU B O 1
ATOM 5580 N N . CYS B 1 111 ? 34.971 -4.846 -9.373 1.00 15.48 109 CYS B N 1
ATOM 5581 C CA . CYS B 1 111 ? 36.024 -4.607 -10.333 1.00 13.40 109 CYS B CA 1
ATOM 5582 C C . CYS B 1 111 ? 37.344 -5.102 -9.766 1.00 14.43 109 CYS B C 1
ATOM 5583 O O . CYS B 1 111 ? 37.742 -4.681 -8.676 1.00 17.75 109 CYS B O 1
ATOM 5590 N N . ILE B 1 112 ? 38.006 -5.947 -10.536 1.00 13.76 110 ILE B N 1
ATOM 5591 C CA . ILE B 1 112 ? 39.315 -6.469 -10.160 1.00 14.10 110 ILE B CA 1
ATOM 5592 C C . ILE B 1 112 ? 40.245 -6.373 -11.342 1.00 16.37 110 ILE B C 1
ATOM 5593 O O . ILE B 1 112 ? 40.003 -6.968 -12.383 1.00 16.30 110 ILE B O 1
ATOM 5609 N N . ALA B 1 113 ? 41.310 -5.579 -11.196 1.00 17.62 111 ALA B N 1
ATOM 5610 C CA . ALA B 1 113 ? 42.300 -5.417 -12.266 1.00 19.74 111 ALA B CA 1
ATOM 5611 C C . ALA B 1 113 ? 41.702 -4.970 -13.588 1.00 18.76 111 ALA B C 1
ATOM 5612 O O . ALA B 1 113 ? 42.151 -5.354 -14.667 1.00 19.88 111 ALA B O 1
ATOM 5619 N N . GLY B 1 114 ? 40.664 -4.144 -13.506 1.00 14.23 112 GLY B N 1
ATOM 5620 C CA . GLY B 1 114 ? 40.035 -3.604 -14.703 1.00 15.72 112 GLY B CA 1
ATOM 5621 C C . GLY B 1 114 ? 38.913 -4.451 -15.251 1.00 13.80 112 GLY B C 1
ATOM 5622 O O . GLY B 1 114 ? 38.252 -4.063 -16.221 1.00 17.76 112 GLY B O 1
ATOM 5626 N N . LYS B 1 115 ? 38.677 -5.603 -14.631 1.00 16.27 113 LYS B N 1
ATOM 5627 C CA . LYS B 1 115 ? 37.701 -6.572 -15.131 1.00 15.82 113 LYS B CA 1
ATOM 5628 C C . LYS B 1 115 ? 36.438 -6.614 -14.298 1.00 14.58 113 LYS B C 1
ATOM 5629 O O . LYS B 1 115 ? 36.488 -6.730 -13.088 1.00 14.99 113 LYS B O 1
ATOM 5648 N N . PRO B 1 116 ? 35.271 -6.539 -14.950 1.00 14.03 114 PRO B N 1
ATOM 5649 C CA . PRO B 1 116 ? 33.990 -6.675 -14.265 1.00 13.56 114 PRO B CA 1
ATOM 5650 C C . PRO B 1 116 ? 33.626 -8.152 -14.064 1.00 14.57 114 PRO B C 1
ATOM 5651 O O . PRO B 1 116 ? 34.360 -9.040 -14.504 1.00 15.12 114 PRO B O 1
ATOM 5662 N N . ARG B 1 117 ? 32.498 -8.412 -13.417 1.00 13.46 115 ARG B N 1
ATOM 5663 C CA . ARG B 1 117 ? 32.084 -9.795 -13.181 1.00 14.53 115 ARG B CA 1
ATOM 5664 C C . ARG B 1 117 ? 31.377 -10.433 -14.363 1.00 15.88 115 ARG B C 1
ATOM 5665 O O . ARG B 1 117 ? 31.425 -11.662 -14.530 1.00 18.06 115 ARG B O 1
ATOM 5686 N N . TYR B 1 118 ? 30.669 -9.634 -15.158 1.00 15.38 116 TYR B N 1
ATOM 5687 C CA . TYR B 1 118 ? 29.999 -10.153 -16.325 1.00 14.57 116 TYR B CA 1
ATOM 5688 C C . TYR B 1 118 ? 30.994 -10.461 -17.435 1.00 15.46 116 TYR B C 1
ATOM 5689 O O . TYR B 1 118 ? 32.112 -9.939 -17.463 1.00 14.52 116 TYR B O 1
ATOM 5707 N N . GLN B 1 119 ? 30.588 -11.320 -18.368 1.00 14.67 117 GLN B N 1
ATOM 5708 C CA . GLN B 1 119 ? 31.441 -11.639 -19.486 1.00 16.43 117 GLN B CA 1
ATOM 5709 C C . GLN B 1 119 ? 31.734 -10.391 -20.313 1.00 14.53 117 GLN B C 1
ATOM 5710 O O . GLN B 1 119 ? 30.800 -9.670 -20.708 1.00 14.15 117 GLN B O 1
ATOM 5724 N N . GLN B 1 120 ? 33.012 -10.159 -20.580 1.00 14.07 118 GLN B N 1
ATOM 5725 C CA . GLN B 1 120 ? 33.476 -8.942 -21.234 1.00 16.55 118 GLN B CA 1
ATOM 5726 C C . GLN B 1 120 ? 34.580 -9.240 -22.249 1.00 16.03 118 GLN B C 1
ATOM 5727 O O . GLN B 1 120 ? 35.755 -9.432 -21.876 1.00 23.12 118 GLN B O 1
ATOM 5741 N N . GLY B 1 121 ? 34.238 -9.252 -23.527 1.00 13.01 119 GLY B N 1
ATOM 5742 C CA . GLY B 1 121 ? 35.203 -9.438 -24.588 1.00 13.80 119 GLY B CA 1
ATOM 5743 C C . GLY B 1 121 ? 35.890 -8.136 -24.928 1.00 14.36 119 GLY B C 1
ATOM 5744 O O . GLY B 1 121 ? 35.512 -7.048 -24.429 1.00 13.01 119 GLY B O 1
ATOM 5748 N N . PRO B 1 122 ? 36.883 -8.196 -25.817 1.00 13.55 120 PRO B N 1
ATOM 5749 C CA A PRO B 1 122 ? 37.717 -7.031 -26.130 0.45 14.79 120 PRO B CA 1
ATOM 5750 C CA B PRO B 1 122 ? 37.720 -7.036 -26.139 0.55 14.80 120 PRO B CA 1
ATOM 5751 C C . PRO B 1 122 ? 36.949 -5.893 -26.797 1.00 13.43 120 PRO B C 1
ATOM 5752 O O . PRO B 1 122 ? 37.415 -4.749 -26.776 1.00 13.38 120 PRO B O 1
ATOM 5773 N N . ARG B 1 123 ? 35.796 -6.187 -27.367 1.00 12.32 121 ARG B N 1
ATOM 5774 C CA . ARG B 1 123 ? 35.014 -5.154 -28.039 1.00 13.71 121 ARG B CA 1
ATOM 5775 C C . ARG B 1 123 ? 33.993 -4.453 -27.145 1.00 11.85 121 ARG B C 1
ATOM 5776 O O . ARG B 1 123 ? 33.381 -3.485 -27.580 1.00 11.59 121 ARG B O 1
ATOM 5797 N N . GLN B 1 124 ? 33.767 -4.966 -25.942 1.00 11.14 122 GLN B N 1
ATOM 5798 C CA . GLN B 1 124 ? 32.909 -4.240 -25.002 1.00 10.91 122 GLN B CA 1
ATOM 5799 C C . GLN B 1 124 ? 33.694 -3.044 -24.447 1.00 11.10 122 GLN B C 1
ATOM 5800 O O . GLN B 1 124 ? 34.926 -3.022 -24.491 1.00 11.28 122 GLN B O 1
ATOM 5814 N N . PRO B 1 125 ? 32.991 -2.050 -23.902 1.00 10.29 123 PRO B N 1
ATOM 5815 C CA . PRO B 1 125 ? 33.688 -0.896 -23.324 1.00 9.78 123 PRO B CA 1
ATOM 5816 C C . PRO B 1 125 ? 34.580 -1.284 -22.168 1.00 12.02 123 PRO B C 1
ATOM 5817 O O . PRO B 1 125 ? 34.229 -2.113 -21.329 1.00 11.52 123 PRO B O 1
ATOM 5828 N N . ALA B 1 126 ? 35.741 -0.641 -22.101 1.00 10.72 124 ALA B N 1
ATOM 5829 C CA . ALA B 1 126 ? 36.562 -0.705 -20.901 1.00 10.40 124 ALA B CA 1
ATOM 5830 C C . ALA B 1 126 ? 35.788 -0.103 -19.737 1.00 11.46 124 ALA B C 1
ATOM 5831 O O . ALA B 1 126 ? 35.078 0.918 -19.875 1.00 10.60 124 ALA B O 1
ATOM 5838 N N . VAL B 1 127 ? 35.885 -0.741 -18.580 1.00 11.36 125 VAL B N 1
ATOM 5839 C CA . VAL B 1 127 ? 35.244 -0.298 -17.358 1.00 10.04 125 VAL B CA 1
ATOM 5840 C C . VAL B 1 127 ? 36.217 -0.525 -16.217 1.00 11.90 125 VAL B C 1
ATOM 5841 O O . VAL B 1 127 ? 37.373 -0.917 -16.442 1.00 13.00 125 VAL B O 1
ATOM 5854 N N . CYS B 1 128 ? 35.760 -0.257 -15.004 1.00 10.55 126 CYS B N 1
ATOM 5855 C CA . CYS B 1 128 ? 36.547 -0.565 -13.805 1.00 11.81 126 CYS B CA 1
ATOM 5856 C C . CYS B 1 128 ? 37.855 0.239 -13.750 1.00 12.72 126 CYS B C 1
ATOM 5857 O O . CYS B 1 128 ? 38.895 -0.245 -13.249 1.00 13.23 126 CYS B O 1
ATOM 5864 N N . VAL B 1 129 ? 37.775 1.465 -14.269 1.00 11.85 127 VAL B N 1
ATOM 5865 C CA . VAL B 1 129 ? 38.848 2.474 -14.260 1.00 11.08 127 VAL B CA 1
ATOM 5866 C C . VAL B 1 129 ? 38.378 3.711 -13.540 1.00 11.72 127 VAL B C 1
ATOM 5867 O O . VAL B 1 129 ? 37.215 4.095 -13.652 1.00 11.44 127 VAL B O 1
ATOM 5880 N N . ASP B 1 130 ? 39.276 4.346 -12.802 1.00 11.80 128 ASP B N 1
ATOM 5881 C CA . ASP B 1 130 ? 38.934 5.603 -12.168 1.00 13.32 128 ASP B CA 1
ATOM 5882 C C . ASP B 1 130 ? 39.428 6.757 -13.033 1.00 10.16 128 ASP B C 1
ATOM 5883 O O . ASP B 1 130 ? 39.948 6.578 -14.140 1.00 12.08 128 ASP B O 1
ATOM 5892 N N . TYR B 1 131 ? 39.189 7.966 -12.554 1.00 12.32 129 TYR B N 1
ATOM 5893 C CA . TYR B 1 131 ? 39.460 9.199 -13.304 1.00 12.61 129 TYR B CA 1
ATOM 5894 C C . TYR B 1 131 ? 40.945 9.299 -13.637 1.00 10.66 129 TYR B C 1
ATOM 5895 O O . TYR B 1 131 ? 41.350 9.532 -14.794 1.00 12.79 129 TYR B O 1
ATOM 5913 N N . ASN B 1 132 ? 41.807 9.078 -12.645 1.00 13.72 130 ASN B N 1
ATOM 5914 C CA . ASN B 1 132 ? 43.256 9.152 -12.877 1.00 15.40 130 ASN B CA 1
ATOM 5915 C C . ASN B 1 132 ? 43.753 8.085 -13.845 1.00 12.84 130 ASN B C 1
ATOM 5916 O O . ASN B 1 132 ? 44.659 8.321 -14.635 1.00 14.47 130 ASN B O 1
ATOM 5927 N N . ASP B 1 133 ? 43.137 6.906 -13.826 1.00 13.72 131 ASP B N 1
ATOM 5928 C CA . ASP B 1 133 ? 43.483 5.862 -14.787 1.00 12.81 131 ASP B CA 1
ATOM 5929 C C . ASP B 1 133 ? 43.256 6.351 -16.204 1.00 14.09 131 ASP B C 1
ATOM 5930 O O . ASP B 1 133 ? 44.038 6.040 -17.099 1.00 12.69 131 ASP B O 1
ATOM 5939 N N . VAL B 1 134 ? 42.158 7.079 -16.432 1.00 13.31 132 VAL B N 1
ATOM 5940 C CA . VAL B 1 134 ? 41.894 7.603 -17.770 1.00 14.02 132 VAL B CA 1
ATOM 5941 C C . VAL B 1 134 ? 42.974 8.625 -18.154 1.00 11.28 132 VAL B C 1
ATOM 5942 O O . VAL B 1 134 ? 43.436 8.667 -19.298 1.00 13.23 132 VAL B O 1
ATOM 5955 N N . LYS B 1 135 ? 43.319 9.515 -17.237 1.00 12.54 133 LYS B N 1
ATOM 5956 C CA . LYS B 1 135 ? 44.391 10.470 -17.520 1.00 13.30 133 LYS B CA 1
ATOM 5957 C C . LYS B 1 135 ? 45.692 9.758 -17.876 1.00 13.37 133 LYS B C 1
ATOM 5958 O O . LYS B 1 135 ? 46.380 10.140 -18.813 1.00 14.11 133 LYS B O 1
ATOM 5977 N N . ASN B 1 136 ? 45.983 8.660 -17.197 1.00 13.81 134 ASN B N 1
ATOM 5978 C CA . ASN B 1 136 ? 47.202 7.895 -17.486 1.00 13.99 134 ASN B CA 1
ATOM 5979 C C . ASN B 1 136 ? 47.152 7.253 -18.855 1.00 16.54 134 ASN B C 1
ATOM 5980 O O . ASN B 1 136 ? 48.138 7.259 -19.593 1.00 16.09 134 ASN B O 1
ATOM 5991 N N . TYR B 1 137 ? 45.988 6.700 -19.214 1.00 14.49 135 TYR B N 1
ATOM 5992 C CA . TYR B 1 137 ? 45.799 6.121 -20.536 1.00 14.53 135 TYR B CA 1
ATOM 5993 C C . TYR B 1 137 ? 46.030 7.192 -21.631 1.00 12.69 135 TYR B C 1
ATOM 5994 O O . TYR B 1 137 ? 46.711 6.956 -22.629 1.00 14.96 135 TYR B O 1
ATOM 6012 N N . ALA B 1 138 ? 45.408 8.357 -21.470 1.00 12.55 136 ALA B N 1
ATOM 6013 C CA . ALA B 1 138 ? 45.557 9.431 -22.449 1.00 12.28 136 ALA B CA 1
ATOM 6014 C C . ALA B 1 138 ? 47.016 9.916 -22.552 1.00 12.52 136 ALA B C 1
ATOM 6015 O O . ALA B 1 138 ? 47.502 10.202 -23.649 1.00 14.23 136 ALA B O 1
ATOM 6022 N N . ALA B 1 139 ? 47.710 9.944 -21.424 1.00 12.86 137 ALA B N 1
ATOM 6023 C CA . ALA B 1 139 ? 49.142 10.288 -21.441 1.00 15.52 137 ALA B CA 1
ATOM 6024 C C . ALA B 1 139 ? 49.971 9.253 -22.215 1.00 14.57 137 ALA B C 1
ATOM 6025 O O . ALA B 1 139 ? 50.908 9.594 -22.954 1.00 15.71 137 ALA B O 1
ATOM 6032 N N . TRP B 1 140 ? 49.628 7.980 -22.072 1.00 14.82 138 TRP B N 1
ATOM 6033 C CA . TRP B 1 140 ? 50.306 6.946 -22.831 1.00 13.84 138 TRP B CA 1
ATOM 6034 C C . TRP B 1 140 ? 50.055 7.092 -24.329 1.00 14.52 138 TRP B C 1
ATOM 6035 O O . TRP B 1 140 ? 50.974 6.998 -25.124 1.00 15.99 138 TRP B O 1
ATOM 6056 N N . LEU B 1 141 ? 48.797 7.294 -24.734 1.00 13.86 139 LEU B N 1
ATOM 6057 C CA . LEU B 1 141 ? 48.508 7.546 -26.140 1.00 13.75 139 LEU B CA 1
ATOM 6058 C C . LEU B 1 141 ? 49.297 8.735 -26.672 1.00 12.97 139 LEU B C 1
ATOM 6059 O O . LEU B 1 141 ? 49.804 8.689 -27.793 1.00 15.77 139 LEU B O 1
ATOM 6075 N N . SER B 1 142 ? 49.342 9.796 -25.897 1.00 13.48 140 SER B N 1
ATOM 6076 C CA . SER B 1 142 ? 50.005 11.003 -26.342 1.00 13.58 140 SER B CA 1
ATOM 6077 C C . SER B 1 142 ? 51.501 10.726 -26.571 1.00 15.22 140 SER B C 1
ATOM 6078 O O . SER B 1 142 ? 52.089 11.181 -27.558 1.00 17.52 140 SER B O 1
ATOM 6086 N N . LYS B 1 143 ? 52.123 10.028 -25.636 1.00 14.43 141 LYS B N 1
ATOM 6087 C CA . LYS B 1 143 ? 53.541 9.694 -25.757 1.00 17.16 141 LYS B CA 1
ATOM 6088 C C . LYS B 1 143 ? 53.804 8.794 -26.956 1.00 17.00 141 LYS B C 1
ATOM 6089 O O . LYS B 1 143 ? 54.733 9.038 -27.748 1.00 19.41 141 LYS B O 1
ATOM 6108 N N . LYS B 1 144 ? 52.977 7.773 -27.128 1.00 16.90 142 LYS B N 1
ATOM 6109 C CA . LYS B 1 144 ? 53.156 6.827 -28.204 1.00 17.13 142 LYS B CA 1
ATOM 6110 C C . LYS B 1 144 ? 53.038 7.475 -29.581 1.00 19.50 142 LYS B C 1
ATOM 6111 O O . LYS B 1 144 ? 53.829 7.188 -30.487 1.00 21.41 142 LYS B O 1
ATOM 6130 N N . THR B 1 145 ? 52.051 8.354 -29.743 1.00 18.86 143 THR B N 1
ATOM 6131 C CA . THR B 1 145 ? 51.688 8.878 -31.059 1.00 19.32 143 THR B CA 1
ATOM 6132 C C . THR B 1 145 ? 52.283 10.240 -31.372 1.00 19.04 143 THR B C 1
ATOM 6133 O O . THR B 1 145 ? 52.300 10.663 -32.539 1.00 19.52 143 THR B O 1
ATOM 6144 N N . GLY B 1 146 ? 52.701 10.963 -30.340 1.00 16.27 144 GLY B N 1
ATOM 6145 C CA . GLY B 1 146 ? 53.184 12.309 -30.519 1.00 19.69 144 GLY B CA 1
ATOM 6146 C C . GLY B 1 146 ? 52.042 13.284 -30.742 1.00 17.12 144 GLY B C 1
ATOM 6147 O O . GLY B 1 146 ? 52.269 14.422 -31.129 1.00 19.56 144 GLY B O 1
ATOM 6151 N N . LYS B 1 147 ? 50.810 12.833 -30.510 1.00 17.19 145 LYS B N 1
ATOM 6152 C CA . LYS B 1 147 ? 49.617 13.685 -30.617 1.00 17.19 145 LYS B CA 1
ATOM 6153 C C . LYS B 1 147 ? 49.089 14.037 -29.219 1.00 14.96 145 LYS B C 1
ATOM 6154 O O . LYS B 1 147 ? 49.510 13.458 -28.229 1.00 16.24 145 LYS B O 1
ATOM 6173 N N . ARG B 1 148 ? 48.144 14.970 -29.130 1.00 15.59 146 ARG B N 1
ATOM 6174 C CA . ARG B 1 148 ? 47.680 15.448 -27.830 1.00 13.49 146 ARG B CA 1
ATOM 6175 C C . ARG B 1 148 ? 46.337 14.805 -27.495 1.00 14.53 146 ARG B C 1
ATOM 6176 O O . ARG B 1 148 ? 45.280 15.308 -27.878 1.00 16.54 146 ARG B O 1
ATOM 6197 N N . TYR B 1 149 ? 46.393 13.681 -26.790 1.00 13.91 147 TYR B N 1
ATOM 6198 C CA . TYR B 1 149 ? 45.193 12.991 -26.288 1.00 13.51 147 TYR B CA 1
ATOM 6199 C C . TYR B 1 149 ? 44.882 13.431 -24.868 1.00 13.01 147 TYR B C 1
ATOM 6200 O O . TYR B 1 149 ? 45.776 13.763 -24.090 1.00 14.30 147 TYR B O 1
ATOM 6218 N N . ARG B 1 150 ? 43.595 13.424 -24.519 1.00 11.95 148 ARG B N 1
ATOM 6219 C CA . ARG B 1 150 ? 43.157 13.887 -23.206 1.00 12.35 148 ARG B CA 1
ATOM 6220 C C . ARG B 1 150 ? 41.729 13.405 -22.957 1.00 11.39 148 ARG B C 1
ATOM 6221 O O . ARG B 1 150 ? 41.081 12.863 -23.853 1.00 11.43 148 ARG B O 1
ATOM 6242 N N . MET B 1 151 ? 41.245 13.622 -21.746 1.00 12.98 149 MET B N 1
ATOM 6243 C CA . MET B 1 151 ? 39.814 13.451 -21.501 1.00 11.12 149 MET B CA 1
ATOM 6244 C C . MET B 1 151 ? 38.970 14.441 -22.289 1.00 10.39 149 MET B C 1
ATOM 6245 O O . MET B 1 151 ? 39.393 15.568 -22.591 1.00 11.63 149 MET B O 1
ATOM 6259 N N . LEU B 1 152 ? 37.727 14.053 -22.556 1.00 10.10 150 LEU B N 1
ATOM 6260 C CA . LEU B 1 152 ? 36.699 14.981 -23.007 1.00 9.98 150 LEU B CA 1
ATOM 6261 C C . LEU B 1 152 ? 36.287 15.913 -21.887 1.00 9.72 150 LEU B C 1
ATOM 6262 O O . LEU B 1 152 ? 36.285 15.532 -20.710 1.00 10.35 150 LEU B O 1
ATOM 6278 N N . SER B 1 153 ? 35.898 17.134 -22.249 1.00 10.14 151 SER B N 1
ATOM 6279 C CA . SER B 1 153 ? 35.147 17.959 -21.323 1.00 9.95 151 SER B CA 1
ATOM 6280 C C . SER B 1 153 ? 33.662 17.591 -21.384 1.00 9.63 151 SER B C 1
ATOM 6281 O O . SER B 1 153 ? 33.207 16.939 -22.329 1.00 9.72 151 SER B O 1
ATOM 6289 N N . GLU B 1 154 ? 32.920 18.008 -20.371 1.00 9.27 152 GLU B N 1
ATOM 6290 C CA . GLU B 1 154 ? 31.476 17.733 -20.320 1.00 8.37 152 GLU B CA 1
ATOM 6291 C C . GLU B 1 154 ? 30.795 18.340 -21.536 1.00 8.48 152 GLU B C 1
ATOM 6292 O O . GLU B 1 154 ? 29.896 17.744 -22.121 1.00 8.82 152 GLU B O 1
ATOM 6304 N N . ALA B 1 155 ? 31.195 19.558 -21.891 1.00 8.99 153 ALA B N 1
ATOM 6305 C CA . ALA B 1 155 ? 30.620 20.238 -23.049 1.00 9.34 153 ALA B CA 1
ATOM 6306 C C . ALA B 1 155 ? 30.904 19.464 -24.330 1.00 8.62 153 ALA B C 1
ATOM 6307 O O . ALA B 1 155 ? 30.032 19.334 -25.178 1.00 9.24 153 ALA B O 1
ATOM 6314 N N . GLU B 1 156 ? 32.124 18.974 -24.498 1.00 8.54 154 GLU B N 1
ATOM 6315 C CA . GLU B 1 156 ? 32.445 18.197 -25.691 1.00 8.71 154 GLU B CA 1
ATOM 6316 C C . GLU B 1 156 ? 31.572 16.948 -25.758 1.00 8.34 154 GLU B C 1
ATOM 6317 O O . GLU B 1 156 ? 31.153 16.506 -26.832 1.00 8.69 154 GLU B O 1
ATOM 6329 N N . ARG B 1 157 ? 31.339 16.339 -24.604 1.00 8.54 155 ARG B N 1
ATOM 6330 C CA . ARG B 1 157 ? 30.589 15.096 -24.540 1.00 8.30 155 ARG B CA 1
ATOM 6331 C C . ARG B 1 157 ? 29.144 15.362 -24.945 1.00 7.57 155 ARG B C 1
ATOM 6332 O O . ARG B 1 157 ? 28.596 14.641 -25.791 1.00 8.87 155 ARG B O 1
ATOM 6353 N N . GLU B 1 158 ? 28.531 16.412 -24.410 1.00 7.81 156 GLU B N 1
ATOM 6354 C CA . GLU B 1 158 ? 27.158 16.691 -24.809 1.00 8.48 156 GLU B CA 1
ATOM 6355 C C . GLU B 1 158 ? 27.081 17.073 -26.287 1.00 8.71 156 GLU B C 1
ATOM 6356 O O . GLU B 1 158 ? 26.155 16.649 -26.988 1.00 8.76 156 GLU B O 1
ATOM 6368 N N . TYR B 1 159 ? 28.049 17.850 -26.770 1.00 8.31 157 TYR B N 1
ATOM 6369 C CA . TYR B 1 159 ? 28.100 18.210 -28.198 1.00 8.32 157 TYR B CA 1
ATOM 6370 C C . TYR B 1 159 ? 28.130 16.968 -29.091 1.00 9.13 157 TYR B C 1
ATOM 6371 O O . TYR B 1 159 ? 27.372 16.836 -30.067 1.00 9.53 157 TYR B O 1
ATOM 6389 N N . GLY B 1 160 ? 29.010 16.048 -28.730 1.00 9.07 158 GLY B N 1
ATOM 6390 C CA . GLY B 1 160 ? 29.165 14.824 -29.497 1.00 9.59 158 GLY B CA 1
ATOM 6391 C C . GLY B 1 160 ? 27.964 13.899 -29.402 1.00 10.01 158 GLY B C 1
ATOM 6392 O O . GLY B 1 160 ? 27.685 13.147 -30.335 1.00 10.71 158 GLY B O 1
ATOM 6396 N N . ALA B 1 161 ? 27.265 13.919 -28.271 1.00 8.30 159 ALA B N 1
ATOM 6397 C CA . ALA B 1 161 ? 26.046 13.123 -28.107 1.00 8.62 159 ALA B CA 1
ATOM 6398 C C . ALA B 1 161 ? 24.911 13.656 -28.966 1.00 8.18 159 ALA B C 1
ATOM 6399 O O . ALA B 1 161 ? 24.170 12.891 -29.588 1.00 9.35 159 ALA B O 1
ATOM 6406 N N . ARG B 1 162 ? 24.753 14.973 -28.965 1.00 8.53 160 ARG B N 1
ATOM 6407 C CA . ARG B 1 162 ? 23.598 15.568 -29.621 1.00 8.91 160 ARG B CA 1
ATOM 6408 C C . ARG B 1 162 ? 23.730 15.552 -31.142 1.00 11.23 160 ARG B C 1
ATOM 6409 O O . ARG B 1 162 ? 22.718 15.440 -31.835 1.00 10.63 160 ARG B O 1
ATOM 6430 N N . ALA B 1 163 ? 24.939 15.747 -31.649 1.00 11.04 161 ALA B N 1
ATOM 6431 C CA . ALA B 1 163 ? 25.124 15.853 -33.111 1.00 11.60 161 ALA B CA 1
ATOM 6432 C C . ALA B 1 163 ? 24.129 16.870 -33.689 1.00 14.58 161 ALA B C 1
ATOM 6433 O O . ALA B 1 163 ? 23.526 16.621 -34.746 1.00 17.27 161 ALA B O 1
ATOM 6440 N N . GLY B 1 164 ? 23.941 17.971 -32.976 1.00 11.74 162 GLY B N 1
ATOM 6441 C CA . GLY B 1 164 ? 23.109 19.067 -33.443 1.00 12.61 162 GLY B CA 1
ATOM 6442 C C . GLY B 1 164 ? 21.678 19.063 -32.941 1.00 10.25 162 GLY B C 1
ATOM 6443 O O . GLY B 1 164 ? 20.995 20.083 -33.049 1.00 11.57 162 GLY B O 1
ATOM 6447 N N . SER B 1 165 ? 21.213 17.940 -32.418 1.00 10.87 163 SER B N 1
ATOM 6448 C CA A SER B 1 165 ? 19.830 17.788 -31.980 0.64 10.42 163 SER B CA 1
ATOM 6449 C CA B SER B 1 165 ? 19.825 17.821 -32.010 0.36 10.45 163 SER B CA 1
ATOM 6450 C C . SER B 1 165 ? 19.566 18.552 -30.697 1.00 12.21 163 SER B C 1
ATOM 6451 O O . SER B 1 165 ? 20.449 18.678 -29.825 1.00 17.75 163 SER B O 1
ATOM 6466 N N . ALA B 1 166 ? 18.377 19.094 -30.577 1.00 10.53 164 ALA B N 1
ATOM 6467 C CA . ALA B 1 166 ? 18.028 19.936 -29.454 1.00 10.74 164 ALA B CA 1
ATOM 6468 C C . ALA B 1 166 ? 17.137 19.267 -28.439 1.00 9.66 164 ALA B C 1
ATOM 6469 O O . ALA B 1 166 ? 16.918 19.822 -27.348 1.00 10.91 164 ALA B O 1
ATOM 6476 N N . GLY B 1 167 ? 16.552 18.143 -28.807 1.00 10.24 165 GLY B N 1
ATOM 6477 C CA . GLY B 1 167 ? 15.689 17.413 -27.911 1.00 10.27 165 GLY B CA 1
ATOM 6478 C C . GLY B 1 167 ? 16.432 16.342 -27.150 1.00 9.31 165 GLY B C 1
ATOM 6479 O O . GLY B 1 167 ? 17.667 16.326 -27.130 1.00 8.87 165 GLY B O 1
ATOM 6483 N N . PRO B 1 168 ? 15.702 15.447 -26.490 1.00 9.29 166 PRO B N 1
ATOM 6484 C CA . PRO B 1 168 ? 16.364 14.469 -25.620 1.00 8.96 166 PRO B CA 1
ATOM 6485 C C . PRO B 1 168 ? 17.231 13.463 -26.369 1.00 10.01 166 PRO B C 1
ATOM 6486 O O . PRO B 1 168 ? 18.247 13.016 -25.826 1.00 8.80 166 PRO B O 1
ATOM 6497 N N . PHE B 1 169 ? 16.836 13.119 -27.596 1.00 9.52 167 PHE B N 1
ATOM 6498 C CA . PHE B 1 169 ? 17.558 12.123 -28.376 1.00 10.23 167 PHE B CA 1
ATOM 6499 C C . PHE B 1 169 ? 17.694 12.570 -29.815 1.00 10.54 167 PHE B C 1
ATOM 6500 O O . PHE B 1 169 ? 16.790 13.188 -30.359 1.00 11.45 167 PHE B O 1
ATOM 6517 N N . PRO B 1 170 ? 18.785 12.174 -30.467 1.00 11.51 168 PRO B N 1
ATOM 6518 C CA . PRO B 1 170 ? 18.928 12.499 -31.891 1.00 11.56 168 PRO B CA 1
ATOM 6519 C C . PRO B 1 170 ? 18.175 11.516 -32.798 1.00 15.08 168 PRO B C 1
ATOM 6520 O O . PRO B 1 170 ? 18.087 11.770 -33.999 1.00 20.45 168 PRO B O 1
ATOM 6531 N N . PHE B 1 171 ? 17.621 10.441 -32.223 1.00 13.48 169 PHE B N 1
ATOM 6532 C CA . PHE B 1 171 ? 16.974 9.353 -32.960 1.00 14.04 169 PHE B CA 1
ATOM 6533 C C . PHE B 1 171 ? 15.534 9.219 -32.495 1.00 15.07 169 PHE B C 1
ATOM 6534 O O . PHE B 1 171 ? 15.176 9.737 -31.428 1.00 13.69 169 PHE B O 1
ATOM 6551 N N . PRO B 1 172 ? 14.694 8.521 -33.290 1.00 13.98 170 PRO B N 1
ATOM 6552 C CA . PRO B 1 172 ? 13.292 8.300 -32.919 1.00 17.13 170 PRO B CA 1
ATOM 6553 C C . PRO B 1 172 ? 13.144 7.310 -31.785 1.00 13.15 170 PRO B C 1
ATOM 6554 O O . PRO B 1 172 ? 14.010 6.447 -31.608 1.00 14.12 170 PRO B O 1
ATOM 6565 N N . PHE B 1 173 ? 12.050 7.419 -31.041 1.00 12.81 171 PHE B N 1
ATOM 6566 C CA . PHE B 1 173 ? 11.652 6.390 -30.115 1.00 13.03 171 PHE B CA 1
ATOM 6567 C C . PHE B 1 173 ? 11.321 5.105 -30.882 1.00 14.01 171 PHE B C 1
ATOM 6568 O O . PHE B 1 173 ? 10.898 5.158 -32.056 1.00 15.98 171 PHE B O 1
ATOM 6585 N N . ASP B 1 174 ? 11.472 3.963 -30.227 1.00 13.26 172 ASP B N 1
ATOM 6586 C CA . ASP B 1 174 ? 11.059 2.676 -30.783 1.00 13.14 172 ASP B CA 1
ATOM 6587 C C . ASP B 1 174 ? 9.574 2.678 -31.090 1.00 17.11 172 ASP B C 1
ATOM 6588 O O . ASP B 1 174 ? 8.776 3.181 -30.308 1.00 15.71 172 ASP B O 1
ATOM 6597 N N . GLU B 1 175 ? 9.190 2.038 -32.187 1.00 15.80 173 GLU B N 1
ATOM 6598 C CA . GLU B 1 175 ? 7.786 1.879 -32.517 1.00 17.66 173 GLU B CA 1
ATOM 6599 C C . GLU B 1 175 ? 7.127 1.040 -31.456 1.00 15.39 173 GLU B C 1
ATOM 6600 O O . GLU B 1 175 ? 7.711 0.079 -30.954 1.00 17.22 173 GLU B O 1
ATOM 6612 N N . GLY B 1 176 ? 5.894 1.384 -31.125 1.00 15.09 174 GLY B N 1
ATOM 6613 C CA . GLY B 1 176 ? 5.054 0.476 -30.379 1.00 18.53 174 GLY B CA 1
ATOM 6614 C C . GLY B 1 176 ? 5.142 0.560 -28.866 1.00 15.24 174 GLY B C 1
ATOM 6615 O O . GLY B 1 176 ? 4.499 -0.214 -28.185 1.00 15.94 174 GLY B O 1
ATOM 6619 N N . LYS B 1 177 ? 5.934 1.493 -28.345 1.00 12.89 175 LYS B N 1
ATOM 6620 C CA . LYS B 1 177 ? 6.001 1.717 -26.889 1.00 12.46 175 LYS B CA 1
ATOM 6621 C C . LYS B 1 177 ? 6.056 3.203 -26.660 1.00 10.92 175 LYS B C 1
ATOM 6622 O O . LYS B 1 177 ? 6.403 3.960 -27.554 1.00 11.59 175 LYS B O 1
ATOM 6641 N N . GLU B 1 178 ? 5.709 3.652 -25.459 1.00 11.15 176 GLU B N 1
ATOM 6642 C CA . GLU B 1 178 ? 5.672 5.075 -25.202 1.00 11.02 176 GLU B CA 1
ATOM 6643 C C . GLU B 1 178 ? 7.066 5.710 -25.207 1.00 8.96 176 GLU B C 1
ATOM 6644 O O . GLU B 1 178 ? 7.256 6.780 -25.766 1.00 10.51 176 GLU B O 1
ATOM 6656 N N . TYR B 1 179 ? 8.033 5.074 -24.550 1.00 9.02 177 TYR B N 1
ATOM 6657 C CA . TYR B 1 179 ? 9.350 5.684 -24.329 1.00 9.52 177 TYR B CA 1
ATOM 6658 C C . TYR B 1 179 ? 10.399 4.592 -24.240 1.00 11.05 177 TYR B C 1
ATOM 6659 O O . TYR B 1 179 ? 10.807 4.158 -23.173 1.00 10.03 177 TYR B O 1
ATOM 6677 N N . SER B 1 180 ? 10.789 4.085 -25.392 1.00 10.00 178 SER B N 1
ATOM 6678 C CA . SER B 1 180 ? 11.767 3.013 -25.482 1.00 10.16 178 SER B CA 1
ATOM 6679 C C . SER B 1 180 ? 12.765 3.394 -26.558 1.00 9.75 178 SER B C 1
ATOM 6680 O O . SER B 1 180 ? 12.405 3.978 -27.587 1.00 10.35 178 SER B O 1
ATOM 6688 N N . ILE B 1 181 ? 14.034 3.110 -26.288 1.00 9.48 179 ILE B N 1
ATOM 6689 C CA . ILE B 1 181 ? 15.123 3.482 -27.199 1.00 9.88 179 ILE B CA 1
ATOM 6690 C C . ILE B 1 181 ? 16.000 2.252 -27.505 1.00 9.60 179 ILE B C 1
ATOM 6691 O O . ILE B 1 181 ? 17.173 2.404 -27.851 1.00 10.23 179 ILE B O 1
ATOM 6707 N N . ALA B 1 182 ? 15.430 1.066 -27.351 1.00 9.76 180 ALA B N 1
ATOM 6708 C CA . ALA B 1 182 ? 16.167 -0.183 -27.510 1.00 11.88 180 ALA B CA 1
ATOM 6709 C C . ALA B 1 182 ? 16.717 -0.434 -28.915 1.00 11.10 180 ALA B C 1
ATOM 6710 O O . ALA B 1 182 ? 17.623 -1.254 -29.065 1.00 12.32 180 ALA B O 1
ATOM 6717 N N . LYS B 1 183 ? 16.189 0.246 -29.917 1.00 10.35 181 LYS B N 1
ATOM 6718 C CA . LYS B 1 183 ? 16.759 0.167 -31.259 1.00 12.25 181 LYS B CA 1
ATOM 6719 C C . LYS B 1 183 ? 18.009 1.036 -31.399 1.00 13.07 181 LYS B C 1
ATOM 6720 O O . LYS B 1 183 ? 18.749 0.923 -32.398 1.00 13.62 181 LYS B O 1
ATOM 6739 N N . HIS B 1 184 ? 18.257 1.926 -30.421 1.00 10.93 182 HIS B N 1
ATOM 6740 C CA . HIS B 1 184 ? 19.363 2.868 -30.512 1.00 11.47 182 HIS B CA 1
ATOM 6741 C C . HIS B 1 184 ? 20.341 2.891 -29.357 1.00 10.10 182 HIS B C 1
ATOM 6742 O O . HIS B 1 184 ? 21.401 3.531 -29.488 1.00 11.34 182 HIS B O 1
ATOM 6757 N N . ALA B 1 185 ? 20.041 2.243 -28.247 1.00 9.78 183 ALA B N 1
ATOM 6758 C CA . ALA B 1 185 ? 20.934 2.317 -27.090 1.00 8.87 183 ALA B CA 1
ATOM 6759 C C . ALA B 1 185 ? 20.744 1.144 -26.141 1.00 8.99 183 ALA B C 1
ATOM 6760 O O . ALA B 1 185 ? 19.640 0.596 -26.017 1.00 9.36 183 ALA B O 1
ATOM 6767 N N . ASN B 1 186 ? 21.805 0.786 -25.443 1.00 8.12 184 ASN B N 1
ATOM 6768 C CA . ASN B 1 186 ? 21.784 -0.265 -24.466 1.00 8.51 184 ASN B CA 1
ATOM 6769 C C . ASN B 1 186 ? 21.541 0.277 -23.069 1.00 7.68 184 ASN B C 1
ATOM 6770 O O . ASN B 1 186 ? 22.414 0.920 -22.484 1.00 9.02 184 ASN B O 1
ATOM 6781 N N . THR B 1 187 ? 20.356 0.023 -22.552 1.00 7.84 185 THR B N 1
ATOM 6782 C CA . THR B 1 187 ? 19.983 0.453 -21.208 1.00 7.88 185 THR B CA 1
ATOM 6783 C C . THR B 1 187 ? 19.441 -0.741 -20.442 1.00 8.85 185 THR B C 1
ATOM 6784 O O . THR B 1 187 ? 19.595 -1.885 -20.892 1.00 9.42 185 THR B O 1
ATOM 6795 N N . TYR B 1 188 ? 18.812 -0.525 -19.286 1.00 9.14 186 TYR B N 1
ATOM 6796 C CA . TYR B 1 188 ? 18.338 -1.605 -18.435 1.00 8.89 186 TYR B CA 1
ATOM 6797 C C . TYR B 1 188 ? 17.566 -2.678 -19.192 1.00 9.56 186 TYR B C 1
ATOM 6798 O O . TYR B 1 188 ? 16.654 -2.408 -19.957 1.00 9.50 186 TYR B O 1
ATOM 6816 N N . GLY B 1 189 ? 17.918 -3.925 -18.909 1.00 9.56 187 GLY B N 1
ATOM 6817 C CA . GLY B 1 189 ? 17.157 -5.060 -19.412 1.00 12.03 187 GLY B CA 1
ATOM 6818 C C . GLY B 1 189 ? 17.499 -5.427 -20.840 1.00 11.05 187 GLY B C 1
ATOM 6819 O O . GLY B 1 189 ? 18.286 -4.775 -21.520 1.00 10.46 187 GLY B O 1
ATOM 6823 N N . ALA B 1 190 ? 16.880 -6.504 -21.310 1.00 11.72 188 ALA B N 1
ATOM 6824 C CA . ALA B 1 190 ? 17.296 -7.138 -22.544 1.00 10.26 188 ALA B CA 1
ATOM 6825 C C . ALA B 1 190 ? 16.475 -6.796 -23.756 1.00 11.70 188 ALA B C 1
ATOM 6826 O O . ALA B 1 190 ? 16.667 -7.406 -24.808 1.00 13.04 188 ALA B O 1
ATOM 6833 N N . SER B 1 191 ? 15.598 -5.807 -23.670 1.00 12.51 189 SER B N 1
ATOM 6834 C CA . SER B 1 191 ? 14.831 -5.454 -24.844 1.00 13.49 189 SER B CA 1
ATOM 6835 C C . SER B 1 191 ? 15.717 -4.958 -25.984 1.00 12.95 189 SER B C 1
ATOM 6836 O O . SER B 1 191 ? 15.329 -5.030 -27.150 1.00 16.01 189 SER B O 1
ATOM 6844 N N . ASP B 1 192 ? 16.920 -4.461 -25.651 1.00 11.15 190 ASP B N 1
ATOM 6845 C CA . ASP B 1 192 ? 17.899 -3.997 -26.624 1.00 10.96 190 ASP B CA 1
ATOM 6846 C C . ASP B 1 192 ? 18.871 -5.108 -27.031 1.00 12.97 190 ASP B C 1
ATOM 6847 O O . ASP B 1 192 ? 19.846 -4.838 -27.730 1.00 12.97 190 ASP B O 1
ATOM 6856 N N . GLY B 1 193 ? 18.627 -6.331 -26.543 1.00 11.16 191 GLY B N 1
ATOM 6857 C CA . GLY B 1 193 ? 19.450 -7.476 -26.895 1.00 12.68 191 GLY B CA 1
ATOM 6858 C C . GLY B 1 193 ? 20.525 -7.869 -25.912 1.00 10.92 191 GLY B C 1
ATOM 6859 O O . GLY B 1 193 ? 21.095 -8.958 -26.059 1.00 12.93 191 GLY B O 1
ATOM 6863 N N . TYR B 1 194 ? 20.816 -7.007 -24.927 1.00 10.38 192 TYR B N 1
ATOM 6864 C CA . TYR B 1 194 ? 21.984 -7.166 -24.079 1.00 10.08 192 TYR B CA 1
ATOM 6865 C C . TYR B 1 194 ? 21.660 -6.999 -22.615 1.00 10.59 192 TYR B C 1
ATOM 6866 O O . TYR B 1 194 ? 21.034 -6.011 -22.211 1.00 9.80 192 TYR B O 1
ATOM 6884 N N . ASN B 1 195 ? 22.077 -7.953 -21.801 1.00 10.51 193 ASN B N 1
ATOM 6885 C CA . ASN B 1 195 ? 21.938 -7.891 -20.366 1.00 10.87 193 ASN B CA 1
ATOM 6886 C C . ASN B 1 195 ? 22.958 -6.962 -19.718 1.00 11.34 193 ASN B C 1
ATOM 6887 O O . ASN B 1 195 ? 22.591 -6.190 -18.840 1.00 11.52 193 ASN B O 1
ATOM 6898 N N . PHE B 1 196 ? 24.224 -7.061 -20.111 1.00 10.98 194 PHE B N 1
ATOM 6899 C CA . PHE B 1 196 ? 25.245 -6.157 -19.573 1.00 11.13 194 PHE B CA 1
ATOM 6900 C C . PHE B 1 196 ? 25.713 -5.241 -20.700 1.00 11.06 194 PHE B C 1
ATOM 6901 O O . PHE B 1 196 ? 24.886 -4.857 -21.502 1.00 10.34 194 PHE B O 1
ATOM 6918 N N . THR B 1 197 ? 26.994 -4.874 -20.773 1.00 11.13 195 THR B N 1
ATOM 6919 C CA . THR B 1 197 ? 27.404 -4.020 -21.865 1.00 9.93 195 THR B CA 1
ATOM 6920 C C . THR B 1 197 ? 27.361 -4.786 -23.188 1.00 9.14 195 THR B C 1
ATOM 6921 O O . THR B 1 197 ? 27.392 -6.039 -23.216 1.00 11.02 195 THR B O 1
ATOM 6932 N N . SER B 1 198 ? 27.302 -4.049 -24.278 1.00 9.68 196 SER B N 1
ATOM 6933 C CA . SER B 1 198 ? 27.275 -4.539 -25.637 1.00 10.78 196 SER B CA 1
ATOM 6934 C C . SER B 1 198 ? 28.593 -4.176 -26.340 1.00 11.06 196 SER B C 1
ATOM 6935 O O . SER B 1 198 ? 29.278 -3.189 -25.980 1.00 9.91 196 SER B O 1
ATOM 6943 N N . PRO B 1 199 ? 28.985 -4.970 -27.341 1.00 9.85 197 PRO B N 1
ATOM 6944 C CA . PRO B 1 199 ? 30.129 -4.559 -28.165 1.00 11.04 197 PRO B CA 1
ATOM 6945 C C . PRO B 1 199 ? 29.942 -3.116 -28.603 1.00 10.38 197 PRO B C 1
ATOM 6946 O O . PRO B 1 199 ? 28.841 -2.725 -28.963 1.00 10.40 197 PRO B O 1
ATOM 6957 N N . VAL B 1 200 ? 31.012 -2.343 -28.617 1.00 10.31 198 VAL B N 1
ATOM 6958 C CA . VAL B 1 200 ? 30.874 -0.979 -29.085 1.00 9.73 198 VAL B CA 1
ATOM 6959 C C . VAL B 1 200 ? 30.320 -0.927 -30.490 1.00 11.49 198 VAL B C 1
ATOM 6960 O O . VAL B 1 200 ? 30.675 -1.740 -31.344 1.00 12.25 198 VAL B O 1
ATOM 6973 N N . GLY B 1 201 ? 29.391 -0.026 -30.729 1.00 10.44 199 GLY B N 1
ATOM 6974 C CA . GLY B 1 201 ? 28.868 0.145 -32.057 1.00 12.26 199 GLY B CA 1
ATOM 6975 C C . GLY B 1 201 ? 27.795 -0.851 -32.459 1.00 13.33 199 GLY B C 1
ATOM 6976 O O . GLY B 1 201 ? 27.561 -1.056 -33.659 1.00 15.03 199 GLY B O 1
ATOM 6980 N N . SER B 1 202 ? 27.096 -1.413 -31.478 1.00 11.79 200 SER B N 1
ATOM 6981 C CA . SER B 1 202 ? 26.012 -2.373 -31.736 1.00 11.70 200 SER B CA 1
ATOM 6982 C C . SER B 1 202 ? 24.726 -1.683 -32.186 1.00 11.90 200 SER B C 1
ATOM 6983 O O . SER B 1 202 ? 23.769 -2.379 -32.599 1.00 14.05 200 SER B O 1
ATOM 6991 N N . PHE B 1 203 ? 24.671 -0.360 -32.115 1.00 10.85 201 PHE B N 1
ATOM 6992 C CA . PHE B 1 203 ? 23.475 0.389 -32.505 1.00 11.59 201 PHE B CA 1
ATOM 6993 C C . PHE B 1 203 ? 23.909 1.434 -33.509 1.00 11.21 201 PHE B C 1
ATOM 6994 O O . PHE B 1 203 ? 25.103 1.670 -33.701 1.00 12.84 201 PHE B O 1
ATOM 7011 N N . PRO B 1 204 ? 22.969 2.083 -34.181 1.00 12.52 202 PRO B N 1
ATOM 7012 C CA . PRO B 1 204 ? 23.350 3.045 -35.207 1.00 13.09 202 PRO B CA 1
ATOM 7013 C C . PRO B 1 204 ? 24.121 4.237 -34.632 1.00 13.48 202 PRO B C 1
ATOM 7014 O O . PRO B 1 204 ? 23.908 4.651 -33.482 1.00 13.09 202 PRO B O 1
ATOM 7025 N N . PRO B 1 205 ? 24.983 4.855 -35.446 1.00 13.78 203 PRO B N 1
ATOM 7026 C CA . PRO B 1 205 ? 25.663 6.077 -35.017 1.00 13.89 203 PRO B CA 1
ATOM 7027 C C . PRO B 1 205 ? 24.729 7.259 -35.115 1.00 13.02 203 PRO B C 1
ATOM 7028 O O . PRO B 1 205 ? 23.670 7.186 -35.757 1.00 14.55 203 PRO B O 1
ATOM 7039 N N . ASN B 1 206 ? 25.130 8.373 -34.508 1.00 13.46 204 ASN B N 1
ATOM 7040 C CA . ASN B 1 206 ? 24.420 9.628 -34.692 1.00 13.41 204 ASN B CA 1
ATOM 7041 C C . ASN B 1 206 ? 25.006 10.374 -35.881 1.00 14.97 204 ASN B C 1
ATOM 7042 O O . ASN B 1 206 ? 25.850 9.833 -36.598 1.00 14.56 204 ASN B O 1
ATOM 7053 N N . ALA B 1 207 ? 24.517 11.578 -36.130 1.00 12.70 205 ALA B N 1
ATOM 7054 C CA . ALA B 1 207 ? 24.830 12.286 -37.365 1.00 15.63 205 ALA B CA 1
ATOM 7055 C C . ALA B 1 207 ? 26.272 12.742 -37.406 1.00 15.94 205 ALA B C 1
ATOM 7056 O O . ALA B 1 207 ? 26.760 13.128 -38.465 1.00 18.75 205 ALA B O 1
ATOM 7063 N N . PHE B 1 208 ? 26.960 12.744 -36.258 1.00 13.85 206 PHE B N 1
ATOM 7064 C CA . PHE B 1 208 ? 28.378 13.091 -36.192 1.00 13.49 206 PHE B CA 1
ATOM 7065 C C . PHE B 1 208 ? 29.250 11.843 -36.366 1.00 13.67 206 PHE B C 1
ATOM 7066 O O . PHE B 1 208 ? 30.474 11.925 -36.287 1.00 13.63 206 PHE B O 1
ATOM 7083 N N . GLY B 1 209 ? 28.642 10.676 -36.534 1.00 13.23 207 GLY B N 1
ATOM 7084 C CA . GLY B 1 209 ? 29.401 9.445 -36.669 1.00 12.97 207 GLY B CA 1
ATOM 7085 C C . GLY B 1 209 ? 29.833 8.853 -35.340 1.00 12.93 207 GLY B C 1
ATOM 7086 O O . GLY B 1 209 ? 30.769 8.061 -35.274 1.00 13.03 207 GLY B O 1
ATOM 7090 N N . VAL B 1 210 ? 29.157 9.243 -34.265 1.00 12.38 208 VAL B N 1
ATOM 7091 C CA . VAL B 1 210 ? 29.526 8.780 -32.933 1.00 11.49 208 VAL B CA 1
ATOM 7092 C C . VAL B 1 210 ? 28.545 7.696 -32.465 1.00 10.32 208 VAL B C 1
ATOM 7093 O O . VAL B 1 210 ? 27.352 7.795 -32.736 1.00 10.78 208 VAL B O 1
ATOM 7106 N N . TYR B 1 211 ? 29.061 6.692 -31.771 1.00 10.11 209 TYR B N 1
ATOM 7107 C CA . TYR B 1 211 ? 28.275 5.554 -31.311 1.00 9.91 209 TYR B CA 1
ATOM 7108 C C . TYR B 1 211 ? 28.168 5.524 -29.795 1.00 9.63 209 TYR B C 1
ATOM 7109 O O . TYR B 1 211 ? 29.084 5.950 -29.092 1.00 9.87 209 TYR B O 1
ATOM 7127 N N . ASP B 1 212 ? 27.081 4.949 -29.300 1.00 9.88 210 ASP B N 1
ATOM 7128 C CA . ASP B 1 212 ? 26.867 4.659 -27.872 1.00 9.00 210 ASP B CA 1
ATOM 7129 C C . ASP B 1 212 ? 26.839 5.889 -26.956 1.00 8.92 210 ASP B C 1
ATOM 7130 O O . ASP B 1 212 ? 27.080 5.761 -25.752 1.00 9.25 210 ASP B O 1
ATOM 7139 N N . MET B 1 213 ? 26.489 7.061 -27.480 1.00 9.11 211 MET B N 1
ATOM 7140 C CA . MET B 1 213 ? 26.384 8.232 -26.634 1.00 8.32 211 MET B CA 1
ATOM 7141 C C . MET B 1 213 ? 25.171 8.182 -25.716 1.00 7.96 211 MET B C 1
ATOM 7142 O O . MET B 1 213 ? 25.094 8.962 -24.774 1.00 8.26 211 MET B O 1
ATOM 7156 N N . HIS B 1 214 ? 24.242 7.250 -25.949 1.00 8.04 212 HIS B N 1
ATOM 7157 C CA . HIS B 1 214 ? 23.000 7.222 -25.172 1.00 7.38 212 HIS B CA 1
ATOM 7158 C C . HIS B 1 214 ? 22.802 5.945 -24.393 1.00 8.26 212 HIS B C 1
ATOM 7159 O O . HIS B 1 214 ? 21.727 5.690 -23.860 1.00 8.31 212 HIS B O 1
ATOM 7174 N N . GLY B 1 215 ? 23.859 5.143 -24.258 1.00 7.75 213 GLY B N 1
ATOM 7175 C CA . GLY B 1 215 ? 23.769 3.968 -23.416 1.00 8.00 213 GLY B CA 1
ATOM 7176 C C . GLY B 1 215 ? 25.112 3.274 -23.271 1.00 8.16 213 GLY B C 1
ATOM 7177 O O . GLY B 1 215 ? 26.181 3.861 -23.508 1.00 8.57 213 GLY B O 1
ATOM 7181 N N . ASN B 1 216 ? 25.035 2.017 -22.863 1.00 8.24 214 ASN B N 1
ATOM 7182 C CA . ASN B 1 216 ? 26.165 1.121 -22.678 1.00 8.81 214 ASN B CA 1
ATOM 7183 C C . ASN B 1 216 ? 26.871 1.366 -21.351 1.00 8.17 214 ASN B C 1
ATOM 7184 O O . ASN B 1 216 ? 26.676 0.592 -20.406 1.00 8.43 214 ASN B O 1
ATOM 7195 N N . VAL B 1 217 ? 27.648 2.457 -21.252 1.00 8.44 215 VAL B N 1
ATOM 7196 C CA . VAL B 1 217 ? 28.267 2.828 -19.979 1.00 8.31 215 VAL B CA 1
ATOM 7197 C C . VAL B 1 217 ? 28.233 4.339 -19.799 1.00 7.50 215 VAL B C 1
ATOM 7198 O O . VAL B 1 217 ? 28.262 5.084 -20.773 1.00 8.41 215 VAL B O 1
ATOM 7211 N N . TYR B 1 218 ? 28.222 4.785 -18.556 1.00 8.38 216 TYR B N 1
ATOM 7212 C CA . TYR B 1 218 ? 28.606 6.150 -18.251 1.00 8.94 216 TYR B CA 1
ATOM 7213 C C . TYR B 1 218 ? 30.070 6.347 -18.616 1.00 9.47 216 TYR B C 1
ATOM 7214 O O . TYR B 1 218 ? 30.809 5.375 -18.818 1.00 9.98 216 TYR B O 1
ATOM 7232 N N . GLU B 1 219 ? 30.488 7.609 -18.693 1.00 8.22 217 GLU B N 1
ATOM 7233 C CA . GLU B 1 219 ? 31.840 7.965 -19.120 1.00 8.51 217 GLU B CA 1
ATOM 7234 C C . GLU B 1 219 ? 32.386 9.053 -18.246 1.00 8.63 217 GLU B C 1
ATOM 7235 O O . GLU B 1 219 ? 31.737 10.081 -18.003 1.00 9.45 217 GLU B O 1
ATOM 7247 N N . TRP B 1 220 ? 33.629 8.888 -17.842 1.00 8.62 218 TRP B N 1
ATOM 7248 C CA . TRP B 1 220 ? 34.348 10.015 -17.238 1.00 10.50 218 TRP B CA 1
ATOM 7249 C C . TRP B 1 220 ? 34.508 11.157 -18.220 1.00 8.38 218 TRP B C 1
ATOM 7250 O O . TRP B 1 220 ? 34.808 10.960 -19.378 1.00 9.59 218 TRP B O 1
ATOM 7271 N N . VAL B 1 221 ? 34.373 12.368 -17.683 1.00 8.91 219 VAL B N 1
ATOM 7272 C CA . VAL B 1 221 ? 34.824 13.588 -18.361 1.00 9.06 219 VAL B CA 1
ATOM 7273 C C . VAL B 1 221 ? 35.652 14.385 -17.361 1.00 10.56 219 VAL B C 1
ATOM 7274 O O . VAL B 1 221 ? 35.637 14.066 -16.162 1.00 10.34 219 VAL B O 1
ATOM 7287 N N . ALA B 1 222 ? 36.375 15.408 -17.826 1.00 9.92 220 ALA B N 1
ATOM 7288 C CA . ALA B 1 222 ? 37.346 16.070 -16.964 1.00 11.96 220 ALA B CA 1
ATOM 7289 C C . ALA B 1 222 ? 36.740 16.907 -15.855 1.00 10.46 220 ALA B C 1
ATOM 7290 O O . ALA B 1 222 ? 37.369 17.090 -14.797 1.00 12.61 220 ALA B O 1
ATOM 7297 N N . ASP B 1 223 ? 35.574 17.502 -16.098 1.00 10.17 221 ASP B N 1
ATOM 7298 C CA . ASP B 1 223 ? 35.065 18.606 -15.295 1.00 11.24 221 ASP B CA 1
ATOM 7299 C C . ASP B 1 223 ? 34.814 18.252 -13.849 1.00 11.24 221 ASP B C 1
ATOM 7300 O O . ASP B 1 223 ? 34.331 17.158 -13.538 1.00 12.17 221 ASP B O 1
ATOM 7309 N N . CYS B 1 224 ? 35.063 19.199 -12.949 1.00 11.64 222 CYS B N 1
ATOM 7310 C CA . CYS B 1 224 ? 34.604 19.055 -11.588 1.00 10.72 222 CYS B CA 1
ATOM 7311 C C . CYS B 1 224 ? 33.103 19.270 -11.510 1.00 11.30 222 CYS B C 1
ATOM 7312 O O . CYS B 1 224 ? 32.512 19.922 -12.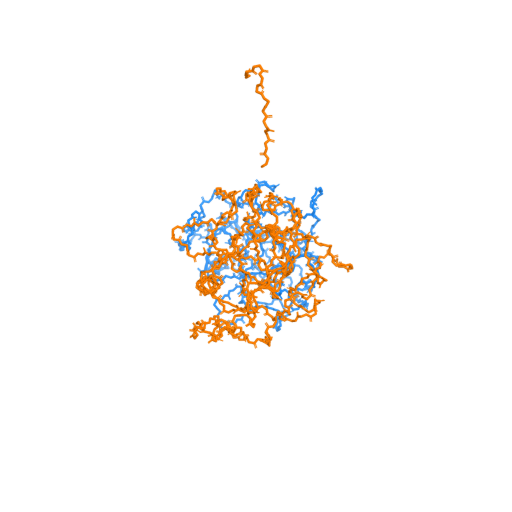380 1.00 11.86 222 CYS B O 1
ATOM 7319 N N . TRP B 1 225 ? 32.477 18.758 -10.465 1.00 12.02 223 TRP B N 1
ATOM 7320 C CA . TRP B 1 225 ? 31.027 18.803 -10.353 1.00 11.94 223 TRP B CA 1
ATOM 7321 C C . TRP B 1 225 ? 30.477 20.191 -10.000 1.00 13.06 223 TRP B C 1
ATOM 7322 O O . TRP B 1 225 ? 31.014 20.886 -9.139 1.00 14.89 223 TRP B O 1
ATOM 7343 N N . HIS B 1 226 ? 29.373 20.552 -10.653 1.00 12.49 224 HIS B N 1
ATOM 7344 C CA . HIS B 1 226 ? 28.509 21.681 -10.268 1.00 12.36 224 HIS B CA 1
ATOM 7345 C C . HIS B 1 226 ? 27.067 21.240 -10.496 1.00 13.51 224 HIS B C 1
ATOM 7346 O O . HIS B 1 226 ? 26.810 20.535 -11.485 1.00 11.92 224 HIS B O 1
ATOM 7361 N N . ASP B 1 227 ? 26.109 21.606 -9.624 1.00 15.23 225 ASP B N 1
ATOM 7362 C CA . ASP B 1 227 ? 24.719 21.158 -9.838 1.00 17.91 225 ASP B CA 1
ATOM 7363 C C . ASP B 1 227 ? 23.882 22.228 -10.536 1.00 14.51 225 ASP B C 1
ATOM 7364 O O . ASP B 1 227 ? 22.691 22.340 -10.283 1.00 13.37 225 ASP B O 1
ATOM 7373 N N . HIS B 1 228 ? 24.518 22.889 -11.500 1.00 11.39 226 HIS B N 1
ATOM 7374 C CA . HIS B 1 228 ? 23.907 23.925 -12.324 1.00 11.13 226 HIS B CA 1
ATOM 7375 C C . HIS B 1 228 ? 24.928 24.299 -13.398 1.00 10.53 226 HIS B C 1
ATOM 7376 O O . HIS B 1 228 ? 26.044 23.797 -13.397 1.00 11.03 226 HIS B O 1
ATOM 7391 N N . TYR B 1 229 ? 24.550 25.251 -14.262 1.00 10.71 227 TYR B N 1
ATOM 7392 C CA . TYR B 1 229 ? 25.439 25.808 -15.280 1.00 10.06 227 TYR B CA 1
ATOM 7393 C C . TYR B 1 229 ? 25.702 27.316 -15.114 1.00 12.54 227 TYR B C 1
ATOM 7394 O O . TYR B 1 229 ? 26.128 27.966 -16.044 1.00 13.62 227 TYR B O 1
ATOM 7412 N N . ASN B 1 230 ? 25.428 27.870 -13.947 1.00 12.50 228 ASN B N 1
ATOM 7413 C CA . ASN B 1 230 ? 25.719 29.288 -13.709 1.00 12.10 228 ASN B CA 1
ATOM 7414 C C . ASN B 1 230 ? 27.211 29.505 -13.638 1.00 13.08 228 ASN B C 1
ATOM 7415 O O . ASN B 1 230 ? 27.893 28.956 -12.781 1.00 14.63 228 ASN B O 1
ATOM 7426 N N . GLY B 1 231 ? 27.724 30.280 -14.591 1.00 15.10 229 GLY B N 1
ATOM 7427 C CA . GLY B 1 231 ? 29.152 30.535 -14.700 1.00 17.11 229 GLY B CA 1
ATOM 7428 C C . GLY B 1 231 ? 29.901 29.466 -15.490 1.00 15.90 229 GLY B C 1
ATOM 7429 O O . GLY B 1 231 ? 31.127 29.438 -15.509 1.00 16.95 229 GLY B O 1
ATOM 7433 N N . ALA B 1 232 ? 29.165 28.580 -16.160 1.00 13.74 230 ALA B N 1
ATOM 7434 C CA . ALA B 1 232 ? 29.793 27.508 -16.941 1.00 12.79 230 ALA B CA 1
ATOM 7435 C C . ALA B 1 232 ? 30.606 28.068 -18.071 1.00 13.89 230 ALA B C 1
ATOM 7436 O O . ALA B 1 232 ? 30.233 29.087 -18.660 1.00 13.51 230 ALA B O 1
ATOM 7443 N N . PRO B 1 233 ? 31.720 27.424 -18.403 1.00 13.27 231 PRO B N 1
ATOM 7444 C CA . PRO B 1 233 ? 32.513 27.908 -19.523 1.00 13.26 231 PRO B CA 1
ATOM 7445 C C . PRO B 1 233 ? 31.791 27.709 -20.843 1.00 13.56 231 PRO B C 1
ATOM 7446 O O . PRO B 1 233 ? 31.063 26.713 -21.021 1.00 13.16 231 PRO B O 1
ATOM 7457 N N . SER B 1 234 ? 32.014 28.602 -21.791 1.00 12.07 232 SER B N 1
ATOM 7458 C CA . SER B 1 234 ? 31.266 28.623 -23.042 1.00 11.32 232 SER B CA 1
ATOM 7459 C C . SER B 1 234 ? 32.098 28.316 -24.269 1.00 11.11 232 SER B C 1
ATOM 7460 O O . SER B 1 234 ? 31.613 28.452 -25.384 1.00 11.23 232 SER B O 1
ATOM 7468 N N . ASP B 1 235 ? 33.346 27.883 -24.069 1.00 12.25 233 ASP B N 1
ATOM 7469 C CA . ASP B 1 235 ? 34.262 27.673 -25.189 1.00 12.92 233 ASP B CA 1
ATOM 7470 C C . ASP B 1 235 ? 34.658 26.203 -25.431 1.00 11.59 233 ASP B C 1
ATOM 7471 O O . ASP B 1 235 ? 35.523 25.912 -26.267 1.00 13.22 233 ASP B O 1
ATOM 7480 N N . GLY B 1 236 ? 34.012 25.277 -24.725 1.00 11.97 234 GLY B N 1
ATOM 7481 C CA . GLY B 1 236 ? 34.309 23.853 -24.854 1.00 12.10 234 GLY B CA 1
ATOM 7482 C C . GLY B 1 236 ? 35.308 23.369 -23.826 1.00 11.60 234 GLY B C 1
ATOM 7483 O O . GLY B 1 236 ? 35.521 22.150 -23.730 1.00 12.48 234 GLY B O 1
ATOM 7487 N N . SER B 1 237 ? 35.909 24.258 -23.046 1.00 12.93 235 SER B N 1
ATOM 7488 C CA . SER B 1 237 ? 36.827 23.847 -22.005 1.0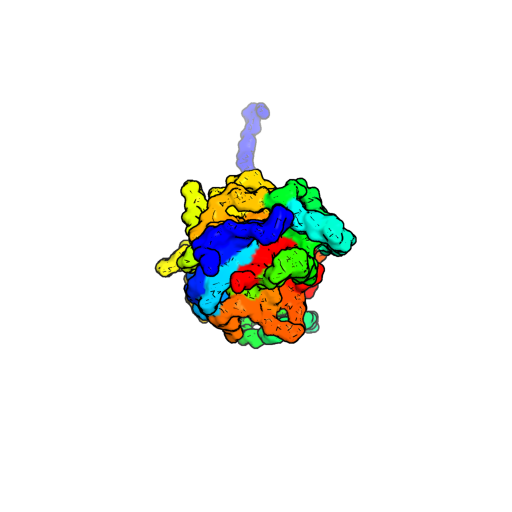0 13.05 235 SER B CA 1
ATOM 7489 C C . SER B 1 237 ? 36.066 23.152 -20.857 1.00 12.40 235 SER B C 1
ATOM 7490 O O . SER B 1 237 ? 34.827 23.264 -20.728 1.00 10.97 235 SER B O 1
ATOM 7498 N N . AL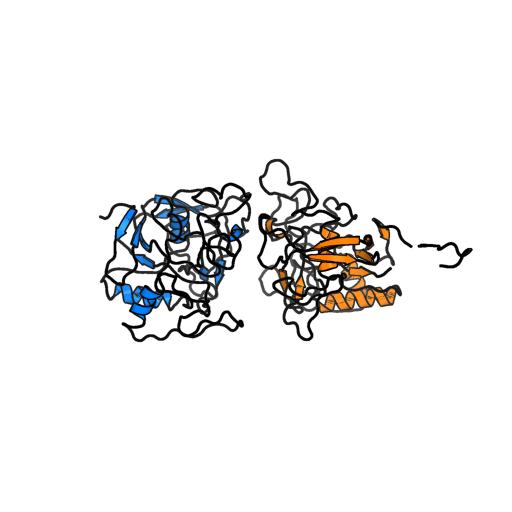A B 1 238 ? 36.840 22.424 -20.048 1.00 11.98 236 ALA B N 1
ATOM 7499 C CA . ALA B 1 238 ? 36.359 21.767 -18.844 1.00 12.23 236 ALA B CA 1
ATOM 7500 C C . ALA B 1 238 ? 36.237 22.756 -17.701 1.00 12.43 236 ALA B C 1
ATOM 7501 O O . ALA B 1 238 ? 37.093 23.656 -17.552 1.00 14.07 236 ALA B O 1
ATOM 7508 N N . TRP B 1 239 ? 35.179 22.617 -16.913 1.00 11.94 237 TRP B N 1
ATOM 7509 C CA . TRP B 1 239 ? 34.875 23.496 -15.802 1.00 13.91 237 TRP B CA 1
ATOM 7510 C C . TRP B 1 239 ? 35.510 22.914 -14.560 1.00 13.66 237 TRP B C 1
ATOM 7511 O O . TRP B 1 239 ? 34.985 21.997 -13.927 1.00 13.12 237 TRP B O 1
ATOM 7532 N N . MET B 1 240 ? 36.686 23.434 -14.229 1.00 14.45 238 MET B N 1
ATOM 7533 C CA . MET B 1 240 ? 37.495 22.901 -13.134 1.00 17.21 238 MET B CA 1
ATOM 7534 C C . MET B 1 240 ? 37.377 23.757 -11.882 1.00 18.02 238 MET B C 1
ATOM 7535 O O . MET B 1 240 ? 37.032 24.942 -11.962 1.00 21.31 238 MET B O 1
ATOM 7549 N N . GLU B 1 241 ? 37.649 23.146 -10.734 1.00 17.85 239 GLU B N 1
ATOM 7550 C CA . GLU B 1 241 ? 37.873 23.871 -9.484 1.00 17.14 239 GLU B CA 1
ATOM 7551 C C . GLU B 1 241 ? 39.185 23.336 -8.923 1.00 25.76 239 GLU B C 1
ATOM 7552 O O . GLU B 1 241 ? 39.666 22.283 -9.348 1.00 27.40 239 GLU B O 1
ATOM 7564 N N . GLU B 1 242 ? 39.770 24.061 -7.979 1.00 37.36 240 GLU B N 1
ATOM 7565 C CA . GLU B 1 242 ? 41.071 23.691 -7.438 1.00 44.46 240 GLU B CA 1
ATOM 7566 C C . GLU B 1 242 ? 40.968 22.398 -6.658 1.00 42.90 240 GLU B C 1
ATOM 7567 O O . GLU B 1 242 ? 41.810 21.510 -6.799 1.00 52.03 240 GLU B O 1
ATOM 7579 N N . LYS B 1 243 ? 39.938 22.293 -5.827 1.00 38.27 241 LYS B N 1
ATOM 7580 C CA . LYS B 1 243 ? 39.692 21.067 -5.091 1.00 44.65 241 LYS B CA 1
ATOM 7581 C C . LYS B 1 243 ? 38.310 20.534 -5.444 1.00 40.41 241 LYS B C 1
ATOM 7582 O O . LYS B 1 243 ? 37.308 21.247 -5.354 1.00 43.31 241 LYS B O 1
ATOM 7601 N N . CYS B 1 244 ? 38.273 19.276 -5.866 1.00 30.92 242 CYS B N 1
ATOM 7602 C CA . CYS B 1 244 ? 37.037 18.661 -6.319 1.00 28.13 242 CYS B CA 1
ATOM 7603 C C . CYS B 1 244 ? 36.852 17.302 -5.691 1.00 24.34 242 CYS B C 1
ATOM 7604 O O . CYS B 1 244 ? 37.604 16.366 -5.974 1.00 33.35 242 CYS B O 1
ATOM 7611 N N . GLU B 1 245 ? 35.838 17.191 -4.847 1.00 22.30 243 GLU B N 1
ATOM 7612 C CA . GLU B 1 245 ? 35.498 15.917 -4.248 1.00 25.98 243 GLU B CA 1
ATOM 7613 C C . GLU B 1 245 ? 34.755 15.054 -5.251 1.00 21.36 243 GLU B C 1
ATOM 7614 O O . GLU B 1 245 ? 34.761 13.830 -5.141 1.00 20.08 243 GLU B O 1
ATOM 7626 N N . LEU B 1 246 ? 34.100 15.709 -6.211 1.00 16.00 244 LEU B N 1
ATOM 7627 C CA . LEU B 1 246 ? 33.275 15.026 -7.205 1.00 15.43 244 LEU B CA 1
ATOM 7628 C C . LEU B 1 246 ? 33.599 15.574 -8.592 1.00 13.54 244 LEU B C 1
ATOM 7629 O O . LEU B 1 246 ? 33.861 16.784 -8.757 1.00 14.10 244 LEU B O 1
ATOM 7645 N N . VAL B 1 247 ? 33.523 14.695 -9.586 1.00 13.42 245 VAL B N 1
ATOM 7646 C CA . VAL B 1 247 ? 33.705 15.087 -10.976 1.00 12.35 245 VAL B CA 1
ATOM 7647 C C . VAL B 1 247 ? 32.478 14.625 -11.761 1.00 12.02 245 VAL B C 1
ATOM 7648 O O . VAL B 1 247 ? 31.687 13.805 -11.293 1.00 12.61 245 VAL B O 1
ATOM 7661 N N . GLN B 1 248 ? 32.319 15.173 -12.954 1.00 11.47 246 GLN B N 1
ATOM 7662 C CA . GLN B 1 248 ? 31.201 14.777 -13.791 1.00 10.66 246 GLN B CA 1
ATOM 7663 C C . GLN B 1 248 ? 31.433 13.465 -14.526 1.00 9.00 246 GLN B C 1
ATOM 7664 O O . GLN B 1 248 ? 32.542 13.155 -14.935 1.00 10.09 246 GLN B O 1
ATOM 7678 N N . ILE B 1 249 ? 30.333 12.738 -14.720 1.00 9.86 247 ILE B N 1
ATOM 7679 C CA . ILE B 1 249 ? 30.287 11.608 -15.644 1.00 8.77 247 ILE B CA 1
ATOM 7680 C C . ILE B 1 249 ? 29.065 11.804 -16.541 1.00 9.42 247 ILE B C 1
ATOM 7681 O O . ILE B 1 249 ? 28.105 12.496 -16.173 1.00 9.81 247 ILE B O 1
ATOM 7697 N N . ARG B 1 250 ? 29.122 11.234 -17.743 1.00 8.04 248 ARG B N 1
ATOM 7698 C CA . ARG B 1 250 ? 28.096 11.470 -18.737 1.00 8.21 248 ARG B CA 1
ATOM 7699 C C . ARG B 1 250 ? 27.637 10.180 -19.398 1.00 7.82 248 ARG B C 1
ATOM 7700 O O . ARG B 1 250 ? 28.314 9.146 -19.357 1.00 8.69 248 ARG B O 1
ATOM 7721 N N . GLY B 1 251 ? 26.481 10.249 -20.024 1.00 8.06 249 GLY B N 1
ATOM 7722 C CA . GLY B 1 251 ? 25.882 9.128 -20.712 1.00 7.79 249 GLY B CA 1
ATOM 7723 C C . GLY B 1 251 ? 24.968 8.366 -19.785 1.00 7.50 249 GLY B C 1
ATOM 7724 O O . GLY B 1 251 ? 24.326 8.923 -18.880 1.00 8.88 249 GLY B O 1
ATOM 7728 N N . ASN B 1 252 ? 24.851 7.065 -20.033 1.00 8.52 250 ASN B N 1
ATOM 7729 C CA . ASN B 1 252 ? 23.984 6.218 -19.241 1.00 8.95 250 ASN B CA 1
ATOM 7730 C C . ASN B 1 252 ? 24.433 4.774 -19.446 1.00 7.81 250 ASN B C 1
ATOM 7731 O O . ASN B 1 252 ? 25.014 4.443 -20.462 1.00 9.07 250 ASN B O 1
ATOM 7742 N N . ASP B 1 253 ? 24.162 3.924 -18.469 1.00 8.85 251 ASP B N 1
ATOM 7743 C CA . ASP B 1 253 ? 24.659 2.563 -18.504 1.00 8.22 251 ASP B CA 1
ATOM 7744 C C . ASP B 1 253 ? 23.591 1.507 -18.673 1.00 8.65 251 ASP B C 1
ATOM 7745 O O . ASP B 1 253 ? 22.409 1.728 -18.523 1.00 9.41 251 ASP B O 1
ATOM 7754 N N . TRP B 1 254 ? 24.092 0.307 -18.961 1.00 9.05 252 TRP B N 1
ATOM 7755 C CA . TRP B 1 254 ? 23.328 -0.907 -19.186 1.00 8.64 252 TRP B CA 1
ATOM 7756 C C . TRP B 1 254 ? 22.390 -1.249 -18.053 1.00 8.75 252 TRP B C 1
ATOM 7757 O O . TRP B 1 254 ? 21.470 -2.049 -18.250 1.00 9.97 252 TRP B O 1
ATOM 7778 N N . GLY B 1 255 ? 22.620 -0.718 -16.866 1.00 8.87 253 GLY B N 1
ATOM 7779 C CA . GLY B 1 255 ? 21.757 -1.046 -15.741 1.00 9.48 253 GLY B CA 1
ATOM 7780 C C . GLY B 1 255 ? 20.699 -0.006 -15.419 1.00 9.61 253 GLY B C 1
ATOM 7781 O O . GLY B 1 255 ? 20.012 -0.151 -14.410 1.00 11.94 253 GLY B O 1
ATOM 7785 N N . GLU B 1 256 ? 20.544 1.006 -16.265 1.00 8.82 254 GLU B N 1
ATOM 7786 C CA . GLU B 1 256 ? 19.719 2.165 -15.926 1.00 8.38 254 GLU B CA 1
ATOM 7787 C C . GLU B 1 256 ? 18.588 2.374 -16.882 1.00 8.96 254 GLU B C 1
ATOM 7788 O O . GLU B 1 256 ? 18.699 2.036 -18.052 1.00 9.27 254 GLU B O 1
ATOM 7800 N N . PRO B 1 257 ? 17.510 3.010 -16.427 1.00 7.94 255 PRO B N 1
ATOM 7801 C CA . PRO B 1 257 ? 16.387 3.274 -17.312 1.00 7.99 255 PRO B CA 1
ATOM 7802 C C . PRO B 1 257 ? 16.691 4.361 -18.341 1.00 8.27 255 PRO B C 1
ATOM 7803 O O . PRO B 1 257 ? 17.551 5.220 -18.112 1.00 8.30 255 PRO B O 1
ATOM 7814 N N . PRO B 1 258 ? 15.982 4.350 -19.477 1.00 7.57 256 PRO B N 1
ATOM 7815 C CA . PRO B 1 258 ? 16.332 5.238 -20.585 1.00 8.40 256 PRO B CA 1
ATOM 7816 C C . PRO B 1 258 ? 16.005 6.701 -20.335 1.00 7.68 256 PRO B C 1
ATOM 7817 O O . PRO B 1 258 ? 16.463 7.546 -21.068 1.00 8.32 256 PRO B O 1
ATOM 7828 N N . ILE B 1 259 ? 15.247 7.020 -19.292 1.00 8.51 257 ILE B N 1
ATOM 7829 C CA . ILE B 1 259 ? 15.017 8.423 -18.932 1.00 9.16 257 ILE B CA 1
ATOM 7830 C C . ILE B 1 259 ? 16.345 9.119 -18.638 1.00 8.29 257 ILE B C 1
ATOM 7831 O O . ILE B 1 259 ? 16.420 10.343 -18.765 1.00 9.74 257 ILE B O 1
ATOM 7847 N N . PHE B 1 260 ? 17.395 8.387 -18.268 1.00 8.74 258 PHE B N 1
ATOM 7848 C CA . PHE B 1 260 ? 18.720 8.977 -18.024 1.00 7.51 258 PHE B CA 1
ATOM 7849 C C . PHE B 1 260 ? 19.627 8.965 -19.247 1.00 8.01 258 PHE B C 1
ATOM 7850 O O . PHE B 1 260 ? 20.772 9.420 -19.156 1.00 9.12 258 PHE B O 1
ATOM 7867 N N . SER B 1 261 ? 19.118 8.498 -20.389 1.00 8.06 259 SER B N 1
ATOM 7868 C CA . SER B 1 261 ? 19.902 8.457 -21.613 1.00 8.52 259 SER B CA 1
ATOM 7869 C C . SER B 1 261 ? 19.808 9.744 -22.409 1.00 8.32 259 SER B C 1
ATOM 7870 O O . SER B 1 261 ? 20.497 9.896 -23.415 1.00 9.74 259 SER B O 1
ATOM 7878 N N . ARG B 1 262 ? 18.967 10.684 -21.968 1.00 7.75 260 ARG B N 1
ATOM 7879 C CA . ARG B 1 262 ? 18.778 11.929 -22.692 1.00 7.59 260 ARG B CA 1
ATOM 7880 C C . ARG B 1 262 ? 20.121 12.636 -22.829 1.00 7.48 260 ARG B C 1
ATOM 7881 O O . ARG B 1 262 ? 20.951 12.600 -21.921 1.00 7.88 260 ARG B O 1
ATOM 7902 N N . SER B 1 263 ? 20.315 13.364 -23.930 1.00 8.16 261 SER B N 1
ATOM 7903 C CA . SER B 1 263 ? 21.617 13.970 -24.209 1.00 7.68 261 SER B CA 1
ATOM 7904 C C . SER B 1 263 ? 22.094 14.927 -23.123 1.00 7.29 261 SER B C 1
ATOM 7905 O O . SER B 1 263 ? 23.303 15.117 -22.952 1.00 8.43 261 SER B O 1
ATOM 7913 N N . GLY B 1 264 ? 21.166 15.562 -22.401 1.00 8.48 262 GLY B N 1
ATOM 7914 C CA . GLY B 1 264 ? 21.499 16.546 -21.390 1.00 8.03 262 GLY B CA 1
ATOM 7915 C C . GLY B 1 264 ? 21.608 15.996 -19.986 1.00 7.30 262 GLY B C 1
ATOM 7916 O O . GLY B 1 264 ? 21.918 16.756 -19.079 1.00 8.18 262 GLY B O 1
ATOM 7920 N N . ASN B 1 265 ? 21.358 14.709 -19.768 1.00 7.82 263 ASN B N 1
ATOM 7921 C CA . ASN B 1 265 ? 21.462 14.125 -18.434 1.00 8.40 263 ASN B CA 1
ATOM 7922 C C . ASN B 1 265 ? 22.856 14.285 -17.862 1.00 8.03 263 ASN B C 1
ATOM 7923 O O . ASN B 1 265 ? 23.843 14.067 -18.557 1.00 8.26 263 ASN B O 1
ATOM 7934 N N . ARG B 1 266 ? 22.950 14.652 -16.582 1.00 8.38 264 ARG B N 1
ATOM 7935 C CA . ARG B 1 266 ? 24.225 14.831 -15.897 1.00 8.09 264 ARG B CA 1
ATOM 7936 C C . ARG B 1 266 ? 24.307 13.878 -14.704 1.00 8.24 264 ARG B C 1
ATOM 7937 O O . ARG B 1 266 ? 23.286 13.483 -14.144 1.00 9.13 264 ARG B O 1
ATOM 7958 N N . ASN B 1 267 ? 25.513 13.534 -14.294 1.00 8.71 265 ASN B N 1
ATOM 7959 C CA . ASN B 1 267 ? 25.700 12.776 -13.066 1.00 9.38 265 ASN B CA 1
ATOM 7960 C C . ASN B 1 267 ? 27.127 13.037 -12.604 1.00 10.28 265 ASN B C 1
ATOM 7961 O O . ASN B 1 267 ? 27.883 13.738 -13.271 1.00 10.66 265 ASN B O 1
ATOM 7972 N N . ASN B 1 268 ? 27.503 12.446 -11.478 1.00 11.48 266 ASN B N 1
ATOM 7973 C CA . ASN B 1 268 ? 28.819 12.702 -10.900 1.00 11.39 266 ASN B CA 1
ATOM 7974 C C . ASN B 1 268 ? 29.287 11.476 -10.151 1.00 12.27 266 ASN B C 1
ATOM 7975 O O . ASN B 1 268 ? 28.504 10.562 -9.889 1.00 13.53 266 ASN B O 1
ATOM 7986 N N . ALA B 1 269 ? 30.575 11.472 -9.844 1.00 11.94 267 ALA B N 1
ATOM 7987 C CA . ALA B 1 269 ? 31.215 10.414 -9.060 1.00 11.55 267 ALA B CA 1
ATOM 7988 C C . ALA B 1 269 ? 32.463 10.973 -8.433 1.00 14.91 267 ALA B C 1
ATOM 7989 O O . ALA B 1 269 ? 33.018 11.963 -8.902 1.00 13.52 267 ALA B O 1
ATOM 7996 N N . ALA B 1 270 ? 32.907 10.346 -7.351 1.00 14.71 268 ALA B N 1
ATOM 7997 C CA . ALA B 1 270 ? 34.193 10.699 -6.796 1.00 14.78 268 ALA B CA 1
ATOM 7998 C C . ALA B 1 270 ? 35.246 10.204 -7.776 1.00 14.45 268 ALA B C 1
ATOM 7999 O O . ALA B 1 270 ? 35.102 9.123 -8.329 1.00 14.51 268 ALA B O 1
ATOM 8006 N N . PRO B 1 271 ? 36.307 10.987 -8.000 1.00 13.57 269 PRO B N 1
ATOM 8007 C CA . PRO B 1 271 ? 37.245 10.574 -9.047 1.00 16.07 269 PRO B CA 1
ATOM 8008 C C . PRO B 1 271 ? 37.975 9.271 -8.722 1.00 13.13 269 PRO B C 1
ATOM 8009 O O . PRO B 1 271 ? 38.534 8.650 -9.613 1.00 13.86 269 PRO B O 1
ATOM 8020 N N . SER B 1 272 ? 37.983 8.877 -7.458 1.00 16.97 270 SER B N 1
ATOM 8021 C CA . SER B 1 272 ? 38.618 7.614 -7.085 1.00 16.89 270 SER B CA 1
ATOM 8022 C C . SER B 1 272 ? 37.644 6.438 -7.210 1.00 17.44 270 SER B C 1
ATOM 8023 O O . SER B 1 272 ? 38.038 5.286 -7.012 1.00 19.95 270 SER B O 1
ATOM 8031 N N . ASP B 1 273 ? 36.385 6.711 -7.526 1.00 18.04 271 ASP B N 1
ATOM 8032 C CA . ASP B 1 273 ? 35.398 5.653 -7.751 1.00 18.50 271 ASP B CA 1
ATOM 8033 C C . ASP B 1 273 ? 35.718 4.931 -9.043 1.00 13.13 271 ASP B C 1
ATOM 8034 O O . ASP B 1 273 ? 36.400 5.450 -9.925 1.00 14.38 271 ASP B O 1
ATOM 8043 N N . ARG B 1 274 ? 35.160 3.732 -9.175 1.00 14.29 272 ARG B N 1
ATOM 8044 C CA . ARG B 1 274 ? 35.176 2.998 -10.420 1.00 13.16 272 ARG B CA 1
ATOM 8045 C C . ARG B 1 274 ? 33.994 2.046 -10.412 1.00 13.91 272 ARG B C 1
ATOM 8046 O O . ARG B 1 274 ? 33.379 1.778 -9.369 1.00 14.61 272 ARG B O 1
ATOM 8067 N N . GLY B 1 275 ? 33.639 1.520 -11.561 1.00 12.89 273 GLY B N 1
ATOM 8068 C CA . GLY B 1 275 ? 32.553 0.560 -11.604 1.00 14.00 273 GLY B CA 1
ATOM 8069 C C . GLY B 1 275 ? 32.434 -0.127 -12.932 1.00 12.11 273 GLY B C 1
ATOM 8070 O O . GLY B 1 275 ? 33.024 0.286 -13.932 1.00 12.20 273 GLY B O 1
ATOM 8074 N N . ASP B 1 276 ? 31.685 -1.222 -12.933 1.00 13.08 274 ASP B N 1
ATOM 8075 C CA . ASP B 1 276 ? 31.459 -1.986 -14.136 1.00 10.92 274 ASP B CA 1
ATOM 8076 C C . ASP B 1 276 ? 30.474 -1.298 -15.090 1.00 11.70 274 ASP B C 1
ATOM 8077 O O . ASP B 1 276 ? 30.104 -1.860 -16.112 1.00 10.82 274 ASP B O 1
ATOM 8086 N N . TRP B 1 277 ? 30.121 -0.062 -14.735 1.00 12.21 275 TRP B N 1
ATOM 8087 C CA . TRP B 1 277 ? 29.162 0.756 -15.468 1.00 11.93 275 TRP B CA 1
ATOM 8088 C C . TRP B 1 277 ? 29.759 2.101 -15.882 1.00 11.05 275 TRP B C 1
ATOM 8089 O O . TRP B 1 277 ? 29.039 2.926 -16.456 1.00 10.60 275 TRP B O 1
ATOM 8110 N N . ILE B 1 278 ? 31.036 2.354 -15.575 1.00 10.34 276 ILE B N 1
ATOM 8111 C CA . ILE B 1 278 ? 31.709 3.595 -16.006 1.00 10.06 276 ILE B CA 1
ATOM 8112 C C . ILE B 1 278 ? 32.922 3.289 -16.855 1.00 10.07 276 ILE B C 1
ATOM 8113 O O . ILE B 1 278 ? 33.857 2.580 -16.407 1.00 11.02 276 ILE B O 1
ATOM 8129 N N . GLY B 1 279 ? 32.911 3.766 -18.087 1.00 9.97 277 GLY B N 1
ATOM 8130 C CA . GLY B 1 279 ? 34.036 3.722 -19.004 1.00 10.34 277 GLY B CA 1
ATOM 8131 C C . GLY B 1 279 ? 34.459 5.133 -19.378 1.00 8.37 277 GLY B C 1
ATOM 8132 O O . GLY B 1 279 ? 34.381 6.040 -18.552 1.00 9.79 277 GLY B O 1
ATOM 8136 N N . PHE B 1 280 ? 34.888 5.321 -20.624 1.00 9.12 278 PHE B N 1
ATOM 8137 C CA . PHE B 1 280 ? 35.396 6.627 -21.033 1.00 8.60 278 PHE B CA 1
ATOM 8138 C C . PHE B 1 280 ? 35.661 6.700 -22.506 1.00 9.67 278 PHE B C 1
ATOM 8139 O O . PHE B 1 280 ? 35.847 5.672 -23.156 1.00 10.19 278 PHE B O 1
ATOM 8156 N N . ARG B 1 281 ? 35.681 7.938 -23.017 1.00 9.29 279 ARG B N 1
ATOM 8157 C CA . ARG B 1 281 ? 36.246 8.264 -24.318 1.00 10.18 279 ARG B CA 1
ATOM 8158 C C . ARG B 1 2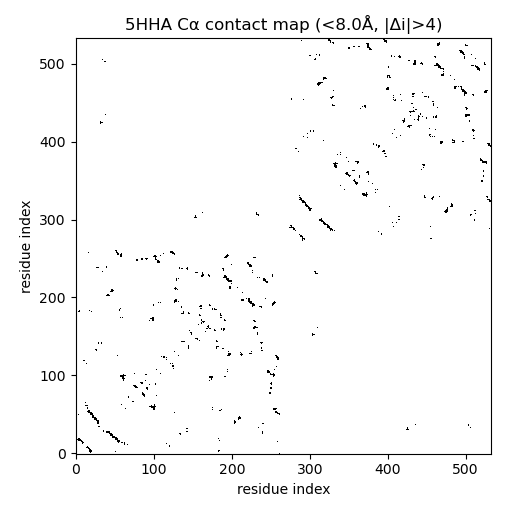81 ? 37.525 9.068 -24.117 1.00 9.75 279 ARG B C 1
ATOM 8159 O O . ARG B 1 281 ? 37.799 9.555 -23.035 1.00 10.71 279 ARG B O 1
ATOM 8180 N N . VAL B 1 282 ? 38.266 9.230 -25.203 1.00 9.40 280 VAL B N 1
ATOM 8181 C CA . VAL B 1 282 ? 39.364 10.188 -25.256 1.00 10.37 280 VAL B CA 1
ATOM 8182 C C . VAL B 1 282 ? 39.118 11.142 -26.399 1.00 10.35 280 VAL B C 1
ATOM 8183 O O . VAL B 1 282 ? 38.416 10.832 -27.372 1.00 10.65 280 VAL B O 1
ATOM 8196 N N . ALA B 1 283 ? 39.762 12.298 -26.281 1.00 10.74 281 ALA B N 1
ATOM 8197 C CA . ALA B 1 283 ? 39.751 13.335 -27.304 1.00 10.75 281 ALA B CA 1
ATOM 8198 C C . ALA B 1 283 ? 41.167 13.604 -27.772 1.00 13.40 281 ALA B C 1
ATOM 8199 O O . ALA B 1 283 ? 42.134 13.316 -27.083 1.00 14.64 281 ALA B O 1
ATOM 8206 N N . ARG B 1 284 ? 41.266 14.133 -28.977 1.00 13.40 282 ARG B N 1
ATOM 8207 C CA . ARG B 1 284 ? 42.563 14.402 -29.598 1.00 17.90 282 ARG B CA 1
ATOM 8208 C C . ARG B 1 284 ? 42.473 15.743 -30.297 1.00 17.05 282 ARG B C 1
ATOM 8209 O O . ARG B 1 284 ? 41.528 16.029 -31.070 1.00 16.49 282 ARG B O 1
ATOM 8230 N N . GLU B 1 285 ? 43.463 16.576 -30.029 1.00 19.25 283 GLU B N 1
ATOM 8231 C CA . GLU B 1 285 ? 43.503 17.897 -30.643 1.00 21.07 283 GLU B CA 1
ATOM 8232 C C . GLU B 1 285 ? 43.977 17.721 -32.083 1.00 17.74 283 GLU B C 1
ATOM 8233 O O . GLU B 1 285 ? 44.756 16.826 -32.366 1.00 19.89 283 GLU B O 1
ATOM 8245 N N . LEU B 1 286 ? 43.499 18.562 -32.994 1.00 19.58 284 LEU B N 1
ATOM 8246 C CA . LEU B 1 286 ? 43.880 18.446 -34.394 1.00 19.43 284 LEU B CA 1
ATOM 8247 C C . LEU B 1 286 ? 45.006 19.437 -34.693 1.00 27.03 284 LEU B C 1
ATOM 8248 O O . LEU B 1 286 ? 45.142 20.447 -34.009 1.00 26.17 284 LEU B O 1
#

Secondary structure (DSSP, 8-state):
-PPTT-EE-SSTTSPPEEEEPPEEEEES--TTSTT--GGG-S-EEEEE-S-EEEESSPPBHHHHHHHHHHH---PPP----TT---BTTB-SS---TTSBP-S--HHHHHHHHHHHHHHHTS-EEPPPHHHHHHHHHTT--SS-SSPPPTTSSS--TTT---SSGGGS-SS---TT-S---TTS---TTSS-EEEEEEEP-SS-TT--SSS-----SS-S-EEEEE--TTS-GGG-STT-EEEE-TT---TTEEE--EEE-/--SSPPP-----PPTT-EE-SSTTSPPEEEEPSEEEEES--TTSTT--TTS-S-EEEEESS-EEEESSPPBHHHHHHHHHHH---PPPB--STT--BBTTB-SS---TTSBP-S--HHHHHHHHHHHHHHHSS-EEPPPHHHHHHHHHTT--SS-SSPPPTTSSS--TTT---SSGGGS-SS---TT-S---TTS---TTSS-EEEEEEEP-SS-TT--SSS-----SS-S-EEEEE--TTS-GGG-STT--EEE-TT---TTEEE--EE--

B-factor: mean 17.57, std 10.11, range [6.08, 76.84]

GO terms:
  GO:0002049 pyoverdine biosynthetic process (P, IMP)

Solvent-accessible surface area: 23389 Å² total; per-residue (Å²): 155,84,150,73,42,44,64,26,95,44,32,194,79,1,2,38,0,0,1,0,33,45,31,69,24,65,6,2,0,57,116,70,23,15,6,32,29,42,24,0,7,64,84,32,88,0,65,10,90,160,53,10,0,0,1,51,31,0,0,2,9,26,20,7,74,21,6,31,184,71,58,63,64,174,5,61,88,32,96,118,113,126,40,55,51,4,89,31,6,95,11,147,17,168,26,28,99,102,24,0,0,0,0,1,18,26,80,19,0,102,65,0,4,61,40,1,26,183,113,28,67,90,171,13,72,11,2,5,4,6,10,4,0,11,0,0,7,12,75,30,86,30,36,19,42,29,101,80,22,177,82,104,126,29,15,2,17,150,39,0,0,10,109,20,66,91,15,59,69,92,90,8,0,55,13,28,44,18,71,62,22,96,32,22,3,37,9,4,8,0,0,0,7,1,2,0,17,7,3,99,21,85,61,7,95,71,18,36,65,97,5,53,29,36,97,85,178,180,41,134,44,4,2,0,1,7,0,4,20,14,57,5,31,1,27,2,5,3,0,6,15,59,46,7,21,37,87,62,26,5,2,58,0,0,0,1,0,0,13,72,101,114,80,102,156,95,150,113,143,171,92,232,159,83,148,73,42,40,65,23,100,42,29,172,52,1,2,44,0,0,0,0,32,44,28,67,20,76,7,1,0,56,117,68,23,15,6,32,27,39,25,0,7,64,81,32,74,0,60,12,91,156,54,11,0,0,1,52,30,1,0,2,6,23,26,6,69,25,6,30,187,72,57,59,53,191,14,61,93,20,40,128,111,122,51,48,51,0,74,59,5,81,7,110,19,163,19,29,93,116,25,0,0,0,0,1,19,23,81,18,1,102,64,0,4,62,39,0,28,184,114,26,67,89,175,12,72,12,2,4,4,5,10,4,0,8,0,0,5,15,64,30,83,28,37,20,45,30,99,86,13,146,62,99,129,28,14,2,16,115,39,1,0,10,107,26,58,90,13,59,77,96,91,7,0,50,12,26,47,19,73,62,23,96,35,24,2,37,10,4,8,0,0,0,7,1,2,0,17,6,3,101,21,82,59,7,96,73,21,35,64,93,5,54,32,33,95,88,183,190,40,157,58,4,1,0,2,7,0,6,25,20,50,6,32,2,26,3,5,4,0,4,12,56,48,8,27,37,88,65,24,0,1,54,1,0,0,2,0,0,15,61,104

Organism: Pseudomonas aeruginosa (strain ATCC 15692 / DSM 22644 / CIP 104116 / JCM 14847 / LMG 12228 / 1C / PRS 101 / PAO1) (NCBI:txid208964)

Foldseek 3Di:
DDDFQDWDALDPLGAIKGKDAWDKDWFFADPPAPLHDPQRDDTDMAGARGIWIKRLWFRWQSSVVVVCVVPVDFADKADDDPQWTAGRFDGNDDGDGQAHGFQHFQVRQQVSQVVVCVVRVFRKGFFALLRLLCQQQVPNRGQHQDDADPPDDHHDLQAEAADDCPVPDNFADRWPPHDGGPSSHHHSQEAAKEFGDAADDSHCVVPDRHRDHHHDPDHQKGKIGHYYNNHDSSQSGSSRIDIDGRVHTTSRYTHMMMTGD/DDDPDDDDPDDPDDFQDWDALDDLGAIKGKHAWFKDWFFADPPAPLHDQQRDDTDMAGAPGIWIKRLWFRWQLSVVVVCVVPVDFADKADPPPQWIDHRQDGNDDGDRQFHGFSHFQVRQQVSQVVVCVVRVFRKGFFALLRLLCQQQVHPRGQHQDDADPPDDHHDLQAEAAEDCPVPDHFADGWPPHDGGPSSHHHSQERAKEDGDAADDSHCVVPDRHRDHHHDPDGQKGKIGHYYNNHDSSQSGSNRIDIDGRSHTTSRYTHMMMTGD

InterPro domains:
  IPR005532 Sulfatase-modifying factor enzyme-like domain [PF03781] (37-282)
  IPR016187 C-type lectin fold [SSF56436] (36-283)
  IPR042095 Sulfatase-modifying factor enzyme superfamily [G3DSA:3.90.1580.10] (28-283)
  IPR051043 Sulfatase Modifying Factor and Kinase [PTHR23150] (34-283)

Nearest PDB structures (foldseek):
  5hha-assembly1_A  TM=1.004E+00  e=7.389E-62  Pseudomonas aeruginosa PAO1
  6muj-assembly4_D  TM=8.127E-01  e=9.776E-18  Streptomyces coelicolor A3(2)
  2y3c-assembly1_A  TM=7.518E-01  e=8.243E-13  Treponema denticola
  6o6m-assembly1_C  TM=6.764E-01  e=1.821E-12  Chloracidobacterium thermophilum B
  6o6m-assembly1_B  TM=6.763E-01  e=4.277E-12  Chloracidobacterium thermophilum B

Sequence (533 aa):
AKKPGTVFKDCKDCPEMVVLPAGSFTMGTTPDDEVGRQQPDEGPLHDVTFAKPFAISRYQVTAGELDAYLKKATGVKLADGDTRPGRRECIAGKKPRRYQQGPPRQPAVCVDYNNDVKNYAAWLSKKKTGKRRYRMLSEAEREYGARAGSSAGPFPFPFDEEGKEYSIAKHANTYGASDGYNFTSPVGSFPPNAFGVYDMHGNVYEWVADCWHDHYNGAPSDGSAWMEEKCELVQIRGNDWGEPPIFSRSGNRNNAAPSDRGDWIGFRVARELGSSHHHHHHSQAKKPGTVFKDCKDCPEMVVLPAGSFTMGTTPDDEVGRQQPDEGPLHDVTFAKPFAISRYQVTAGELDAYLKATGVKLADGDTRPGRRECIAGKPRYQQGPPRQPAVCVDYNDVKNYAAWLSKKTGKRYRMLSEAEREYGARAGSSAGPFPFPFDEGKEYSIAKHANTYGASDGYNFTSPVGSFPPNAFGVYDMHGNVYEWVADCWHDHYNGAPSDGSAWMEEKCELVQIRGNDWGEPPIFSRSGNRNNAAPSDRGDWIGFRVAREL